Protein 6ZRK (pdb70)

Foldseek 3Di:
DDDDDDDDDDFDPDCDFADDPVDGGFAFDDWDWQADADFDLAAEAEPLGFEAEQQAEDPQCLQQAQQQVVVSLDKDFHQAYEYAPNRDDYALFAEDEPPVVVVLQVQRFFGIWDKDFQDDCVPWQFDKQDWDPSRAHNVGHTGHGPFFIATWHDPVLHQDWIKDKGWQQDPWKKKWKKKFKAAADCVVQCVTLVDSWKWKWKDKPPDTDIDIHDYHFQPQDSNGSMHMYMYIDIAGNGMMIMIIISDRMRGGTIIIGTHHGHQSYYQHDHPRYHDHDYAQKAASRHGDDDPRQEYCRHCGIDGDDRHHDVDPTRMGHPGDRRDDDDDD/DVLQQDCHLQNHDDPPADVFLAWDWDQAPVGIDTYHQCVLRVVLVVVVVVVVVVLCVVLPPDDDDDDDDDDPVCVVVNVVSVCVVVVVVVVVVCVNVVSCVVVVVVSVVVSSVSRSCLLVLLCVLLDPQWDDPSNSDTHGNDHQDPVNVVCSSVPVRHNVVD

Secondary structure (DSSP, 8-state):
---EEEEEEB------EEEETTEEEEEBSSEEE-EE---B-SEEEBTTB--EEESSB-HHHHHHT-TT-GGG-S-EE-SSEEE-TT--BS-SSS--BTTHHHHHHHHHHSSEEEEEE----SSSSSB-S--EEEEE-TTSSEE--SSEEE-B-BTTTB---EEEEEE--SSS-EEEEEEEEE-SSHHHHHHHHS-SS--EEEE-SS-EEEE----SPPPPBTTBS-EEEEEEEEE-TT-EEEEEESSSEEEE-EEEEEES-----EE--SSS-EEEEE-SEEETTEEE---SSEESS-S-EEES-PEE-S-S--EEE-S-B-------/-TTSTBTTTB-S-BTT--S-SEEEEEEETTEEEEEE-HHHHHHHHHHHHHHHHHHHHHH-S----------TT-HHHHHHHHHHHHHHHHHHHHHHHHHHHHHHHHHHHHHHHHHHHHHHHHHHHHGGGEEE-SSSEEEESS---HHHHHHHHHT---GGG-

Structure (mmCIF, N/CA/C/O backbone):
data_6ZRK
#
_entry.id   6ZRK
#
_cell.length_a   98.739
_cell.length_b   98.739
_cell.length_c   350.383
_cell.angle_alpha   90.000
_cell.angle_beta   90.000
_cell.angle_gamma   120.000
#
_symmetry.space_group_name_H-M   'H 3 2'
#
loop_
_entity.id
_entity.type
_entity.pdbx_description
1 polymer Hemagglutinin
2 polymer Hemagglutinin
3 branched alpha-D-mannopyranose-(1-3)-[alpha-D-mannopyranose-(1-6)]beta-D-mannopyranose-(1-4)-2-acetamido-2-deoxy-beta-D-glucopyranose-(1-4)-[alpha-L-fucopyranose-(1-6)]2-acetamido-2-deoxy-beta-D-glucopyranose
4 branched 2-acetamido-2-deoxy-beta-D-glucopyranose-(1-4)-2-acetamido-2-deoxy-beta-D-glucopyranose
5 non-polymer 2-acetamido-2-deoxy-beta-D-glucopyranose
6 water water
#
loop_
_atom_site.group_PDB
_atom_site.id
_atom_site.type_symbol
_atom_site.la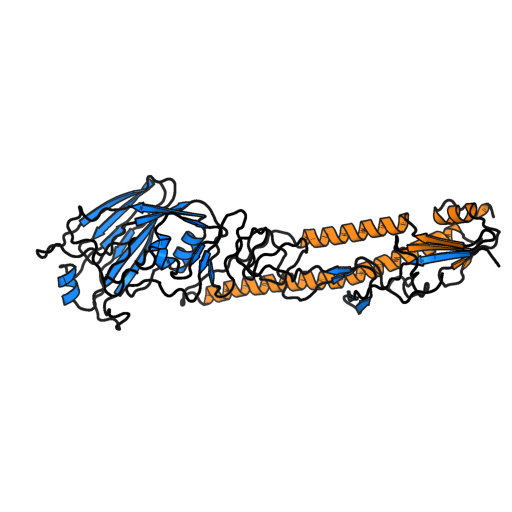bel_atom_id
_atom_site.label_alt_id
_atom_site.label_comp_id
_atom_site.label_asym_id
_atom_site.label_entity_id
_atom_site.label_seq_id
_atom_site.pdbx_PDB_ins_code
_atom_site.Cartn_x
_atom_site.Cartn_y
_atom_site.Cartn_z
_atom_site.occupancy
_atom_site.B_iso_or_equiv
_atom_site.auth_seq_id
_atom_site.auth_comp_id
_atom_site.auth_asym_id
_atom_site.auth_atom_id
_atom_site.pdbx_PDB_model_num
ATOM 1 N N . ASP A 1 1 ? -2.873 36.152 -71.126 1.00 60.66 -1 ASP C N 1
ATOM 2 C CA . ASP A 1 1 ? -1.804 35.969 -72.156 1.00 59.21 -1 ASP C CA 1
ATOM 3 C C . ASP A 1 1 ? -0.528 36.706 -71.742 1.00 55.70 -1 ASP C C 1
ATOM 4 O O . ASP A 1 1 ? 0.542 36.100 -71.740 1.00 55.56 -1 ASP C O 1
ATOM 9 N N . PRO A 1 2 ? -0.555 38.017 -71.399 1.00 51.70 0 PRO C N 1
ATOM 10 C CA . PRO A 1 2 ? 0.665 38.694 -70.960 1.00 48.71 0 PRO C CA 1
ATOM 11 C C . PRO A 1 2 ? 1.221 38.078 -69.666 1.00 45.66 0 PRO C C 1
ATOM 12 O O . PRO A 1 2 ? 0.443 37.600 -68.854 1.00 44.80 0 PRO C O 1
ATOM 16 N N . ASP A 1 3 ? 2.549 38.076 -69.521 1.00 43.06 1 ASP C N 1
ATOM 17 C CA . ASP A 1 3 ? 3.246 37.657 -68.277 1.00 42.84 1 ASP C CA 1
ATOM 18 C C . ASP A 1 3 ? 2.812 38.603 -67.152 1.00 42.36 1 ASP C C 1
ATOM 19 O O . ASP A 1 3 ? 2.644 39.812 -67.422 1.00 40.79 1 ASP C O 1
ATOM 24 N N . ARG A 1 4 ? 2.613 38.070 -65.946 1.00 40.86 2 ARG C N 1
ATOM 25 C CA . ARG A 1 4 ? 1.982 38.808 -64.822 1.00 40.51 2 ARG C CA 1
ATOM 26 C C . ARG A 1 4 ? 2.796 38.601 -63.540 1.00 39.11 2 ARG C C 1
ATOM 27 O O . ARG A 1 4 ? 3.303 37.484 -63.332 1.00 36.88 2 ARG C O 1
ATOM 35 N N . ILE A 1 5 ? 2.918 39.656 -62.729 1.00 36.50 3 ILE C N 1
ATOM 36 C CA . ILE A 1 5 ? 3.460 39.599 -61.341 1.00 36.76 3 ILE C CA 1
ATOM 37 C C . ILE A 1 5 ? 2.473 40.325 -60.416 1.00 36.01 3 ILE C C 1
ATOM 38 O O . ILE A 1 5 ? 1.960 41.396 -60.805 1.00 34.91 3 ILE C O 1
ATOM 43 N N . CYS A 1 6 ? 2.174 39.721 -59.263 1.00 35.57 4 CYS C N 1
ATOM 44 C CA . CYS A 1 6 ? 1.170 40.196 -58.277 1.00 36.03 4 CYS C CA 1
ATOM 45 C C . CYS A 1 6 ? 1.809 40.283 -56.891 1.00 34.89 4 CYS C C 1
ATOM 46 O O . CYS A 1 6 ? 2.599 39.383 -56.541 1.00 33.23 4 CYS C O 1
ATOM 49 N N . ILE A 1 7 ? 1.456 41.322 -56.133 1.00 34.19 5 ILE C N 1
ATOM 50 C CA . ILE A 1 7 ? 1.799 41.460 -54.689 1.00 33.24 5 ILE C CA 1
ATOM 51 C C . ILE A 1 7 ? 0.610 40.939 -53.877 1.00 32.51 5 ILE C C 1
ATOM 52 O O . ILE A 1 7 ? -0.538 41.294 -54.210 1.00 32.91 5 ILE C O 1
ATOM 57 N N . GLY A 1 8 ? 0.889 40.133 -52.855 1.00 30.80 6 GLY C N 1
ATOM 58 C CA . GLY A 1 8 ? -0.127 39.572 -51.948 1.00 31.10 6 GLY C CA 1
ATOM 59 C C . GLY A 1 8 ? 0.371 39.514 -50.520 1.00 30.01 6 GLY C C 1
ATOM 60 O O . GLY A 1 8 ? 1.551 39.832 -50.280 1.00 30.20 6 GLY C O 1
ATOM 61 N N . TYR A 1 9 ? -0.513 39.129 -49.602 1.00 29.54 7 TYR C N 1
ATOM 62 C CA . TYR A 1 9 ? -0.224 39.001 -48.153 1.00 29.24 7 TYR C CA 1
ATOM 63 C C . TYR A 1 9 ? -0.932 37.754 -47.625 1.00 29.10 7 TYR C C 1
ATOM 64 O O . TYR A 1 9 ? -1.801 37.202 -48.323 1.00 28.91 7 TYR C O 1
ATOM 73 N N . GLN A 1 10 ? -0.564 37.344 -46.415 1.00 29.97 8 GLN C N 1
ATOM 74 C CA . GLN A 1 10 ? -1.022 36.089 -45.768 1.00 29.88 8 GLN C CA 1
ATOM 75 C C . GLN A 1 10 ? -2.495 36.207 -45.358 1.00 29.57 8 GLN C C 1
ATOM 76 O O . GLN A 1 10 ? -2.878 37.243 -44.791 1.00 27.81 8 GLN C O 1
ATOM 82 N N . SER A 1 11 ? -3.285 35.178 -45.675 1.00 29.96 9 SER C N 1
ATOM 83 C CA . SER A 1 11 ? -4.557 34.814 -44.997 1.00 31.07 9 SER C CA 1
ATOM 84 C C . SER A 1 11 ? -4.368 33.432 -44.363 1.00 31.32 9 SER C C 1
ATOM 85 O O . SER A 1 11 ? -3.602 32.630 -44.936 1.00 31.50 9 SER C O 1
ATOM 88 N N . ASN A 1 12 ? -5.014 33.162 -43.228 1.00 31.32 10 ASN C N 1
ATOM 89 C CA . ASN A 1 12 ? -4.952 31.825 -42.575 1.00 32.73 10 ASN C CA 1
ATOM 90 C C . ASN A 1 12 ? -6.279 31.552 -41.861 1.00 34.37 10 ASN C C 1
ATOM 91 O O . ASN A 1 12 ? -7.190 32.398 -41.967 1.00 34.58 10 ASN C O 1
ATOM 96 N N . ASN A 1 13 ? -6.372 30.407 -41.178 1.00 37.71 11 ASN C N 1
ATOM 97 C CA . ASN A 1 13 ? -7.614 29.887 -40.546 1.00 41.71 11 ASN C CA 1
ATOM 98 C C . ASN A 1 13 ? -7.672 30.303 -39.071 1.00 41.01 11 ASN C C 1
ATOM 99 O O . ASN A 1 13 ? -8.580 29.822 -38.366 1.00 40.48 11 ASN C O 1
ATOM 104 N N . SER A 1 14 ? -6.766 31.181 -38.624 1.00 39.28 12 SER C N 1
ATOM 105 C CA . SER A 1 14 ? -6.768 31.740 -37.248 1.00 38.52 12 SER C CA 1
ATOM 106 C C . SER A 1 14 ? -8.159 32.296 -36.928 1.00 36.31 12 SER C C 1
ATOM 107 O O . SER A 1 14 ? -8.728 32.996 -37.787 1.00 35.06 12 SER C O 1
ATOM 110 N N . THR A 1 15 ? -8.675 31.984 -35.738 1.00 35.02 13 THR C N 1
ATOM 111 C CA . THR A 1 15 ? -9.942 32.527 -35.183 1.00 35.59 13 THR C CA 1
ATOM 1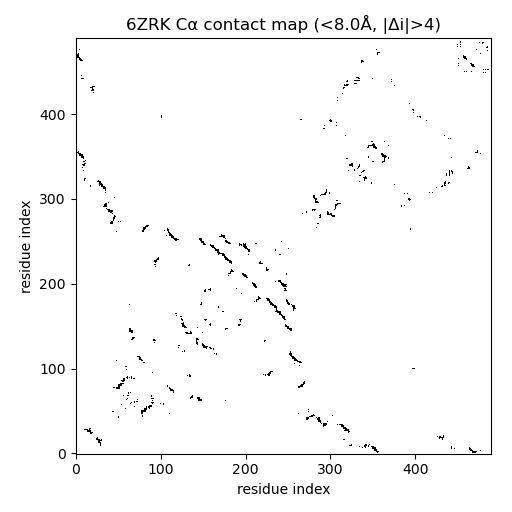12 C C . THR A 1 15 ? -9.624 33.651 -34.187 1.00 35.16 13 THR C C 1
ATOM 113 O O . THR A 1 15 ? -10.581 34.196 -33.602 1.00 35.13 13 THR C O 1
ATOM 117 N N . ASP A 1 16 ? -8.339 33.979 -33.997 1.00 34.33 14 ASP C N 1
ATOM 118 C CA . ASP A 1 16 ? -7.875 35.032 -33.051 1.00 35.71 14 ASP C CA 1
ATOM 119 C C . ASP A 1 16 ? -8.436 36.391 -33.480 1.00 33.84 14 ASP C C 1
ATOM 120 O O . ASP A 1 16 ? -8.372 36.695 -34.685 1.00 32.56 14 ASP C O 1
ATOM 125 N N . THR A 1 17 ? -8.942 37.180 -32.527 1.00 32.17 15 THR C N 1
ATOM 126 C CA . THR A 1 17 ? -9.384 38.580 -32.755 1.00 31.68 15 THR C CA 1
ATOM 127 C C . THR A 1 17 ? -8.749 39.491 -31.699 1.00 30.25 15 THR C C 1
ATOM 128 O O . THR A 1 17 ? -8.445 39.009 -30.598 1.00 29.51 15 THR C O 1
ATOM 132 N N . VAL A 1 18 ? -8.546 40.763 -32.044 1.00 28.68 16 VAL C N 1
ATOM 133 C CA . VAL A 1 18 ? -8.025 41.809 -31.120 1.00 28.50 16 VAL C CA 1
ATOM 134 C C . VAL A 1 18 ? -9.005 42.981 -31.125 1.00 28.14 16 VAL C C 1
ATOM 135 O O . VAL A 1 18 ? -9.818 43.090 -32.068 1.00 27.91 16 VAL C O 1
ATOM 139 N N . ASN A 1 19 ? -8.915 43.820 -30.098 1.00 28.98 17 ASN C N 1
ATOM 140 C CA . ASN A 1 19 ? -9.606 45.130 -30.030 1.00 29.27 17 ASN C CA 1
ATOM 141 C C . ASN A 1 19 ? -8.563 46.211 -30.314 1.00 29.38 17 ASN C C 1
ATOM 142 O O . ASN A 1 19 ? -7.429 46.086 -29.809 1.00 28.75 17 ASN C O 1
ATOM 147 N N . THR A 1 20 ? -8.919 47.185 -31.153 1.00 29.46 18 THR C N 1
ATOM 148 C CA . THR A 1 20 ? -8.144 48.431 -31.378 1.00 30.26 18 THR C CA 1
ATOM 149 C C . THR A 1 20 ? -8.970 49.590 -30.822 1.00 30.03 18 THR C C 1
ATOM 150 O O . THR A 1 20 ? -10.138 49.362 -30.453 1.00 29.24 18 THR C O 1
ATOM 154 N N . LEU A 1 21 ? -8.399 50.790 -30.778 1.00 29.83 19 LEU C N 1
ATOM 155 C CA . LEU A 1 21 ? -9.120 51.976 -30.261 1.00 30.66 19 LEU C CA 1
ATOM 156 C C . LEU A 1 21 ? -10.383 52.223 -31.100 1.00 29.08 19 LEU C C 1
ATOM 157 O O . LEU A 1 21 ? -11.363 52.714 -30.521 1.00 29.57 19 LEU C O 1
ATOM 162 N N . ILE A 1 22 ? -10.370 51.877 -32.394 1.00 29.57 20 ILE C N 1
ATOM 163 C CA . ILE A 1 22 ? -11.437 52.263 -33.372 1.00 30.30 20 ILE C CA 1
ATOM 164 C C . ILE A 1 22 ? -12.248 51.042 -33.833 1.00 30.75 20 ILE C C 1
ATOM 165 O O . ILE A 1 22 ? -13.174 51.237 -34.644 1.00 29.48 20 ILE C O 1
ATOM 170 N N . GLU A 1 23 ? -11.952 49.837 -33.336 1.00 32.22 21 GLU C N 1
ATOM 171 C CA . GLU A 1 23 ? -12.496 48.584 -33.925 1.00 35.33 21 GLU C CA 1
ATOM 172 C C . GLU A 1 23 ? -12.504 47.453 -32.889 1.00 34.40 21 GLU C C 1
ATOM 173 O O . GLU A 1 23 ? -11.455 47.224 -32.255 1.00 33.99 21 GLU C O 1
ATOM 179 N N . GLN A 1 24 ? -13.640 46.761 -32.746 1.00 34.26 22 GLN C N 1
ATOM 180 C CA . GLN A 1 24 ? -13.800 45.587 -31.846 1.00 34.50 22 GLN C CA 1
ATOM 181 C C . GLN A 1 24 ? -13.695 44.296 -32.668 1.00 32.74 22 GLN C C 1
ATOM 182 O O . GLN A 1 24 ? -14.228 44.268 -33.790 1.00 32.19 22 GLN C O 1
ATOM 188 N N . ASN A 1 25 ? -13.028 43.278 -32.115 1.00 33.17 23 ASN C N 1
ATOM 189 C CA . ASN A 1 25 ? -13.012 41.875 -32.614 1.00 33.67 23 ASN C CA 1
ATOM 190 C C . ASN A 1 25 ? -12.472 41.823 -34.047 1.00 32.84 23 ASN C C 1
ATOM 191 O O . ASN A 1 25 ? -13.097 41.161 -34.896 1.00 32.78 23 ASN C O 1
ATOM 196 N N . VAL A 1 26 ? -11.342 42.483 -34.303 1.00 32.03 24 VAL C N 1
ATOM 197 C CA . VAL A 1 26 ? -10.658 42.449 -35.627 1.00 31.47 24 VAL C CA 1
ATOM 198 C C . VAL A 1 26 ? -9.938 41.112 -35.738 1.00 30.85 24 VAL C C 1
ATOM 199 O O . VAL A 1 26 ? -9.087 40.803 -34.910 1.00 30.93 24 VAL C O 1
ATOM 203 N N . PRO A 1 27 ? -10.243 40.285 -36.760 1.00 31.18 25 PRO C N 1
ATOM 204 C CA . PRO A 1 27 ? -9.510 39.037 -36.970 1.00 31.00 25 PRO C CA 1
ATOM 205 C C . PRO A 1 27 ? -8.074 39.353 -37.414 1.00 29.64 25 PRO C C 1
ATOM 206 O O . PRO A 1 27 ? -7.908 40.195 -38.276 1.00 29.62 25 PRO C O 1
ATOM 210 N N . VAL A 1 28 ? -7.073 38.712 -36.806 1.00 29.62 26 VAL C N 1
ATOM 211 C CA . VAL A 1 28 ? -5.646 38.894 -37.211 1.00 29.80 26 VAL C CA 1
ATOM 212 C C . VAL A 1 28 ? -4.934 37.533 -37.220 1.00 29.68 26 VAL C C 1
ATOM 213 O O . VAL A 1 28 ? -5.342 36.622 -36.472 1.00 29.83 26 VAL C O 1
ATOM 217 N N . THR A 1 29 ? -3.926 37.408 -38.087 1.00 30.30 27 THR C N 1
ATOM 218 C CA . THR A 1 29 ? -3.290 36.132 -38.511 1.00 30.21 27 THR C CA 1
ATOM 219 C C . THR A 1 29 ? -2.490 35.515 -37.357 1.00 30.84 27 THR C C 1
ATOM 220 O O . THR A 1 29 ? -2.466 34.277 -37.267 1.00 31.33 27 THR C O 1
ATOM 224 N N . GLN A 1 30 ? -1.841 36.346 -36.534 1.00 30.23 28 GLN C N 1
ATOM 225 C CA . GLN A 1 30 ? -1.044 35.930 -35.347 1.00 30.28 28 GLN C CA 1
ATOM 226 C C . GLN A 1 30 ? -1.269 36.945 -34.222 1.00 29.93 28 GLN C C 1
ATOM 227 O O . GLN A 1 30 ? -1.196 38.156 -34.499 1.00 29.58 28 GLN C O 1
ATOM 233 N N . THR A 1 31 ? -1.526 36.468 -33.004 1.00 29.01 29 THR C N 1
ATOM 234 C CA . THR A 1 31 ? -1.682 37.307 -31.786 1.00 31.22 29 THR C CA 1
ATOM 235 C C . THR A 1 31 ? -0.873 36.696 -30.640 1.00 31.89 29 THR C C 1
ATOM 236 O O . THR A 1 31 ? -0.395 35.558 -30.795 1.00 32.06 29 THR C O 1
ATOM 240 N N . MET A 1 32 ? -0.722 37.429 -29.539 1.00 33.56 30 MET C N 1
ATOM 241 C CA . MET A 1 32 ? -0.241 36.861 -28.253 1.00 35.39 30 MET C CA 1
ATOM 242 C C . MET A 1 32 ? -1.096 37.401 -27.103 1.00 34.26 30 MET C C 1
ATOM 243 O O . MET A 1 32 ? -1.423 38.611 -27.098 1.00 32.44 30 MET C O 1
ATOM 248 N N . GLU A 1 33 ? -1.485 36.504 -26.195 1.00 33.24 31 GLU C N 1
ATOM 249 C CA . GLU A 1 33 ? -2.187 36.832 -24.931 1.00 32.29 31 GLU C CA 1
ATOM 250 C C . GLU A 1 33 ? -1.149 37.387 -23.955 1.00 32.45 31 GLU C C 1
ATOM 251 O O . GLU A 1 33 ? -0.088 36.746 -23.803 1.00 33.06 31 GLU C O 1
ATOM 257 N N . LEU A 1 34 ? -1.434 38.532 -23.331 1.00 30.66 32 LEU C N 1
ATOM 258 C CA . LEU A 1 34 ? -0.493 39.217 -22.404 1.00 30.23 32 LEU C CA 1
ATOM 259 C C . LEU A 1 34 ? -0.864 38.952 -20.939 1.00 30.11 32 LEU C C 1
ATOM 260 O O . LEU A 1 34 ? -0.014 39.248 -20.071 1.00 29.86 32 LEU C O 1
ATOM 265 N N . VAL A 1 35 ? -2.068 38.432 -20.663 1.00 29.67 33 VAL C N 1
ATOM 266 C CA . VAL A 1 35 ? -2.549 38.139 -19.278 1.00 30.36 33 VAL C CA 1
ATOM 267 C C . VAL A 1 35 ? -2.437 36.637 -19.008 1.00 30.95 33 VAL C C 1
ATOM 268 O O . VAL A 1 35 ? -3.102 35.858 -19.714 1.00 31.43 33 VAL C O 1
ATOM 272 N N . GLU A 1 36 ? -1.643 36.261 -18.003 1.00 31.29 34 GLU C N 1
ATOM 273 C CA . GLU A 1 36 ? -1.556 34.873 -17.481 1.00 33.11 34 GLU C CA 1
ATOM 274 C C . GLU A 1 36 ? -2.743 34.621 -16.544 1.00 32.55 34 GLU C C 1
ATOM 275 O O . GLU A 1 36 ? -2.861 35.343 -15.540 1.00 29.79 34 GLU C O 1
ATOM 281 N N . THR A 1 37 ? -3.582 33.635 -16.865 1.00 33.66 35 THR C N 1
ATOM 282 C CA . THR A 1 37 ? -4.788 33.260 -16.079 1.00 35.72 35 THR C CA 1
ATOM 283 C C . THR A 1 37 ? -4.593 31.892 -15.414 1.00 37.69 35 THR C C 1
ATOM 284 O O . THR A 1 37 ? -5.448 31.526 -14.591 1.00 37.07 35 THR C O 1
ATOM 288 N N . GLU A 1 38 ? -3.522 31.165 -15.755 1.00 39.72 36 GLU C N 1
ATOM 289 C CA . GLU A 1 38 ? -3.178 29.859 -15.133 1.00 42.14 36 GLU C CA 1
ATOM 290 C C . GLU A 1 38 ? -2.369 30.120 -13.861 1.00 41.31 36 GLU C C 1
ATOM 291 O O . GLU A 1 38 ? -1.454 30.965 -13.901 1.00 39.73 36 GLU C O 1
ATOM 297 N N . LYS A 1 39 ? -2.703 29.425 -12.772 1.00 41.21 37 LYS C N 1
ATOM 298 C CA . LYS A 1 39 ? -1.873 29.386 -11.540 1.00 42.43 37 LYS C CA 1
ATOM 299 C C . LYS A 1 39 ? -2.074 28.038 -10.845 1.00 41.00 37 LYS C C 1
ATOM 300 O O . LYS A 1 39 ? -3.057 27.340 -11.161 1.00 39.22 37 LYS C O 1
ATOM 306 N N . HIS A 1 40 ? -1.136 27.695 -9.965 1.00 40.36 38 HIS C N 1
ATOM 307 C CA . HIS A 1 40 ? -1.176 26.518 -9.061 1.00 41.80 38 HIS C CA 1
ATOM 308 C C . HIS A 1 40 ? -1.724 26.985 -7.715 1.00 40.80 38 HIS C C 1
ATOM 309 O O . HIS A 1 40 ? -1.031 27.693 -6.986 1.00 39.28 38 HIS C O 1
ATOM 316 N N . PRO A 1 41 ? -2.987 26.648 -7.363 1.00 41.93 39 PRO C N 1
ATOM 317 C CA . PRO A 1 41 ? -3.603 27.137 -6.127 1.00 41.66 39 PRO C CA 1
ATOM 318 C C . PRO A 1 41 ? -3.036 26.433 -4.883 1.00 41.68 39 PRO C C 1
ATOM 319 O O . PRO A 1 41 ? -3.715 25.609 -4.283 1.00 42.37 39 PRO C O 1
ATOM 323 N N . ALA A 1 42 ? -1.796 26.781 -4.538 1.00 39.27 40 ALA C N 1
ATOM 324 C CA . ALA A 1 42 ? -1.067 26.325 -3.334 1.00 39.45 40 ALA C CA 1
ATOM 325 C C . ALA A 1 42 ? -0.097 27.425 -2.899 1.00 38.55 40 ALA C C 1
ATOM 326 O O . ALA A 1 42 ? 0.236 28.287 -3.741 1.00 37.41 40 ALA C O 1
ATOM 328 N N . TYR A 1 43 ? 0.333 27.389 -1.635 1.00 38.61 41 TYR C N 1
ATOM 329 C CA . TYR A 1 43 ? 1.413 28.247 -1.083 1.00 39.13 41 TYR C CA 1
ATOM 330 C C . TYR A 1 43 ? 2.722 27.455 -1.128 1.00 40.57 41 TYR C C 1
ATOM 331 O O . TYR A 1 43 ? 2.909 26.537 -0.309 1.00 41.46 41 TYR C O 1
ATOM 340 N N . CYS A 1 44 ? 3.586 27.808 -2.083 1.00 40.98 42 CYS C N 1
ATOM 341 C CA . CYS A 1 44 ? 4.817 27.063 -2.452 1.00 41.77 42 CYS C CA 1
ATOM 342 C C . CYS A 1 44 ? 6.033 27.671 -1.755 1.00 40.60 42 CYS C C 1
ATOM 343 O O . CYS A 1 44 ? 5.906 28.767 -1.165 1.00 40.02 42 CYS C O 1
ATOM 346 N N . ASN A 1 45 ? 7.166 26.971 -1.832 1.00 40.08 43 ASN C N 1
ATOM 347 C CA . ASN A 1 45 ? 8.495 27.487 -1.419 1.00 40.02 43 ASN C CA 1
ATOM 348 C C . ASN A 1 45 ? 8.927 28.543 -2.437 1.00 39.46 43 ASN C C 1
ATOM 349 O O . ASN A 1 45 ? 8.544 28.415 -3.611 1.00 38.62 43 ASN C O 1
ATOM 354 N N . THR A 1 46 ? 9.670 29.555 -1.988 1.00 40.08 44 THR C N 1
ATOM 355 C CA . THR A 1 46 ? 10.377 30.539 -2.848 1.00 40.75 44 THR C CA 1
ATOM 356 C C . THR A 1 46 ? 11.881 30.363 -2.614 1.00 41.00 44 THR C C 1
ATOM 357 O O . THR A 1 46 ? 12.254 29.442 -1.861 1.00 39.80 44 THR C O 1
ATOM 361 N N . ASP A 1 47 ? 12.702 31.226 -3.216 1.00 42.03 45 ASP C N 1
ATOM 362 C CA . ASP A 1 47 ? 14.179 31.243 -3.031 1.00 44.20 45 ASP C CA 1
ATOM 363 C C . ASP A 1 47 ? 14.523 31.675 -1.598 1.00 43.61 45 ASP C C 1
ATOM 364 O O . ASP A 1 47 ? 15.676 31.442 -1.188 1.00 45.21 45 ASP C O 1
ATOM 369 N N . LEU A 1 48 ? 13.575 32.276 -0.866 1.00 41.53 46 LEU C N 1
ATOM 370 C CA . LEU A 1 48 ? 13.755 32.696 0.552 1.00 41.04 46 LEU C CA 1
ATOM 371 C C . LEU A 1 48 ? 13.339 31.567 1.507 1.00 40.28 46 LEU C C 1
ATOM 372 O O . LEU A 1 48 ? 13.496 31.754 2.725 1.00 39.08 46 LEU C O 1
ATOM 377 N N . GLY A 1 49 ? 12.808 30.458 0.982 1.00 40.17 47 GLY C N 1
ATOM 378 C CA . GLY A 1 49 ? 12.546 29.223 1.747 1.00 40.74 47 GLY C CA 1
ATOM 379 C C . GLY A 1 49 ? 11.069 28.872 1.819 1.00 41.03 47 GLY C C 1
ATOM 380 O O . GLY A 1 49 ? 10.315 29.243 0.892 1.00 40.96 47 GLY C O 1
ATOM 381 N N . THR A 1 50 ? 10.678 28.183 2.896 1.00 40.78 48 THR C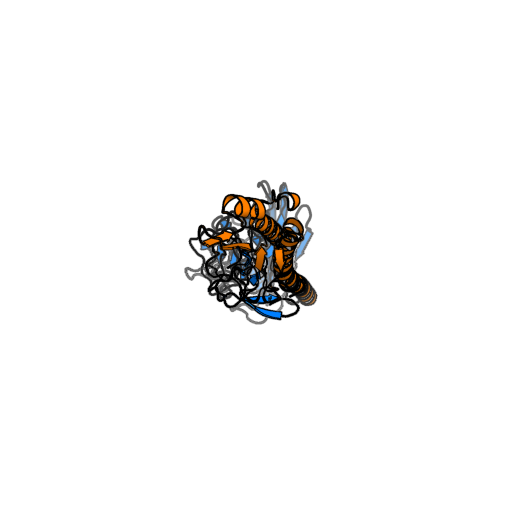 N 1
ATOM 382 C CA . THR A 1 50 ? 9.354 27.532 3.088 1.00 39.80 48 THR C CA 1
ATOM 383 C C . THR A 1 50 ? 8.434 28.459 3.877 1.00 37.92 48 THR C C 1
ATOM 384 O O . THR A 1 50 ? 8.867 29.087 4.839 1.00 38.37 48 THR C O 1
ATOM 388 N N . PRO A 1 51 ? 7.139 28.579 3.506 1.00 37.29 49 PRO C N 1
ATOM 389 C CA . PRO A 1 51 ? 6.183 29.329 4.319 1.00 38.56 49 PRO C CA 1
ATOM 390 C C . PRO A 1 51 ? 5.912 28.636 5.662 1.00 39.05 49 PRO C C 1
ATOM 391 O O . PRO A 1 51 ? 5.819 27.420 5.676 1.00 38.80 49 PRO C O 1
ATOM 395 N N . LEU A 1 52 ? 5.813 29.422 6.739 1.00 39.42 50 LEU C N 1
ATOM 396 C CA . LEU A 1 52 ? 5.374 28.967 8.084 1.00 39.78 50 LEU C CA 1
ATOM 397 C C . LEU A 1 52 ? 3.844 29.014 8.127 1.00 40.46 50 LEU C C 1
ATOM 398 O O . LEU A 1 52 ? 3.288 30.132 8.081 1.00 38.95 50 LEU C O 1
ATOM 403 N N . GLU A 1 53 ? 3.192 27.850 8.188 1.00 40.53 51 GLU C N 1
ATOM 404 C CA . GLU A 1 53 ? 1.713 27.745 8.292 1.00 41.74 51 GLU C CA 1
ATOM 405 C C . GLU A 1 53 ? 1.328 27.735 9.774 1.00 43.31 51 GLU C C 1
ATOM 406 O O . GLU A 1 53 ? 1.875 26.906 10.531 1.00 43.06 51 GLU C O 1
ATOM 412 N N . LEU A 1 54 ? 0.420 28.634 10.157 1.00 43.20 52 LEU C N 1
ATOM 413 C CA . LEU A 1 54 ? -0.129 28.747 11.530 1.00 43.94 52 LEU C CA 1
ATOM 414 C C . LEU A 1 54 ? -1.620 28.389 11.481 1.00 45.42 52 LEU C C 1
ATOM 415 O O . LEU A 1 54 ? -2.444 29.291 11.233 1.00 42.39 52 LEU C O 1
ATOM 420 N N . ARG A 1 55 ? -1.926 27.100 11.666 1.00 47.11 53 ARG C N 1
ATOM 421 C CA . ARG A 1 55 ? -3.297 26.521 11.607 1.00 50.75 53 ARG C CA 1
ATOM 422 C C . ARG A 1 55 ? -4.010 26.722 12.946 1.00 51.13 53 ARG C C 1
ATOM 423 O O . ARG A 1 55 ? -5.237 26.926 12.937 1.00 51.92 53 ARG C O 1
ATOM 431 N N . ASP A 1 56 ? -3.255 26.639 14.044 1.00 52.40 54 ASP C N 1
ATOM 432 C CA . ASP A 1 56 ? -3.771 26.510 15.434 1.00 54.32 54 ASP C CA 1
ATOM 433 C C . ASP A 1 56 ? -3.564 27.821 16.203 1.00 53.42 54 ASP C C 1
ATOM 434 O O . ASP A 1 56 ? -4.401 28.126 17.075 1.00 52.57 54 ASP C O 1
ATOM 439 N N . CYS A 1 57 ? -2.488 28.556 15.900 1.00 51.49 55 CYS C N 1
ATOM 440 C CA . CYS A 1 57 ? -1.972 29.686 16.715 1.00 51.35 55 CYS C CA 1
ATOM 441 C C . CYS A 1 57 ? -1.749 30.924 15.841 1.00 49.55 55 CYS C C 1
ATOM 442 O O . CYS A 1 57 ? -1.114 30.794 14.785 1.00 48.88 55 CYS C O 1
ATOM 445 N N . LYS A 1 58 ? -2.243 32.083 16.281 1.00 47.86 56 LYS C N 1
ATOM 446 C CA . LYS A 1 58 ? -1.879 33.405 15.705 1.00 48.15 56 LYS C CA 1
ATOM 447 C C . LYS A 1 58 ? -0.438 33.725 16.121 1.00 45.35 56 LYS C C 1
ATOM 448 O O . LYS A 1 58 ? 0.076 33.060 17.045 1.00 44.50 56 LYS C O 1
ATOM 454 N N . ILE A 1 59 ? 0.195 34.693 15.455 1.00 43.40 57 ILE C N 1
ATOM 455 C CA . ILE A 1 59 ? 1.646 35.007 15.622 1.00 41.88 57 ILE C CA 1
ATOM 456 C C . ILE A 1 59 ? 1.924 35.376 17.087 1.00 40.35 57 ILE C C 1
ATOM 457 O O . ILE A 1 59 ? 2.913 34.854 17.639 1.00 39.42 57 ILE C O 1
ATOM 462 N N . GLU A 1 60 ? 1.088 36.223 17.699 1.00 39.64 58 GLU C N 1
ATOM 463 C CA . GLU A 1 60 ? 1.279 36.695 19.101 1.00 39.80 58 GLU C CA 1
ATOM 464 C C . GLU A 1 60 ? 1.235 35.498 20.065 1.00 39.35 58 GLU C C 1
ATOM 465 O O . GLU A 1 60 ? 1.974 35.531 21.064 1.00 39.55 58 GLU C O 1
ATOM 471 N N . ALA A 1 61 ? 0.426 34.474 19.773 1.00 40.95 59 ALA C N 1
ATOM 472 C CA . ALA A 1 61 ? 0.309 33.238 20.586 1.00 42.56 59 ALA C CA 1
ATOM 473 C C . ALA A 1 61 ? 1.649 32.489 20.583 1.00 43.45 59 ALA C C 1
ATOM 474 O O . ALA A 1 61 ? 2.046 31.991 21.654 1.00 44.27 59 ALA C O 1
ATOM 476 N N . VAL A 1 62 ? 2.318 32.424 19.425 1.00 44.16 60 VAL C N 1
ATOM 477 C CA . VAL A 1 62 ? 3.651 31.769 19.250 1.00 44.15 60 VAL C CA 1
ATOM 478 C C . VAL A 1 62 ? 4.708 32.579 20.011 1.00 43.83 60 VAL C C 1
ATOM 479 O O . VAL A 1 62 ? 5.475 31.968 20.784 1.00 43.83 60 VAL C O 1
ATOM 483 N N . ILE A 1 63 ? 4.735 33.900 19.808 1.00 43.46 61 ILE C N 1
ATOM 484 C CA . ILE A 1 63 ? 5.760 34.819 20.391 1.00 43.01 61 ILE C CA 1
ATOM 485 C C . ILE A 1 63 ? 5.670 34.759 21.922 1.00 42.09 61 ILE C C 1
ATOM 486 O O . ILE A 1 63 ? 6.711 34.530 22.570 1.00 42.58 61 ILE C O 1
ATOM 491 N N . TYR A 1 64 ? 4.476 34.958 22.484 1.00 40.02 62 TYR C N 1
ATOM 492 C CA . TYR A 1 64 ? 4.242 34.970 23.951 1.00 39.38 62 TYR C CA 1
ATOM 493 C C . TYR A 1 64 ? 4.276 33.537 24.494 1.00 39.26 62 TYR C C 1
ATOM 494 O O . TYR A 1 64 ? 4.495 33.370 25.705 1.00 38.94 62 TYR C O 1
ATOM 503 N N . GLY A 1 65 ? 4.081 32.540 23.627 1.00 39.06 63 GLY C N 1
ATOM 504 C CA . GLY A 1 65 ? 4.215 31.113 23.979 1.00 39.44 63 GLY C CA 1
ATOM 505 C C . GLY A 1 65 ? 2.981 30.600 24.701 1.00 40.05 63 GLY C C 1
ATOM 506 O O . GLY A 1 65 ? 3.132 30.022 25.793 1.00 39.67 63 GLY C O 1
ATOM 507 N N . ASN A 1 66 ? 1.803 30.826 24.114 1.00 39.70 64 ASN C N 1
ATOM 508 C CA . ASN A 1 66 ? 0.518 30.196 24.513 1.00 40.27 64 ASN C CA 1
ATOM 509 C C . ASN A 1 66 ? 0.765 28.692 24.628 1.00 41.56 64 ASN C C 1
ATOM 510 O O . ASN A 1 66 ? 1.211 28.067 23.669 1.00 39.73 64 ASN C O 1
ATOM 515 N N . PRO A 1 67 ? 0.500 28.067 25.800 1.00 42.68 65 PRO C N 1
ATOM 516 C CA . PRO A 1 67 ? 0.914 26.682 26.046 1.00 43.44 65 PRO C CA 1
ATOM 517 C C . PRO A 1 67 ? 0.204 25.606 25.202 1.00 43.35 65 PRO C C 1
ATOM 518 O O . PRO A 1 67 ? 0.494 24.440 25.407 1.00 44.33 65 PRO C O 1
ATOM 522 N N . LYS A 1 68 ? -0.678 26.002 24.276 1.00 44.25 66 LYS C N 1
ATOM 523 C CA . LYS A 1 68 ? -1.287 25.099 23.261 1.00 45.98 66 LYS C CA 1
ATOM 524 C C . LYS A 1 68 ? -0.463 25.122 21.964 1.00 45.95 66 LYS C C 1
ATOM 525 O O . LYS A 1 68 ? -0.822 24.367 21.042 1.00 44.75 66 LYS C O 1
ATOM 531 N N . CYS A 1 69 ? 0.611 25.920 21.907 1.00 46.49 67 CYS C N 1
ATOM 532 C CA . CYS A 1 69 ? 1.411 26.198 20.681 1.00 47.91 67 CYS C CA 1
ATOM 533 C C . CYS A 1 69 ? 2.854 25.700 20.840 1.00 47.08 67 CYS C C 1
ATOM 534 O O . CYS A 1 69 ? 3.746 26.273 20.182 1.00 43.85 67 CYS C O 1
ATOM 537 N N . ASP A 1 70 ? 3.075 24.662 21.654 1.00 46.23 68 ASP C N 1
ATOM 538 C CA . ASP A 1 70 ? 4.431 24.174 22.030 1.00 47.36 68 ASP C CA 1
ATOM 539 C C . ASP A 1 70 ? 5.170 23.635 20.797 1.00 47.13 68 ASP C C 1
ATOM 540 O O . ASP A 1 70 ? 6.414 23.601 20.836 1.00 47.09 68 ASP C O 1
ATOM 545 N N . ILE A 1 71 ? 4.441 23.234 19.749 1.00 48.04 69 ILE C N 1
ATOM 546 C CA . ILE A 1 71 ? 5.013 22.764 18.449 1.00 50.76 69 ILE C CA 1
ATOM 547 C C . ILE A 1 71 ? 5.878 23.874 17.828 1.00 50.72 69 ILE C C 1
ATOM 548 O O . ILE A 1 71 ? 6.808 23.527 17.074 1.00 52.29 69 ILE C O 1
ATOM 553 N N . HIS A 1 72 ? 5.603 25.149 18.140 1.00 48.91 70 HIS C N 1
ATOM 554 C CA . HIS A 1 72 ? 6.286 26.335 17.552 1.00 48.10 70 HIS C CA 1
ATOM 555 C C . HIS A 1 72 ? 7.401 26.863 18.466 1.00 48.43 70 HIS C C 1
ATOM 556 O O . HIS A 1 72 ? 8.032 27.861 18.073 1.00 48.95 70 HIS C O 1
ATOM 563 N N . LEU A 1 73 ? 7.656 26.231 19.621 1.00 47.94 71 LEU C N 1
ATOM 564 C CA . LEU A 1 73 ? 8.730 26.653 20.568 1.00 46.95 71 LEU C CA 1
ATOM 565 C C . LEU A 1 73 ? 10.108 26.474 19.917 1.00 45.84 71 LEU C C 1
ATOM 566 O O . LEU A 1 73 ? 11.039 27.204 20.311 1.00 45.22 71 LEU C O 1
ATOM 571 N N . LYS A 1 74 ? 10.235 25.528 18.981 1.00 44.30 72 LYS C N 1
ATOM 572 C CA . LYS A 1 74 ? 11.508 25.210 18.280 1.00 45.91 72 LYS C CA 1
ATOM 573 C C . LYS A 1 74 ? 11.966 26.430 17.468 1.00 45.12 72 LYS C C 1
ATOM 574 O O . LYS A 1 74 ? 11.094 27.171 16.958 1.00 44.28 72 LYS C O 1
ATOM 580 N N . ASP A 1 75 ? 13.283 26.634 17.364 1.00 43.21 73 ASP C N 1
ATOM 581 C CA . ASP A 1 75 ? 13.898 27.658 16.476 1.00 42.07 73 ASP C CA 1
ATOM 582 C C . ASP A 1 75 ? 13.437 27.373 15.043 1.00 42.20 73 ASP C C 1
ATOM 583 O O . ASP A 1 75 ? 13.448 26.188 14.645 1.00 42.14 73 ASP C O 1
ATOM 588 N N . GLN A 1 76 ? 13.019 28.416 14.320 1.00 40.74 74 GLN C N 1
ATOM 589 C CA . GLN A 1 76 ? 12.294 28.308 13.027 1.00 40.65 74 GLN C CA 1
ATOM 590 C C . GLN A 1 76 ? 12.681 29.457 12.093 1.00 38.92 74 GLN C C 1
ATOM 591 O O . GLN A 1 76 ? 13.061 30.535 12.592 1.00 37.89 74 GLN C O 1
ATOM 597 N N . GLY A 1 77 ? 12.546 29.218 10.789 1.00 37.49 75 GLY C N 1
ATOM 598 C CA . GLY A 1 77 ? 12.677 30.225 9.720 1.00 37.42 75 GLY C CA 1
ATOM 599 C C . GLY A 1 77 ? 11.564 30.072 8.704 1.00 37.01 75 GLY C C 1
ATOM 600 O O . GLY A 1 77 ? 10.919 29.002 8.694 1.00 36.50 75 GLY C O 1
ATOM 601 N N . TRP A 1 78 ? 11.336 31.105 7.887 1.00 35.93 76 TRP C N 1
ATOM 602 C CA . TRP A 1 78 ? 10.233 31.152 6.892 1.00 35.90 76 TRP C CA 1
ATOM 603 C C . TRP A 1 78 ? 10.560 32.167 5.791 1.00 35.65 76 TRP C C 1
ATOM 604 O O . TRP A 1 78 ? 11.369 33.084 6.046 1.00 35.13 76 TRP C O 1
ATOM 615 N N . SER A 1 79 ? 9.920 32.005 4.632 1.00 36.06 77 SER C N 1
ATOM 616 C CA . SER A 1 79 ? 9.894 32.974 3.505 1.00 36.22 77 SER C CA 1
ATOM 617 C C . SER A 1 79 ? 8.694 33.916 3.670 1.00 35.23 77 SER C C 1
ATOM 618 O O . SER A 1 79 ? 8.810 35.100 3.316 1.00 35.04 77 SER C O 1
ATOM 621 N N . TYR A 1 80 ? 7.568 33.393 4.165 1.00 34.56 78 TYR C N 1
ATOM 622 C CA . TYR A 1 80 ? 6.356 34.174 4.523 1.00 34.12 78 TYR C CA 1
ATOM 623 C C . TYR A 1 80 ? 5.500 33.365 5.503 1.00 34.51 78 TYR C C 1
ATOM 624 O O . TYR A 1 80 ? 5.776 32.169 5.717 1.00 33.81 78 TYR C O 1
ATOM 633 N N . ILE A 1 81 ? 4.491 34.008 6.092 1.00 34.63 79 ILE C N 1
ATOM 634 C CA . ILE A 1 81 ? 3.594 33.376 7.103 1.00 35.01 79 ILE C CA 1
ATOM 635 C C . ILE A 1 81 ? 2.184 33.264 6.512 1.00 35.69 79 ILE C C 1
ATOM 636 O O . ILE A 1 81 ? 1.674 34.269 5.973 1.00 35.08 79 ILE C O 1
ATOM 641 N N . VAL A 1 82 ? 1.614 32.057 6.569 1.00 35.07 80 VAL C N 1
ATOM 642 C CA . VAL A 1 82 ? 0.182 31.773 6.262 1.00 36.56 80 VAL C CA 1
ATOM 643 C C . VAL A 1 82 ? -0.523 31.572 7.606 1.00 37.57 80 VAL C C 1
ATOM 644 O O . VAL A 1 82 ? -0.309 30.519 8.245 1.00 36.56 80 VAL C O 1
ATOM 648 N N . GLU A 1 83 ? -1.287 32.575 8.036 1.00 37.94 81 GLU C N 1
ATOM 649 C CA . GLU A 1 83 ? -2.057 32.557 9.305 1.00 38.60 81 GLU C CA 1
ATOM 650 C C . GLU A 1 83 ? -3.515 32.247 8.961 1.00 38.96 81 GLU C C 1
ATOM 651 O O . GLU A 1 83 ? -4.178 33.130 8.394 1.00 39.28 81 GLU C O 1
ATOM 657 N N . ARG A 1 84 ? -3.979 31.029 9.261 1.00 38.87 82 ARG C N 1
ATOM 658 C CA . ARG A 1 84 ? -5.385 30.606 9.024 1.00 39.91 82 ARG C CA 1
ATOM 659 C C . ARG A 1 84 ? -6.291 31.461 9.908 1.00 40.66 82 ARG C C 1
ATOM 660 O O . ARG A 1 84 ? -6.091 31.517 11.119 1.00 39.58 82 ARG C O 1
ATOM 668 N N . PRO A 1 85 ? -7.271 32.200 9.335 1.00 41.68 83 PRO C N 1
ATOM 669 C CA . PRO A 1 85 ? -8.230 32.967 10.134 1.00 43.68 83 PRO C CA 1
ATOM 670 C C . PRO A 1 85 ? -8.905 32.160 11.258 1.00 44.83 83 PRO C C 1
ATOM 671 O O . PRO A 1 85 ? -9.193 32.737 12.291 1.00 44.91 83 PRO C O 1
ATOM 675 N N . SER A 1 86 ? -9.127 30.859 11.036 1.00 46.72 84 SER C N 1
ATOM 676 C CA . SER A 1 86 ? -9.818 29.931 11.972 1.00 47.94 84 SER C CA 1
ATOM 677 C C . SER A 1 86 ? -8.931 29.589 13.177 1.00 49.93 84 SER C C 1
ATOM 678 O O . SER A 1 86 ? -9.487 29.084 14.169 1.00 51.51 84 SER C O 1
ATOM 681 N N . ALA A 1 87 ? -7.617 29.834 13.100 1.00 50.11 85 ALA C N 1
ATOM 682 C CA . ALA A 1 87 ? -6.648 29.587 14.198 1.00 51.92 85 ALA C CA 1
ATOM 683 C C . ALA A 1 87 ? -7.231 30.105 15.513 1.00 52.29 85 ALA C C 1
ATOM 684 O O . ALA A 1 87 ? -7.330 31.315 15.713 1.00 52.26 85 ALA C O 1
ATOM 686 N N . PRO A 1 88 ? -7.663 29.209 16.433 1.00 52.21 86 PRO C N 1
ATOM 687 C CA . PRO A 1 88 ? -8.362 29.634 17.648 1.00 52.31 86 PRO C CA 1
ATOM 688 C C . PRO A 1 88 ? -7.486 30.315 18.713 1.00 52.56 86 PRO C C 1
ATOM 689 O O . PRO A 1 88 ? -7.991 31.197 19.381 1.00 53.91 86 PRO C O 1
ATOM 693 N N . GLU A 1 89 ? -6.220 29.911 18.855 1.00 51.38 87 GLU C N 1
ATOM 694 C CA . GLU A 1 89 ? -5.359 30.324 19.998 1.00 51.09 87 GLU C CA 1
ATOM 695 C C . GLU A 1 89 ? -4.706 31.681 19.712 1.00 50.97 87 GLU C C 1
ATOM 696 O O . GLU A 1 89 ? -3.941 31.786 18.734 1.00 49.86 87 GLU C O 1
ATOM 702 N N . GLY A 1 90 ? -5.025 32.677 20.545 1.00 50.33 88 GLY C N 1
ATOM 703 C CA . GLY A 1 90 ? -4.343 33.983 20.623 1.00 49.19 88 GLY C CA 1
ATOM 704 C C . GLY A 1 90 ? -3.698 34.155 21.985 1.00 48.60 88 GLY C C 1
ATOM 705 O O . GLY A 1 90 ? -2.950 33.246 22.399 1.00 48.67 88 GLY C O 1
ATOM 706 N N . MET A 1 91 ? -3.979 35.270 22.666 1.00 46.95 89 MET C N 1
ATOM 707 C CA . MET A 1 91 ? -3.597 35.485 24.086 1.00 46.93 89 MET C CA 1
ATOM 708 C C . MET A 1 91 ? -4.615 34.740 24.957 1.00 48.34 89 MET C C 1
ATOM 709 O O . MET A 1 91 ? -5.812 35.081 24.885 1.00 48.54 89 MET C O 1
ATOM 714 N N . CYS A 1 92 ? -4.163 33.736 25.716 1.00 48.85 90 CYS C N 1
ATOM 715 C CA . CYS A 1 92 ? -5.038 32.816 26.494 1.00 49.74 90 CYS C CA 1
ATOM 716 C C . CYS A 1 92 ? -5.624 33.553 27.706 1.00 48.17 90 CYS C C 1
ATOM 717 O O . CYS A 1 92 ? -6.849 33.447 27.910 1.00 49.14 90 CYS C O 1
ATOM 720 N N . TYR A 1 93 ? -4.809 34.298 28.462 1.00 46.24 91 TYR C N 1
ATOM 721 C CA . TYR A 1 93 ? -5.288 35.129 29.600 1.00 46.42 91 TYR C CA 1
ATOM 722 C C . TYR A 1 93 ? -5.801 36.464 29.061 1.00 47.05 91 TYR C C 1
ATOM 723 O O . TYR A 1 93 ? -5.070 37.174 28.373 1.00 47.99 91 TYR C O 1
ATOM 732 N N . PRO A 1 94 ? -7.066 36.844 29.367 1.00 45.27 92 PRO C N 1
ATOM 733 C CA . PRO A 1 94 ? -7.688 38.036 28.788 1.00 44.73 92 PRO C CA 1
ATOM 734 C C . PRO A 1 94 ? -6.849 39.316 28.911 1.00 43.08 92 PRO C C 1
ATOM 735 O O . PRO A 1 94 ? -6.369 39.604 29.992 1.00 42.68 92 PRO C O 1
ATOM 739 N N . GLY A 1 95 ? -6.711 40.047 27.803 1.00 43.37 93 GLY C N 1
ATOM 740 C CA . GLY A 1 95 ? -5.940 41.302 27.729 1.00 44.22 93 GLY C CA 1
ATOM 741 C C . GLY A 1 95 ? -5.410 41.562 26.331 1.00 43.57 93 GLY C C 1
ATOM 742 O O . GLY A 1 95 ? -5.392 40.620 25.519 1.00 44.43 93 GLY C O 1
ATOM 743 N N . SER A 1 96 ? -4.974 42.797 26.074 1.00 43.27 94 SER C N 1
ATOM 744 C CA . SER A 1 96 ? -4.551 43.299 24.742 1.00 43.19 94 SER C CA 1
ATOM 745 C C . SER A 1 96 ? -3.030 43.468 24.696 1.00 40.73 94 SER C C 1
ATOM 746 O O . SER A 1 96 ? -2.435 43.817 25.739 1.00 39.48 94 SER C O 1
ATOM 749 N N . VAL A 1 97 ? -2.443 43.237 23.519 1.00 39.60 95 VAL C N 1
ATOM 750 C CA . VAL A 1 97 ? -1.011 43.515 23.206 1.00 39.50 95 VAL C CA 1
ATOM 751 C C . VAL A 1 97 ? -0.909 44.957 22.697 1.00 39.54 95 VAL C C 1
ATOM 752 O O . VAL A 1 97 ? -1.531 45.261 21.663 1.00 38.93 95 VAL C O 1
ATOM 756 N N . GLU A 1 98 ? -0.160 45.809 23.401 1.00 40.24 96 GLU C N 1
ATOM 757 C CA . GLU A 1 98 ? 0.150 47.194 22.957 1.00 41.62 96 GLU C CA 1
ATOM 758 C C . GLU A 1 98 ? 0.960 47.112 21.659 1.00 41.83 96 GLU C C 1
ATOM 759 O O . GLU A 1 98 ? 1.908 46.309 21.622 1.00 42.71 96 GLU C O 1
ATOM 765 N N . ASN A 1 99 ? 0.585 47.899 20.644 1.00 41.05 97 ASN C N 1
ATOM 766 C CA . ASN A 1 99 ? 1.274 47.987 19.326 1.00 41.34 97 ASN C CA 1
ATOM 767 C C . ASN A 1 99 ? 1.380 46.590 18.700 1.00 39.42 97 ASN C C 1
ATOM 768 O O . ASN A 1 99 ? 2.487 46.218 18.269 1.00 37.47 97 ASN C O 1
ATOM 773 N N . LEU A 1 100 ? 0.263 45.858 18.631 1.00 39.05 98 LEU C N 1
ATOM 774 C CA . LEU A 1 100 ? 0.215 44.446 18.154 1.00 38.65 98 LEU C CA 1
ATOM 775 C C . LEU A 1 100 ? 0.628 44.376 16.680 1.00 37.85 98 LEU C C 1
ATOM 776 O O . LEU A 1 100 ? 1.356 43.432 16.319 1.00 37.06 98 LEU C O 1
ATOM 781 N N . GLU A 1 101 ? 0.164 45.327 15.865 1.00 37.96 99 GLU C N 1
ATOM 782 C CA . GLU A 1 101 ? 0.429 45.370 14.401 1.00 38.56 99 GLU C CA 1
ATOM 783 C C . GLU A 1 101 ? 1.937 45.532 14.167 1.00 36.17 99 GLU C C 1
ATOM 784 O O . GLU A 1 101 ? 2.474 44.820 13.303 1.00 34.35 99 GLU C O 1
ATOM 790 N N . GLU A 1 102 ? 2.600 46.410 14.926 1.00 36.41 100 GLU C N 1
ATOM 791 C CA . GLU A 1 102 ? 4.060 46.672 14.792 1.00 37.16 100 GLU C CA 1
ATOM 792 C C . GLU A 1 102 ? 4.854 45.438 15.244 1.00 36.40 100 GLU C C 1
ATOM 793 O O . GLU A 1 102 ? 5.904 45.174 14.632 1.00 33.53 100 GLU C O 1
ATOM 799 N N . LEU A 1 103 ? 4.376 44.702 16.258 1.00 35.48 101 LEU C N 1
ATOM 800 C CA . LEU A 1 103 ? 5.031 43.454 16.744 1.00 35.63 101 LEU C CA 1
ATOM 801 C C . LEU A 1 103 ? 4.982 42.397 15.635 1.00 35.36 101 LEU C C 1
ATOM 802 O O . LEU A 1 103 ? 6.040 41.826 15.324 1.00 34.88 101 LEU C O 1
ATOM 807 N N . ARG A 1 104 ? 3.792 42.142 15.084 1.00 36.52 102 ARG C N 1
ATOM 808 C CA . ARG A 1 104 ? 3.561 41.157 13.992 1.00 36.89 102 ARG C CA 1
ATOM 809 C C . ARG A 1 104 ? 4.406 41.546 12.770 1.00 37.89 102 ARG C C 1
ATOM 810 O O . ARG A 1 104 ? 4.940 40.631 12.116 1.00 38.60 102 ARG C O 1
ATOM 818 N N . PHE A 1 105 ? 4.542 42.846 12.487 1.00 37.81 103 PHE C N 1
ATOM 819 C CA . PHE A 1 105 ? 5.350 43.371 11.354 1.00 37.91 103 PHE C CA 1
ATOM 820 C C . PHE A 1 105 ? 6.824 42.998 11.544 1.00 37.62 103 PHE C C 1
ATOM 821 O O . PHE A 1 105 ? 7.380 42.326 10.666 1.00 36.72 103 PHE C O 1
ATOM 829 N N . VAL A 1 106 ? 7.437 43.433 12.649 1.00 39.67 104 VAL C N 1
ATOM 830 C CA . VAL A 1 106 ? 8.899 43.256 12.903 1.00 41.11 104 VAL C CA 1
ATOM 831 C C . VAL A 1 106 ? 9.213 41.755 12.973 1.00 40.76 104 VAL C C 1
ATOM 832 O O . VAL A 1 106 ? 10.242 41.345 12.408 1.00 40.39 104 VAL C O 1
ATOM 836 N N . PHE A 1 107 ? 8.348 40.957 13.606 1.00 39.28 105 PHE C N 1
ATOM 837 C CA . PHE A 1 107 ? 8.519 39.485 13.713 1.00 38.51 105 PHE C CA 1
ATOM 838 C C . PHE A 1 107 ? 8.485 38.856 12.315 1.00 36.93 105 PHE C C 1
ATOM 839 O O . PHE A 1 107 ? 9.439 38.132 11.972 1.00 35.41 105 PHE C O 1
ATOM 847 N N . SER A 1 108 ? 7.432 39.134 11.537 1.00 35.39 106 SER C N 1
ATOM 848 C CA . SER A 1 108 ? 7.157 38.503 10.216 1.00 35.99 106 SER C CA 1
ATOM 849 C C . SER A 1 108 ? 8.184 38.949 9.163 1.00 35.69 106 SER C C 1
ATOM 850 O O . SER A 1 108 ? 8.413 38.179 8.213 1.00 33.82 106 SER C O 1
ATOM 853 N N . ASN A 1 109 ? 8.786 40.132 9.324 1.00 36.56 107 ASN C N 1
ATOM 854 C CA . ASN A 1 109 ? 9.764 40.705 8.357 1.00 37.08 107 ASN C CA 1
ATOM 855 C C . ASN A 1 109 ? 11.139 40.043 8.531 1.00 36.96 107 ASN C C 1
ATOM 856 O O . ASN A 1 109 ? 11.956 40.141 7.595 1.00 37.97 107 ASN C O 1
ATOM 861 N N . ALA A 1 110 ? 11.387 39.381 9.663 1.00 36.31 108 ALA C N 1
ATOM 862 C CA . ALA A 1 110 ? 12.601 38.565 9.900 1.00 35.79 108 ALA C CA 1
ATOM 863 C C . ALA A 1 110 ? 12.516 37.290 9.056 1.00 35.27 108 ALA C C 1
ATOM 864 O O . ALA A 1 110 ? 11.406 36.959 8.596 1.00 34.55 108 ALA C O 1
ATOM 866 N N . ALA A 1 111 ? 13.652 36.618 8.849 1.00 35.72 109 ALA C N 1
ATOM 867 C CA . ALA A 1 111 ? 13.768 35.345 8.100 1.00 35.94 109 ALA C CA 1
ATOM 868 C C . ALA A 1 111 ? 13.684 34.153 9.063 1.00 36.29 109 ALA C C 1
ATOM 869 O O . ALA A 1 111 ? 13.280 33.064 8.618 1.00 35.26 109 ALA C O 1
ATOM 871 N N . SER A 1 112 ? 14.078 34.342 10.325 1.00 37.08 110 SER C N 1
ATOM 872 C CA . SER A 1 112 ? 14.103 33.275 11.358 1.00 37.74 110 SER C CA 1
ATOM 873 C C . SER A 1 112 ? 14.260 33.883 12.753 1.00 37.89 110 SER C C 1
ATOM 874 O O . SER A 1 112 ? 14.575 35.089 12.847 1.00 35.46 110 SER C O 1
ATOM 877 N N . TYR A 1 113 ? 14.054 33.066 13.792 1.00 37.21 111 TYR C N 1
ATOM 878 C CA . TYR A 1 113 ? 14.280 33.439 15.212 1.00 38.66 111 TYR C CA 1
ATOM 879 C C . TYR A 1 113 ? 14.971 32.290 15.954 1.00 38.01 111 TYR C C 1
ATOM 880 O O . TYR A 1 113 ? 14.797 31.112 15.577 1.00 36.83 111 TYR C O 1
ATOM 889 N N . LYS A 1 114 ? 15.747 32.652 16.977 1.00 38.85 112 LYS C N 1
ATOM 890 C CA . LYS A 1 114 ? 16.218 31.743 18.053 1.00 41.00 112 LYS C CA 1
ATOM 891 C C . LYS A 1 114 ? 15.608 32.224 19.372 1.00 40.57 112 LYS C C 1
ATOM 892 O O . LYS A 1 114 ? 15.694 33.439 19.648 1.00 36.96 112 LYS C O 1
ATOM 898 N N . ARG A 1 115 ? 14.990 31.318 20.134 1.00 41.71 113 ARG C N 1
ATOM 899 C CA . ARG A 1 115 ? 14.487 31.613 21.499 1.00 43.23 113 ARG C CA 1
ATOM 900 C C . ARG A 1 115 ? 15.692 31.687 22.439 1.00 42.82 113 ARG C C 1
ATOM 901 O O . ARG A 1 115 ? 16.427 30.685 22.533 1.00 43.44 113 ARG C O 1
ATOM 909 N N . ILE A 1 116 ? 15.890 32.841 23.076 1.00 42.71 114 ILE C N 1
ATOM 910 C CA . ILE A 1 116 ? 17.009 33.118 24.024 1.00 44.32 114 ILE C CA 1
ATOM 911 C C . ILE A 1 116 ? 16.413 33.258 25.427 1.00 43.98 114 ILE C C 1
ATOM 912 O O . ILE A 1 116 ? 15.488 34.078 25.581 1.00 41.20 114 ILE C O 1
ATOM 917 N N . ARG A 1 117 ? 16.910 32.494 26.405 1.00 43.63 115 ARG C N 1
ATOM 918 C CA . ARG A 1 117 ? 16.543 32.684 27.833 1.00 43.62 115 ARG C CA 1
ATOM 919 C C . ARG A 1 117 ? 17.162 34.000 28.314 1.00 43.18 115 ARG C C 1
ATOM 920 O O . ARG A 1 117 ? 18.394 34.144 28.218 1.00 42.76 115 ARG C O 1
ATOM 928 N N . LEU A 1 118 ? 16.328 34.922 28.803 1.00 43.35 116 LEU C N 1
ATOM 929 C CA . LEU A 1 118 ? 16.754 36.247 29.325 1.00 43.83 116 LEU C CA 1
ATOM 930 C C . LEU A 1 118 ? 16.962 36.146 30.838 1.00 44.67 116 LEU C C 1
ATOM 931 O O . LEU A 1 118 ? 17.886 36.805 31.343 1.00 45.48 116 LEU C O 1
ATOM 936 N N . PHE A 1 119 ? 16.132 35.348 31.520 1.00 46.63 117 PHE C N 1
ATOM 937 C CA . PHE A 1 119 ? 16.076 35.248 33.001 1.00 46.98 117 PHE C CA 1
ATOM 938 C C . PHE A 1 119 ? 15.695 33.829 33.440 1.00 49.00 117 PHE C C 1
ATOM 939 O O . PHE A 1 119 ? 14.933 33.137 32.729 1.00 48.02 117 PHE C O 1
ATOM 947 N N . ASP A 1 120 ? 16.231 33.425 34.594 1.00 51.65 118 ASP C N 1
ATOM 948 C CA . ASP A 1 120 ? 15.839 32.212 35.359 1.00 54.29 118 ASP C CA 1
ATOM 949 C C . ASP A 1 120 ? 15.232 32.684 36.686 1.00 53.75 118 ASP C C 1
ATOM 950 O O . ASP A 1 120 ? 15.974 33.293 37.480 1.00 54.56 118 ASP C O 1
ATOM 955 N N . TYR A 1 121 ? 13.936 32.430 36.903 1.00 54.89 119 TYR C N 1
ATOM 956 C CA . TYR A 1 121 ? 13.140 32.966 38.043 1.00 55.23 119 TYR C CA 1
ATOM 957 C C . TYR A 1 121 ? 13.047 31.945 39.188 1.00 57.54 119 TYR C C 1
ATOM 958 O O . TYR A 1 121 ? 12.339 32.232 40.175 1.00 59.61 119 TYR C O 1
ATOM 967 N N . SER A 1 122 ? 13.740 30.806 39.079 1.00 59.56 120 SER C N 1
ATOM 968 C CA . SER A 1 122 ? 13.873 29.794 40.162 1.00 61.30 120 SER C CA 1
ATOM 969 C C . SER A 1 122 ? 14.748 30.358 41.289 1.00 63.91 120 SER C C 1
ATOM 970 O O . SER A 1 122 ? 14.485 30.029 42.460 1.00 67.44 120 SER C O 1
ATOM 973 N N . ARG A 1 123 ? 15.739 31.186 40.941 1.00 66.86 121 ARG C N 1
ATOM 974 C CA . ARG A 1 123 ? 16.727 31.778 41.884 1.00 69.54 121 ARG C CA 1
ATOM 975 C C . ARG A 1 123 ? 16.192 33.096 42.464 1.00 68.44 121 ARG C C 1
ATOM 976 O O . ARG A 1 123 ? 16.842 33.629 43.382 1.00 70.22 121 ARG C O 1
ATOM 984 N N . TRP A 1 124 ? 15.060 33.602 41.959 1.00 67.71 122 TRP C N 1
ATOM 985 C CA . TRP A 1 124 ? 14.432 34.879 42.402 1.00 66.74 122 TRP C CA 1
ATOM 986 C C . TRP A 1 124 ? 13.727 34.685 43.750 1.00 66.87 122 TRP C C 1
ATOM 987 O O . TRP A 1 124 ? 13.473 33.523 44.126 1.00 68.21 122 TRP C O 1
ATOM 998 N N . ASN A 1 125 ? 13.413 35.791 44.435 1.00 66.54 123 ASN C N 1
ATOM 999 C CA . ASN A 1 125 ? 12.783 35.815 45.785 1.00 65.78 123 ASN C CA 1
ATOM 1000 C C . ASN A 1 125 ? 11.262 35.930 45.630 1.00 64.82 123 ASN C C 1
ATOM 1001 O O . ASN A 1 125 ? 10.660 36.804 46.286 1.00 65.15 123 ASN C O 1
ATOM 1006 N N . VAL A 1 126 ? 10.673 35.066 44.798 1.00 62.56 124 VAL C N 1
ATOM 1007 C CA . VAL A 1 126 ? 9.217 35.043 44.469 1.00 62.12 124 VAL C CA 1
ATOM 1008 C C . VAL A 1 126 ? 8.806 33.594 44.190 1.00 60.65 124 VAL C C 1
ATOM 1009 O O . VAL A 1 126 ? 9.701 32.772 43.912 1.00 59.18 124 VAL C O 1
ATOM 1013 N N . THR A 1 127 ? 7.504 33.303 44.256 1.00 60.14 125 THR C N 1
ATOM 1014 C CA . THR A 1 127 ? 6.890 32.088 43.660 1.00 60.28 125 THR C CA 1
ATOM 1015 C C . THR A 1 127 ? 6.738 32.347 42.157 1.00 59.20 125 THR C C 1
ATOM 1016 O O . THR A 1 127 ? 5.930 33.224 41.789 1.00 59.20 125 THR C O 1
ATOM 1020 N N . SER A 1 128 ? 7.517 31.643 41.331 1.00 57.38 126 SER C N 1
ATOM 1021 C CA . SER A 1 128 ? 7.523 31.776 39.851 1.00 55.90 126 SER C CA 1
ATOM 1022 C C . SER A 1 128 ? 6.748 30.612 39.226 1.00 55.08 126 SER C C 1
ATOM 1023 O O . SER A 1 128 ? 6.461 29.634 39.945 1.00 53.35 126 SER C O 1
ATOM 1026 N N . SER A 1 129 ? 6.407 30.743 37.942 1.00 53.29 127 SER C N 1
ATOM 1027 C CA . SER A 1 129 ? 5.751 29.709 37.100 1.00 52.79 127 SER C CA 1
ATOM 1028 C C . SER A 1 129 ? 4.294 29.514 37.542 1.00 51.94 127 SER C C 1
ATOM 1029 O O . SER A 1 129 ? 3.827 28.356 37.558 1.00 52.90 127 SER C O 1
ATOM 1032 N N . GLY A 1 130 ? 3.601 30.610 37.868 1.00 50.12 128 GLY C N 1
ATOM 1033 C CA . GLY A 1 130 ? 2.155 30.612 38.163 1.00 48.79 128 GLY C CA 1
ATOM 1034 C C . GLY A 1 130 ? 1.361 30.136 36.961 1.00 47.55 128 GLY C C 1
ATOM 1035 O O . GLY A 1 130 ? 1.820 30.381 35.829 1.00 47.75 128 GLY C O 1
ATOM 1036 N N . THR A 1 131 ? 0.222 29.476 37.192 1.00 45.65 129 THR C N 1
ATOM 1037 C CA . THR A 1 131 ? -0.627 28.839 36.147 1.00 45.59 129 THR C CA 1
ATOM 1038 C C . THR A 1 131 ? -2.069 29.351 36.254 1.00 44.56 129 THR C C 1
ATOM 1039 O O . THR A 1 131 ? -2.399 29.996 37.264 1.00 44.66 129 THR C O 1
ATOM 1043 N N . SER A 1 132 ? -2.889 29.060 35.242 1.00 44.91 130 SER C N 1
ATOM 1044 C CA . SER A 1 132 ? -4.289 29.542 35.115 1.00 45.99 130 SER C CA 1
ATOM 1045 C C . SER A 1 132 ? -5.104 28.590 34.236 1.00 46.24 130 SER C C 1
ATOM 1046 O O . SER A 1 132 ? -4.543 28.062 33.254 1.00 45.92 130 SER C O 1
ATOM 1049 N N . LYS A 1 133 ? -6.383 28.410 34.581 1.00 46.50 131 LYS C N 1
ATOM 1050 C CA . LYS A 1 133 ? -7.400 27.658 33.795 1.00 47.74 131 LYS C CA 1
ATOM 1051 C C . LYS A 1 133 ? -7.591 28.325 32.427 1.00 45.08 131 LYS C C 1
ATOM 1052 O O . LYS A 1 133 ? -7.971 27.619 31.475 1.00 44.14 131 LYS C O 1
ATOM 1058 N N . ALA A 1 134 ? -7.362 29.639 32.346 1.00 44.32 132 ALA C N 1
ATOM 1059 C CA . ALA A 1 134 ? -7.439 30.437 31.100 1.00 44.44 132 ALA C CA 1
ATOM 1060 C C . ALA A 1 134 ? -6.389 29.943 30.095 1.00 44.42 132 ALA C C 1
ATOM 1061 O O . ALA A 1 134 ? -6.674 29.993 28.885 1.00 46.98 132 ALA C O 1
ATOM 1063 N N . CYS A 1 135 ? -5.232 29.476 30.580 1.00 45.08 133 CYS C N 1
ATOM 1064 C CA . CYS A 1 135 ? -4.058 29.065 29.759 1.00 45.18 133 CYS C CA 1
ATOM 1065 C C . CYS A 1 135 ? -3.739 27.579 29.967 1.00 42.60 133 CYS C C 1
ATOM 1066 O O . CYS A 1 135 ? -2.650 27.270 30.483 1.00 41.67 133 CYS C O 1
ATOM 1069 N N . ASN A 1 136 ? -4.651 26.697 29.555 1.00 42.00 134 ASN C N 1
ATOM 1070 C CA . ASN A 1 136 ? -4.466 25.222 29.594 1.00 41.57 134 ASN C CA 1
ATOM 1071 C C . ASN A 1 136 ? -3.450 24.793 28.529 1.00 41.46 134 ASN C C 1
ATOM 1072 O O . ASN A 1 136 ? -3.538 25.295 27.392 1.00 40.43 134 ASN C O 1
ATOM 1077 N N . ALA A 1 137 ? -2.548 23.873 28.883 1.00 41.80 135 ALA C N 1
ATOM 1078 C CA . ALA A 1 137 ? -1.655 23.160 27.940 1.00 43.86 135 ALA C CA 1
ATOM 1079 C C . ALA A 1 137 ? -2.501 22.231 27.063 1.00 45.92 135 ALA C C 1
ATOM 1080 O O . ALA A 1 137 ? -3.685 22.014 27.391 1.00 45.58 135 ALA C O 1
ATOM 1082 N N . SER A 1 138 ? -1.918 21.712 25.981 1.00 49.02 136 SER C N 1
ATOM 1083 C CA . SER A 1 138 ? -2.592 20.817 25.004 1.00 51.49 136 SER C CA 1
ATOM 1084 C C . SER A 1 138 ? -2.911 19.466 25.658 1.00 53.16 136 SER C C 1
ATOM 1085 O O . SER A 1 138 ? -3.896 18.831 25.233 1.00 53.38 136 SER C O 1
ATOM 1088 N N . THR A 1 139 ? -2.119 19.055 26.657 1.00 55.22 137 THR C N 1
ATOM 1089 C CA . THR A 1 139 ? -2.261 17.765 27.389 1.00 58.06 137 THR C CA 1
ATOM 1090 C C . THR A 1 139 ? -3.355 17.867 28.464 1.00 58.98 137 THR C C 1
ATOM 1091 O O . THR A 1 139 ? -3.719 16.807 29.015 1.00 59.99 137 THR C O 1
ATOM 1095 N N . GLY A 1 140 ? -3.850 19.076 28.761 1.00 58.41 138 GLY C N 1
ATOM 1096 C CA . GLY A 1 140 ? -5.104 19.289 29.516 1.00 56.86 138 GLY C CA 1
ATOM 1097 C C . GLY A 1 140 ? -4.922 20.114 30.780 1.00 55.43 138 GLY C C 1
ATOM 1098 O O . GLY A 1 140 ? -5.829 20.916 31.084 1.00 57.24 138 GLY C O 1
ATOM 1099 N N . GLY A 1 141 ? -3.820 19.915 31.511 1.00 52.73 139 GLY C N 1
ATOM 1100 C CA . GLY A 1 141 ? -3.548 20.601 32.790 1.00 52.03 139 GLY C CA 1
ATOM 1101 C C . GLY A 1 141 ? -3.481 22.110 32.622 1.00 52.37 139 GLY C C 1
ATOM 1102 O O . GLY A 1 141 ? -3.143 22.565 31.511 1.00 53.24 139 GLY C O 1
ATOM 1103 N N . GLN A 1 142 ? -3.796 22.869 33.677 1.00 50.92 140 GLN C N 1
ATOM 1104 C CA . GLN A 1 142 ? -3.670 24.351 33.680 1.00 50.57 140 GLN C CA 1
ATOM 1105 C C . GLN A 1 142 ? -2.176 24.695 33.604 1.00 49.38 140 GLN C C 1
ATOM 1106 O O . GLN A 1 142 ? -1.374 24.021 34.279 1.00 49.62 140 GLN C O 1
ATOM 1112 N N . ALA A 1 143 ? -1.822 25.679 32.775 1.00 47.40 141 ALA C N 1
ATOM 1113 C CA . ALA A 1 143 ? -0.428 26.090 32.493 1.00 44.79 141 ALA C CA 1
ATOM 1114 C C . ALA A 1 143 ? -0.371 27.615 32.354 1.00 43.92 141 ALA C C 1
ATOM 1115 O O . ALA A 1 143 ? -1.248 28.294 32.928 1.00 42.40 141 ALA C O 1
ATOM 1117 N N . PHE A 1 144 ? 0.626 28.130 31.631 1.00 41.96 142 PHE C N 1
ATOM 1118 C CA . PHE A 1 144 ? 0.819 29.580 31.373 1.00 41.68 142 PHE C CA 1
ATOM 1119 C C . PHE A 1 144 ? 1.737 29.759 30.159 1.00 41.66 142 PHE C C 1
ATOM 1120 O O . PHE A 1 144 ? 2.322 28.761 29.691 1.00 40.65 142 PHE C O 1
ATOM 1128 N N . TYR A 1 145 ? 1.847 30.996 29.667 1.00 41.24 143 TYR C N 1
ATOM 1129 C CA . TYR A 1 145 ? 2.793 31.413 28.598 1.00 40.81 143 TYR C CA 1
ATOM 1130 C C . TYR A 1 145 ? 4.190 30.863 28.912 1.00 41.24 143 TYR C C 1
ATOM 1131 O O . TYR A 1 145 ? 4.567 30.844 30.097 1.00 42.10 143 TYR C O 1
ATOM 1140 N N . ARG A 1 146 ? 4.932 30.441 27.883 1.00 42.46 144 ARG C N 1
ATOM 1141 C CA . ARG A 1 146 ? 6.317 29.910 28.015 1.00 42.78 144 ARG C CA 1
ATOM 1142 C C . ARG A 1 146 ? 7.329 31.063 27.981 1.00 41.22 144 ARG C C 1
ATOM 1143 O O . ARG A 1 146 ? 8.433 30.878 28.525 1.00 39.52 144 ARG C O 1
ATOM 1151 N N . SER A 1 147 ? 6.979 32.198 27.360 1.00 40.01 145 SER C N 1
ATOM 1152 C CA . SER A 1 147 ? 7.904 33.335 27.096 1.00 39.80 145 SER C CA 1
ATOM 1153 C C . SER A 1 147 ? 7.881 34.349 28.245 1.00 39.02 145 SER C C 1
ATOM 1154 O O . SER A 1 147 ? 8.894 35.058 28.413 1.00 39.23 145 SER C O 1
ATOM 1157 N N . ILE A 1 148 ? 6.769 34.444 28.982 1.00 39.77 146 ILE C N 1
ATOM 1158 C CA . ILE A 1 148 ? 6.618 35.349 30.162 1.00 39.86 146 ILE C CA 1
ATOM 1159 C C . ILE A 1 148 ? 6.186 34.511 31.372 1.00 40.43 146 ILE C C 1
ATOM 1160 O O . ILE A 1 148 ? 5.467 33.516 31.175 1.00 42.33 146 ILE C O 1
ATOM 1165 N N . ASN A 1 149 ? 6.613 34.914 32.571 1.00 41.45 147 ASN C N 1
ATOM 1166 C CA . ASN A 1 149 ? 6.512 34.106 33.815 1.00 42.51 147 ASN C CA 1
ATOM 1167 C C . ASN A 1 149 ? 5.674 34.862 34.852 1.00 42.69 147 ASN C C 1
ATOM 1168 O O . ASN A 1 149 ? 6.072 35.981 35.237 1.00 42.28 147 ASN C O 1
ATOM 1173 N N . TRP A 1 150 ? 4.569 34.258 35.300 1.00 43.68 148 TRP C N 1
ATOM 1174 C CA . TRP A 1 150 ? 3.687 34.823 36.356 1.00 44.62 148 TRP C CA 1
ATOM 1175 C C . TRP A 1 150 ? 4.391 34.711 37.713 1.00 46.53 148 TRP C C 1
ATOM 1176 O O . TRP A 1 150 ? 4.414 33.598 38.280 1.00 47.38 148 TRP C O 1
ATOM 1187 N N . LEU A 1 151 ? 4.942 35.828 38.199 1.00 47.18 149 LEU C N 1
ATOM 1188 C CA . LEU A 1 151 ? 5.578 35.949 39.537 1.00 48.29 149 LEU C CA 1
ATOM 1189 C C . LEU A 1 151 ? 4.514 36.396 40.546 1.00 50.31 149 LEU C C 1
ATOM 1190 O O . LEU A 1 151 ? 3.876 37.438 40.306 1.00 51.49 149 LEU C O 1
ATOM 1195 N N . THR A 1 152 ? 4.325 35.622 41.617 1.00 51.87 150 THR C N 1
ATOM 1196 C CA . THR A 1 152 ? 3.484 35.978 42.791 1.00 53.29 150 THR C CA 1
ATOM 1197 C C . THR A 1 152 ? 4.394 36.067 44.020 1.00 56.17 150 THR C C 1
ATOM 1198 O O . THR A 1 152 ? 5.589 35.734 43.894 1.00 54.78 150 THR C O 1
ATOM 1202 N N . LYS A 1 153 ? 3.850 36.504 4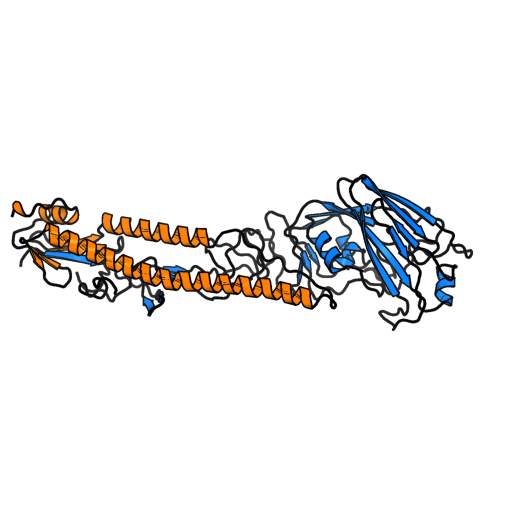5.159 1.00 60.61 151 LYS C N 1
ATOM 1203 C CA . LYS A 1 153 ? 4.610 36.688 46.425 1.00 64.08 151 LYS C CA 1
ATOM 1204 C C . LYS A 1 153 ? 5.159 35.334 46.891 1.00 63.94 151 LYS C C 1
ATOM 1205 O O . LYS A 1 153 ? 4.546 34.297 46.563 1.00 61.96 151 LYS C O 1
ATOM 1211 N N . LYS A 1 154 ? 6.275 35.350 47.625 1.00 67.58 152 LYS C N 1
ATOM 1212 C CA . LYS A 1 154 ? 6.819 34.158 48.330 1.00 72.48 152 LYS C CA 1
ATOM 1213 C C . LYS A 1 154 ? 5.868 33.833 49.491 1.00 75.03 152 LYS C C 1
ATOM 1214 O O . LYS A 1 154 ? 5.368 34.786 50.126 1.00 73.22 152 LYS C O 1
ATOM 1220 N N . LYS A 1 155 ? 5.639 32.538 49.745 1.00 77.94 153 LYS C N 1
ATOM 1221 C CA . LYS A 1 155 ? 4.488 31.996 50.526 1.00 80.55 153 LYS C CA 1
ATOM 1222 C C . LYS A 1 155 ? 4.316 32.719 51.863 1.00 82.21 153 LYS C C 1
ATOM 1223 O O . LYS A 1 155 ? 3.202 33.127 52.186 1.00 79.89 153 LYS C O 1
ATOM 1229 N N . PRO A 1 156 ? 5.369 32.903 52.696 1.00 84.50 154 PRO C N 1
ATOM 1230 C CA . PRO A 1 156 ? 5.224 33.671 53.935 1.00 84.61 154 PRO C CA 1
ATOM 1231 C C . PRO A 1 156 ? 5.105 35.179 53.651 1.00 84.64 154 PRO C C 1
ATOM 1232 O O . PRO A 1 156 ? 6.036 35.911 53.942 1.00 85.12 154 PRO C O 1
ATOM 1236 N N . ASP A 1 157 ? 3.962 35.584 53.078 1.00 82.26 155 ASP C N 1
ATOM 1237 C CA . ASP A 1 157 ? 3.548 36.983 52.770 1.00 81.26 155 ASP C CA 1
ATOM 1238 C C . ASP A 1 157 ? 4.769 37.889 52.546 1.00 77.74 155 ASP C C 1
ATOM 1239 O O . ASP A 1 157 ? 4.983 38.805 53.369 1.00 77.25 155 ASP C O 1
ATOM 1244 N N . THR A 1 158 ? 5.523 37.663 51.463 1.00 74.01 156 THR C N 1
ATOM 1245 C CA . THR A 1 158 ? 6.733 38.453 51.099 1.00 71.81 156 THR C CA 1
ATOM 1246 C C . THR A 1 158 ? 6.801 38.678 49.582 1.00 68.91 156 THR C C 1
ATOM 1247 O O . THR A 1 158 ? 6.769 37.685 48.829 1.00 67.76 156 THR C O 1
ATOM 1251 N N . TYR A 1 159 ? 6.903 39.944 49.169 1.00 66.04 157 TYR C N 1
ATOM 1252 C CA . TYR A 1 159 ? 7.263 40.379 47.794 1.00 64.97 157 TYR C CA 1
ATOM 1253 C C . TYR A 1 159 ? 8.003 41.720 47.893 1.00 65.62 157 TYR C C 1
ATOM 1254 O O . TYR A 1 159 ? 7.354 42.786 47.836 1.00 64.52 157 TYR C O 1
ATOM 1263 N N . ASP A 1 160 ? 9.329 41.655 48.060 1.00 67.00 158 ASP C N 1
ATOM 1264 C CA . ASP A 1 160 ? 10.244 42.828 48.066 1.00 66.09 158 ASP C CA 1
ATOM 1265 C C . ASP A 1 160 ? 10.498 43.269 46.621 1.00 65.54 158 ASP C C 1
ATOM 1266 O O . ASP A 1 160 ? 10.084 42.542 45.695 1.00 63.54 158 ASP C O 1
ATOM 1271 N N . PHE A 1 161 ? 11.161 44.414 46.443 1.00 65.21 159 PHE C N 1
ATOM 1272 C CA . PHE A 1 161 ? 11.655 44.896 45.127 1.00 64.95 159 PHE C CA 1
ATOM 1273 C C . PHE A 1 161 ? 12.740 43.932 44.631 1.00 64.69 159 PHE C C 1
ATOM 1274 O O . PHE A 1 161 ? 13.903 44.062 45.061 1.00 65.56 159 PHE C O 1
ATOM 1282 N N . ASN A 1 162 ? 12.351 42.978 43.778 1.00 62.83 160 ASN C N 1
ATOM 1283 C CA . ASN A 1 162 ? 13.272 42.058 43.059 1.00 62.17 160 ASN C CA 1
ATOM 1284 C C . ASN A 1 162 ? 13.683 42.719 41.740 1.00 61.38 160 ASN C C 1
ATOM 1285 O O . ASN A 1 162 ? 12.797 43.280 41.068 1.00 61.01 160 ASN C O 1
ATOM 1290 N N . GLU A 1 163 ? 14.971 42.654 41.388 1.00 60.11 161 GLU C N 1
ATOM 1291 C CA . GLU A 1 163 ? 15.496 43.191 40.105 1.00 59.89 161 GLU C CA 1
ATOM 1292 C C . GLU A 1 163 ? 16.510 42.212 39.506 1.00 57.46 161 GLU C C 1
ATOM 1293 O O . GLU A 1 163 ? 17.149 41.469 40.273 1.00 57.73 161 GLU C O 1
ATOM 1299 N N . GLY A 1 164 ? 16.630 42.223 38.176 1.00 54.79 162 GLY C N 1
ATOM 1300 C CA . GLY A 1 164 ? 17.611 41.429 37.413 1.00 53.43 162 GLY C CA 1
ATOM 1301 C C . GLY A 1 164 ? 18.088 42.174 36.180 1.00 52.36 162 GLY C C 1
ATOM 1302 O O . GLY A 1 164 ? 17.382 43.107 35.738 1.00 50.66 162 GLY C O 1
ATOM 1303 N N . SER A 1 165 ? 19.248 41.779 35.650 1.00 51.48 163 SER C N 1
ATOM 1304 C CA . SER A 1 165 ? 19.835 42.294 34.387 1.00 51.33 163 SER C CA 1
ATOM 1305 C C . SER A 1 165 ? 19.969 41.145 33.385 1.00 49.29 163 SER C C 1
ATOM 1306 O O . SER A 1 165 ? 20.273 40.017 33.814 1.00 47.77 163 SER C O 1
ATOM 1309 N N . TYR A 1 166 ? 19.719 41.430 32.105 1.00 47.16 164 TYR C N 1
ATOM 1310 C CA . TYR A 1 166 ? 20.168 40.610 30.951 1.00 45.91 164 TYR C CA 1
ATOM 1311 C C . TYR A 1 166 ? 20.951 41.513 29.994 1.00 46.07 164 TYR C C 1
ATOM 1312 O O . TYR A 1 166 ? 20.474 42.624 29.697 1.00 47.00 164 TYR C O 1
ATOM 1321 N N . VAL A 1 167 ? 22.117 41.046 29.543 1.00 46.25 165 VAL C N 1
ATOM 1322 C CA . VAL A 1 167 ? 22.961 41.720 28.513 1.00 46.88 165 VAL C CA 1
ATOM 1323 C C . VAL A 1 167 ? 22.828 40.927 27.209 1.00 46.90 165 VAL C C 1
ATOM 1324 O O . VAL A 1 167 ? 23.127 39.715 27.219 1.00 46.77 165 VAL C O 1
ATOM 1328 N N . ASN A 1 168 ? 22.365 41.582 26.143 1.00 45.88 166 ASN C N 1
ATOM 1329 C CA . ASN A 1 168 ? 22.298 41.005 24.776 1.00 46.43 166 ASN C CA 1
ATOM 1330 C C . ASN A 1 168 ? 23.726 40.899 24.230 1.00 48.88 166 ASN C C 1
ATOM 1331 O O . ASN A 1 168 ? 24.251 41.923 23.753 1.00 49.48 166 ASN C O 1
ATOM 1336 N N . ASN A 1 169 ? 24.327 39.708 24.322 1.00 51.24 167 ASN C N 1
ATOM 1337 C CA . ASN A 1 169 ? 25.654 39.381 23.732 1.00 53.43 167 ASN C CA 1
ATOM 1338 C C . ASN A 1 169 ? 25.449 38.469 22.516 1.00 53.25 167 ASN C C 1
ATOM 1339 O O . ASN A 1 169 ? 26.441 37.873 22.055 1.00 54.70 167 ASN C O 1
ATOM 1344 N N . GLU A 1 170 ? 24.211 38.376 22.020 1.00 52.79 168 GLU C N 1
ATOM 1345 C CA . GLU A 1 170 ? 23.835 37.576 20.824 1.00 53.65 168 GLU C CA 1
ATOM 1346 C C . GLU A 1 170 ? 24.168 38.380 19.560 1.00 54.27 168 GLU C C 1
ATOM 1347 O O . GLU A 1 170 ? 24.442 39.594 19.678 1.00 52.70 168 GLU C O 1
ATOM 1353 N N . ASP A 1 171 ? 24.130 37.721 18.399 1.00 54.53 169 ASP C N 1
ATOM 1354 C CA . ASP A 1 171 ? 24.470 38.310 17.077 1.00 56.70 169 ASP C CA 1
ATOM 1355 C C . ASP A 1 171 ? 23.182 38.827 16.425 1.00 55.00 169 ASP C C 1
ATOM 1356 O O . ASP A 1 171 ? 22.795 38.288 15.369 1.00 55.87 169 ASP C O 1
ATOM 1361 N N . GLY A 1 172 ? 22.548 39.835 17.034 1.00 52.57 170 GLY C N 1
ATOM 1362 C CA . GLY A 1 172 ? 21.323 40.470 16.508 1.00 51.25 170 GLY C CA 1
ATOM 1363 C C . GLY A 1 172 ? 20.488 41.128 17.593 1.00 48.43 170 GLY C C 1
ATOM 1364 O O . GLY A 1 172 ? 20.909 41.112 18.766 1.00 47.83 170 GLY C O 1
ATOM 1365 N N . ASP A 1 173 ? 19.343 41.695 17.203 1.00 47.25 171 ASP C N 1
ATOM 1366 C CA . ASP A 1 173 ? 18.363 42.350 18.110 1.00 45.76 171 ASP C CA 1
ATOM 1367 C C . ASP A 1 173 ? 17.413 41.279 18.655 1.00 42.70 171 ASP C C 1
ATOM 1368 O O . ASP A 1 173 ? 17.150 40.304 17.932 1.00 41.07 171 ASP C O 1
ATOM 1373 N N . ILE A 1 174 ? 16.913 41.470 19.878 1.00 41.71 172 ILE C N 1
ATOM 1374 C CA . ILE A 1 174 ? 16.001 40.516 20.576 1.00 40.81 172 ILE C CA 1
ATOM 1375 C C . ILE A 1 174 ? 14.666 41.220 20.838 1.00 39.44 172 ILE C C 1
ATOM 1376 O O . ILE A 1 174 ? 14.688 42.328 21.402 1.00 38.78 172 ILE C O 1
ATOM 1381 N N . ILE A 1 175 ? 13.554 40.599 20.436 1.00 40.49 173 ILE C N 1
ATOM 1382 C CA . ILE A 1 175 ? 12.195 40.953 20.941 1.00 40.55 173 ILE C CA 1
ATOM 1383 C C . ILE A 1 175 ? 12.087 40.383 22.358 1.00 40.28 173 ILE C C 1
ATOM 1384 O O . ILE A 1 175 ? 12.217 39.156 22.496 1.00 40.84 173 ILE C O 1
ATOM 1389 N N . PHE A 1 176 ? 11.853 41.230 23.363 1.00 39.59 174 PHE C N 1
ATOM 1390 C CA . PHE A 1 176 ? 11.501 40.796 24.740 1.00 39.67 174 PHE C CA 1
ATOM 1391 C C . PHE A 1 176 ? 10.057 41.216 25.027 1.00 39.45 174 PHE C C 1
ATOM 1392 O O . PHE A 1 176 ? 9.578 42.221 24.463 1.00 38.75 174 PHE C O 1
ATOM 1400 N N . LEU A 1 177 ? 9.388 40.430 25.869 1.00 38.44 175 LEU C N 1
ATOM 1401 C CA . LEU A 1 177 ? 7.924 40.481 26.109 1.00 38.55 175 LEU C CA 1
ATOM 1402 C C . LEU A 1 177 ? 7.668 40.510 27.616 1.00 39.13 175 LEU C C 1
ATOM 1403 O O . LEU A 1 177 ? 8.434 39.872 28.361 1.00 39.07 175 LEU C O 1
ATOM 1408 N N . TRP A 1 178 ? 6.615 41.202 28.046 1.00 39.03 176 TRP C N 1
ATOM 1409 C CA . TRP A 1 178 ? 6.161 41.168 29.457 1.00 38.66 176 TRP C CA 1
ATOM 1410 C C . TRP A 1 178 ? 4.678 41.531 29.539 1.00 39.14 176 TRP C C 1
ATOM 1411 O O . TRP A 1 178 ? 4.090 41.913 28.504 1.00 39.41 176 TRP C O 1
ATOM 1422 N N . GLY A 1 179 ? 4.102 41.353 30.725 1.00 39.35 177 GLY C N 1
ATOM 1423 C CA . GLY A 1 179 ? 2.703 41.689 31.029 1.00 40.22 177 GLY C CA 1
ATOM 1424 C C . GLY A 1 179 ? 2.599 42.408 32.358 1.00 40.24 177 GLY C C 1
ATOM 1425 O O . GLY A 1 179 ? 3.539 42.299 33.170 1.00 40.36 177 GLY C O 1
ATOM 1426 N N . ILE A 1 180 ? 1.507 43.141 32.554 1.00 41.07 178 ILE C N 1
ATOM 1427 C CA . ILE A 1 180 ? 1.110 43.733 33.863 1.00 42.49 178 ILE C CA 1
ATOM 1428 C C . ILE A 1 180 ? -0.279 43.185 34.193 1.00 42.98 178 ILE C C 1
ATOM 1429 O O . ILE A 1 180 ? -1.216 43.462 33.420 1.00 42.20 178 ILE C O 1
ATOM 1434 N N . HIS A 1 181 ? -0.388 42.401 35.268 1.00 43.80 179 HIS C N 1
ATOM 1435 C CA . HIS A 1 181 ? -1.662 41.783 35.717 1.00 44.88 179 HIS C CA 1
ATOM 1436 C C . HIS A 1 181 ? -2.446 42.807 36.540 1.00 44.73 179 HIS C C 1
ATOM 1437 O O . HIS A 1 181 ? -1.845 43.433 37.431 1.00 45.46 179 HIS C O 1
ATOM 1444 N N . HIS A 1 182 ? -3.733 42.972 36.224 1.00 46.68 180 HIS C N 1
ATOM 1445 C CA . HIS A 1 182 ? -4.686 43.871 36.924 1.00 47.97 180 HIS C CA 1
ATOM 1446 C C . HIS A 1 182 ? -5.765 43.016 37.581 1.00 48.31 180 HIS C C 1
ATOM 1447 O O . HIS A 1 182 ? -6.706 42.588 36.913 1.00 46.63 180 HIS C O 1
ATOM 1454 N N . PRO A 1 183 ? -5.643 42.705 38.894 1.00 49.73 181 PRO C N 1
ATOM 1455 C CA . PRO A 1 183 ? -6.658 41.925 39.603 1.00 51.63 181 PRO C CA 1
ATOM 1456 C C . PRO A 1 183 ? -8.017 42.620 39.656 1.00 54.08 181 PRO C C 1
ATOM 1457 O O . PRO A 1 183 ? -8.091 43.845 39.589 1.00 55.25 181 PRO C O 1
ATOM 1461 N N . PRO A 1 184 ? -9.128 41.858 39.788 1.00 57.10 182 PRO C N 1
ATOM 1462 C CA . PRO A 1 184 ? -10.468 42.444 39.843 1.00 58.34 182 PRO C CA 1
ATOM 1463 C C . PRO A 1 184 ? -10.777 43.115 41.192 1.00 60.44 182 PRO C C 1
ATOM 1464 O O . PRO A 1 184 ? -11.488 44.101 41.193 1.00 60.79 182 PRO C O 1
ATOM 1468 N N . ASN A 1 185 ? -10.247 42.560 42.290 1.00 63.05 183 ASN C N 1
ATOM 1469 C CA . ASN A 1 185 ? -10.452 43.049 43.681 1.00 64.50 183 ASN C CA 1
ATOM 1470 C C . ASN A 1 185 ? -9.116 43.526 44.259 1.00 64.45 183 ASN C C 1
ATOM 1471 O O . ASN A 1 185 ? -8.059 43.124 43.732 1.00 63.45 183 ASN C O 1
ATOM 1476 N N . THR A 1 186 ? -9.182 44.343 45.314 1.00 64.69 184 THR C N 1
ATOM 1477 C CA . THR A 1 186 ? -8.032 44.752 46.163 1.00 64.02 184 THR C CA 1
ATOM 1478 C C . THR A 1 186 ? -7.621 43.574 47.060 1.00 64.51 184 THR C C 1
ATOM 1479 O O . THR A 1 186 ? -6.470 43.573 47.541 1.00 63.95 184 THR C O 1
ATOM 1483 N N . LYS A 1 187 ? -8.534 42.621 47.281 1.00 65.12 185 LYS C N 1
ATOM 1484 C CA . LYS A 1 187 ? -8.293 41.371 48.053 1.00 66.16 185 LYS C CA 1
ATOM 1485 C C . LYS A 1 187 ? -7.322 40.474 47.277 1.00 65.25 185 LYS C C 1
ATOM 1486 O O . LYS A 1 187 ? -6.350 39.991 47.889 1.00 64.20 185 LYS C O 1
ATOM 1492 N N . GLU A 1 188 ? -7.579 40.262 45.981 1.00 64.96 186 GLU C N 1
ATOM 1493 C CA . GLU A 1 188 ? -6.763 39.382 45.100 1.00 65.66 186 GLU C CA 1
ATOM 1494 C C . GLU A 1 188 ? -5.362 39.986 44.924 1.00 62.69 186 GLU C C 1
ATOM 1495 O O . GLU A 1 188 ? -4.386 39.210 44.926 1.00 61.95 186 GLU C O 1
ATOM 1501 N N . GLN A 1 189 ? -5.274 41.314 44.784 1.00 61.63 187 GLN C N 1
ATOM 1502 C CA . GLN A 1 189 ? -4.001 42.078 44.665 1.00 62.08 187 GLN C CA 1
ATOM 1503 C C . GLN A 1 189 ? -3.067 41.713 45.826 1.00 61.96 187 GLN C C 1
ATOM 1504 O O . GLN A 1 189 ? -1.870 41.492 45.563 1.00 60.83 187 GLN C O 1
ATOM 1510 N N . THR A 1 190 ? -3.601 41.650 47.052 1.00 65.02 188 THR C N 1
ATOM 1511 C CA . THR A 1 190 ? -2.838 41.411 48.310 1.00 66.14 188 THR C CA 1
ATOM 1512 C C . THR A 1 190 ? -2.600 39.909 48.525 1.00 65.53 188 THR C C 1
ATOM 1513 O O . THR A 1 190 ? -1.588 39.574 49.171 1.00 66.86 188 THR C O 1
ATOM 1517 N N . THR A 1 191 ? -3.487 39.041 48.023 1.00 65.58 189 THR C N 1
ATOM 1518 C CA . THR A 1 191 ? -3.362 37.561 48.145 1.00 65.01 189 THR C CA 1
ATOM 1519 C C . THR A 1 191 ? -2.377 37.025 47.095 1.00 64.12 189 THR C C 1
ATOM 1520 O O . THR A 1 191 ? -1.874 35.901 47.296 1.00 64.32 189 THR C O 1
ATOM 1524 N N . LEU A 1 192 ? -2.103 37.792 46.030 1.00 61.64 190 LEU C N 1
ATOM 1525 C CA . LEU A 1 192 ? -1.134 37.421 44.959 1.00 59.30 190 LEU C CA 1
ATOM 1526 C C . LEU A 1 192 ? 0.208 38.131 45.188 1.00 57.90 190 LEU C C 1
ATOM 1527 O O . LEU A 1 192 ? 1.242 37.434 45.208 1.00 57.57 190 LEU C O 1
ATOM 1532 N N . TYR A 1 193 ? 0.191 39.459 45.344 1.00 57.53 191 TYR C N 1
ATOM 1533 C CA . TYR A 1 193 ? 1.387 40.338 45.232 1.00 58.39 191 TYR C CA 1
ATOM 1534 C C . TYR A 1 193 ? 1.723 41.045 46.552 1.00 61.76 191 TYR C C 1
ATOM 1535 O O . TYR A 1 193 ? 2.767 41.730 46.576 1.00 60.42 191 TYR C O 1
ATOM 1544 N N . LYS A 1 194 ? 0.877 40.927 47.585 1.00 65.26 192 LYS C N 1
ATOM 1545 C CA . LYS A 1 194 ? 1.137 41.427 48.966 1.00 66.49 192 LYS C CA 1
ATOM 1546 C C . LYS A 1 194 ? 0.926 42.949 49.029 1.00 66.60 192 LYS C C 1
ATOM 1547 O O . LYS A 1 194 ? 0.172 43.394 49.915 1.00 67.68 192 LYS C O 1
ATOM 1553 N N . ASN A 1 195 ? 1.543 43.716 48.123 1.00 65.80 193 ASN C N 1
ATOM 1554 C CA . ASN A 1 195 ? 1.484 45.205 48.094 1.00 65.04 193 ASN C CA 1
ATOM 1555 C C . ASN A 1 195 ? 0.203 45.660 47.383 1.00 64.34 193 ASN C C 1
ATOM 1556 O O . ASN A 1 195 ? -0.108 45.099 46.314 1.00 63.70 193 ASN C O 1
ATOM 1561 N N . ALA A 1 196 ? -0.493 46.653 47.950 1.00 62.92 194 ALA C N 1
ATOM 1562 C CA . ALA A 1 196 ? -1.790 47.185 47.462 1.00 62.74 194 ALA C CA 1
ATOM 1563 C C . ALA A 1 196 ? -1.571 48.035 46.203 1.00 63.06 194 ALA C C 1
ATOM 1564 O O . ALA A 1 196 ? -2.481 48.065 45.349 1.00 61.59 194 ALA C O 1
ATOM 1566 N N . ASN A 1 197 ? -0.422 48.716 46.111 1.00 62.24 195 ASN C N 1
ATOM 1567 C CA . ASN A 1 197 ? 0.063 49.391 44.877 1.00 62.12 195 ASN C CA 1
ATOM 1568 C C . ASN A 1 197 ? 1.541 49.033 44.673 1.00 60.59 195 ASN C C 1
ATOM 1569 O O . ASN A 1 197 ? 2.325 49.181 45.631 1.00 58.92 195 ASN C O 1
ATOM 1574 N N . THR A 1 198 ? 1.894 48.577 43.469 1.00 58.73 196 THR C N 1
ATOM 1575 C CA . THR A 1 198 ? 3.250 48.092 43.100 1.00 56.96 196 THR C CA 1
ATOM 1576 C C . THR A 1 198 ? 3.861 49.026 42.052 1.00 55.95 196 THR C C 1
ATOM 1577 O O . THR A 1 198 ? 3.093 49.719 41.351 1.00 53.76 196 THR C O 1
ATOM 1581 N N . LEU A 1 199 ? 5.194 49.044 41.972 1.00 55.33 197 LEU C N 1
ATOM 1582 C CA . LEU A 1 199 ? 5.963 49.680 40.872 1.00 55.72 197 LEU C CA 1
ATOM 1583 C C . LEU A 1 199 ? 6.740 48.585 40.136 1.00 53.75 197 LEU C C 1
ATOM 1584 O O . LEU A 1 199 ? 7.624 47.968 40.758 1.00 55.34 197 LEU C O 1
ATOM 1589 N N . SER A 1 200 ? 6.388 48.338 38.872 1.00 52.19 198 SER C N 1
ATOM 1590 C CA . SER A 1 200 ? 7.121 47.445 37.939 1.00 51.33 198 SER C CA 1
ATOM 1591 C C . SER A 1 200 ? 7.767 48.301 36.846 1.00 51.16 198 SER C C 1
ATOM 1592 O O . SER A 1 200 ? 7.017 48.945 36.089 1.00 51.62 198 SER C O 1
ATOM 1595 N N . SER A 1 201 ? 9.102 48.325 36.788 1.00 50.27 199 SER C N 1
ATOM 1596 C CA . SER A 1 201 ? 9.886 49.077 35.774 1.00 50.17 199 SER C CA 1
ATOM 1597 C C . SER A 1 201 ? 10.575 48.098 34.817 1.00 48.20 199 SER C C 1
ATOM 1598 O O . SER A 1 201 ? 11.186 47.120 35.293 1.00 47.09 199 SER C O 1
ATOM 1601 N N . VAL A 1 202 ? 10.441 48.352 33.514 1.00 46.07 200 VAL C N 1
ATOM 1602 C CA . VAL A 1 202 ? 11.179 47.659 32.419 1.00 44.90 200 VAL C CA 1
ATOM 1603 C C . VAL A 1 202 ? 12.003 48.725 31.691 1.00 44.94 200 VAL C C 1
ATOM 1604 O O . VAL A 1 202 ? 11.392 49.626 31.078 1.00 44.27 200 VAL C O 1
ATOM 1608 N N . THR A 1 203 ? 13.333 48.643 31.782 1.00 43.79 201 THR C N 1
ATOM 1609 C CA . THR A 1 203 ? 14.270 49.676 31.266 1.00 44.64 201 THR C CA 1
ATOM 1610 C C . THR A 1 203 ? 15.392 49.018 30.459 1.00 44.04 201 THR C C 1
ATOM 1611 O O . THR A 1 203 ? 15.766 47.868 30.770 1.00 45.05 201 THR C O 1
ATOM 1615 N N . THR A 1 204 ? 15.896 49.735 29.454 1.00 43.07 202 THR C N 1
ATOM 1616 C CA . THR A 1 204 ? 17.104 49.381 28.665 1.00 43.15 202 THR C CA 1
ATOM 1617 C C . THR A 1 204 ? 17.966 50.639 28.520 1.00 43.96 202 THR C C 1
ATOM 1618 O O . THR A 1 204 ? 17.704 51.620 29.248 1.00 44.74 202 THR C O 1
ATOM 1622 N N . ASN A 1 205 ? 18.945 50.605 27.615 1.00 44.27 203 ASN C N 1
ATOM 1623 C CA . ASN A 1 205 ? 19.818 51.760 27.279 1.00 45.69 203 ASN C CA 1
ATOM 1624 C C . ASN A 1 205 ? 18.951 52.912 26.751 1.00 47.37 203 ASN C C 1
ATOM 1625 O O . ASN A 1 205 ? 19.278 54.067 27.077 1.00 47.26 203 ASN C O 1
ATOM 1630 N N . THR A 1 206 ? 17.878 52.609 26.003 1.00 47.84 204 THR C N 1
ATOM 1631 C CA . THR A 1 206 ? 17.038 53.604 25.275 1.00 49.50 204 THR C CA 1
ATOM 1632 C C . THR A 1 206 ? 15.612 53.707 25.842 1.00 51.09 204 THR C C 1
ATOM 1633 O O . THR A 1 206 ? 15.060 54.822 25.768 1.00 53.04 204 THR C O 1
ATOM 1637 N N . ILE A 1 207 ? 15.016 52.617 26.348 1.00 50.63 205 ILE C N 1
ATOM 1638 C CA . ILE A 1 207 ? 13.581 52.600 26.778 1.00 51.68 205 ILE C CA 1
ATOM 1639 C C . ILE A 1 207 ? 13.497 52.715 28.309 1.00 50.76 205 ILE C C 1
ATOM 1640 O O . ILE A 1 207 ? 14.360 52.139 29.006 1.00 49.51 205 ILE C O 1
ATOM 1645 N N . ASN A 1 208 ? 12.485 53.444 28.795 1.00 50.14 206 ASN C N 1
ATOM 1646 C CA . ASN A 1 208 ? 12.263 53.782 30.227 1.00 50.78 206 ASN C CA 1
ATOM 1647 C C . ASN A 1 208 ? 10.757 53.738 30.516 1.00 50.81 206 ASN C C 1
ATOM 1648 O O . ASN A 1 208 ? 10.074 54.756 30.286 1.00 48.44 206 ASN C O 1
ATOM 1653 N N . ARG A 1 209 ? 10.261 52.595 30.997 1.00 51.45 207 ARG C N 1
ATOM 1654 C CA . ARG A 1 209 ? 8.810 52.333 31.190 1.00 51.92 207 ARG C CA 1
ATOM 1655 C C . ARG A 1 209 ? 8.575 51.790 32.602 1.00 53.16 207 ARG C C 1
ATOM 1656 O O . ARG A 1 209 ? 9.391 50.969 33.066 1.00 53.53 207 ARG C O 1
ATOM 1664 N N . SER A 1 210 ? 7.504 52.255 33.252 1.00 53.37 208 SER C N 1
ATOM 1665 C CA . SER A 1 210 ? 7.052 51.807 34.594 1.00 53.54 208 SER C CA 1
ATOM 1666 C C . SER A 1 210 ? 5.530 51.641 34.592 1.00 53.90 208 SER C C 1
ATOM 1667 O O . SER A 1 210 ? 4.854 52.315 33.786 1.00 52.84 208 SER C O 1
ATOM 1670 N N . PHE A 1 211 ? 5.026 50.763 35.460 1.00 53.83 209 PHE C N 1
ATOM 1671 C CA . PHE A 1 211 ? 3.627 50.263 35.443 1.00 56.00 209 PHE C CA 1
ATOM 1672 C C . PHE A 1 211 ? 3.129 50.062 36.876 1.00 57.56 209 PHE C C 1
ATOM 1673 O O . PHE A 1 211 ? 3.845 49.443 37.686 1.00 56.44 209 PHE C O 1
ATOM 1681 N N . GLN A 1 212 ? 1.939 50.594 37.166 1.00 60.64 210 GLN C N 1
ATOM 1682 C CA . GLN A 1 212 ? 1.185 50.357 38.423 1.00 62.42 210 GLN C CA 1
ATOM 1683 C C . GLN A 1 212 ? -0.106 49.626 38.069 1.00 62.61 210 GLN C C 1
ATOM 1684 O O . GLN A 1 212 ? -0.661 49.830 36.990 1.00 61.07 210 GLN C O 1
ATOM 1690 N N . PRO A 1 213 ? -0.611 48.736 38.951 1.00 62.20 211 PRO C N 1
ATOM 1691 C CA . PRO A 1 213 ? -1.843 48.002 38.678 1.00 63.86 211 PRO C CA 1
ATOM 1692 C C . PRO A 1 213 ? -3.073 48.902 38.856 1.00 64.57 211 PRO C C 1
ATOM 1693 O O . PRO A 1 213 ? -3.004 49.856 39.610 1.00 65.15 211 PRO C O 1
ATOM 1697 N N . ASN A 1 214 ? -4.156 48.559 38.159 1.00 65.34 212 ASN C N 1
ATOM 1698 C CA . ASN A 1 214 ? -5.409 49.351 38.065 1.00 65.96 212 ASN C CA 1
ATOM 1699 C C . ASN A 1 214 ? -6.569 48.452 38.496 1.00 66.11 212 ASN C C 1
ATOM 1700 O O . ASN A 1 214 ? -7.270 47.928 37.617 1.00 65.16 212 ASN C O 1
ATOM 1705 N N . ILE A 1 215 ? -6.744 48.286 39.809 1.00 67.78 213 ILE C N 1
ATOM 1706 C CA . ILE A 1 215 ? -7.668 47.287 40.423 1.00 69.44 213 ILE C CA 1
ATOM 1707 C C . ILE A 1 215 ? -9.115 47.735 40.177 1.00 70.17 213 ILE C C 1
ATOM 1708 O O . ILE A 1 215 ? -9.384 48.950 40.247 1.00 71.15 213 ILE C O 1
ATOM 1713 N N . GLY A 1 216 ? -10.001 46.778 39.888 1.00 71.38 214 GLY C N 1
ATOM 1714 C CA . GLY A 1 216 ? -11.415 47.015 39.536 1.00 71.39 214 GLY C CA 1
ATOM 1715 C C . GLY A 1 216 ? -11.975 45.851 38.722 1.00 70.88 214 GLY C C 1
ATOM 1716 O O . GLY A 1 216 ? -11.255 45.257 37.925 1.00 68.60 214 GLY C O 1
ATOM 1717 N N . PRO A 1 217 ? -13.268 45.489 38.890 1.00 70.60 215 PRO C N 1
ATOM 1718 C CA . PRO A 1 217 ? -13.809 44.281 38.267 1.00 68.80 215 PRO C CA 1
ATOM 1719 C C . PRO A 1 217 ? -14.092 44.485 36.772 1.00 66.27 215 PRO C C 1
ATOM 1720 O O . PRO A 1 217 ? -14.887 45.349 36.438 1.00 64.15 215 PRO C O 1
ATOM 1724 N N . ARG A 1 218 ? -13.419 43.706 35.918 1.00 62.53 216 ARG C N 1
ATOM 1725 C CA . ARG A 1 218 ? -13.657 43.669 34.451 1.00 59.57 216 ARG C CA 1
ATOM 1726 C C . ARG A 1 218 ? -14.722 42.616 34.162 1.00 58.02 216 ARG C C 1
ATOM 1727 O O . ARG A 1 218 ? -14.878 41.670 34.932 1.00 60.42 216 ARG C O 1
ATOM 1735 N N . PRO A 1 219 ? -15.483 42.738 33.050 1.00 55.77 217 PRO C N 1
ATOM 1736 C CA . PRO A 1 219 ? -16.398 41.678 32.628 1.00 54.40 217 PRO C CA 1
ATOM 1737 C C . PRO A 1 219 ? -15.683 40.324 32.509 1.00 53.45 217 PRO C C 1
ATOM 1738 O O . PRO A 1 219 ? -14.530 40.303 32.117 1.00 51.37 217 PRO C O 1
ATOM 1742 N N . LEU A 1 220 ? -16.385 39.240 32.846 1.00 51.58 218 LEU C N 1
ATOM 1743 C CA . LEU A 1 220 ? -15.848 37.854 32.831 1.00 51.54 218 LEU C CA 1
ATOM 1744 C C . LEU A 1 220 ? -15.510 37.464 31.387 1.00 49.26 218 LEU C C 1
ATOM 1745 O O . LEU A 1 220 ? -16.418 37.496 30.537 1.00 49.97 218 LEU C O 1
ATOM 1750 N N . VAL A 1 221 ? -14.241 37.143 31.123 1.00 47.22 219 VAL C N 1
ATOM 1751 C CA . VAL A 1 221 ? -13.745 36.623 29.814 1.00 46.28 219 VAL C CA 1
ATOM 1752 C C . VAL A 1 221 ? -12.920 35.366 30.104 1.00 45.66 219 VAL C C 1
ATOM 1753 O O . VAL A 1 221 ? -11.973 35.458 30.909 1.00 45.27 219 VAL C O 1
ATOM 1757 N N . ARG A 1 222 ? -13.295 34.231 29.508 1.00 47.15 220 ARG C N 1
ATOM 1758 C CA . ARG A 1 222 ? -12.624 32.917 29.710 1.00 49.05 220 ARG C CA 1
ATOM 1759 C C . ARG A 1 222 ? -12.429 32.671 31.215 1.00 49.16 220 ARG C C 1
ATOM 1760 O O . ARG A 1 222 ? -11.332 32.228 31.611 1.00 48.56 220 ARG C O 1
ATOM 1768 N N . GLY A 1 223 ? -13.452 32.976 32.021 1.00 49.99 221 GLY C N 1
ATOM 1769 C CA . GLY A 1 223 ? -13.510 32.659 33.462 1.00 49.55 221 GLY C CA 1
ATOM 1770 C C . GLY A 1 223 ? -12.679 33.594 34.328 1.00 48.91 221 GLY C C 1
ATOM 1771 O O . GLY A 1 223 ? -12.485 33.256 35.511 1.00 50.09 221 GLY C O 1
ATOM 1772 N N . GLN A 1 224 ? -12.215 34.729 33.793 1.00 48.47 222 GLN C N 1
ATOM 1773 C CA . GLN A 1 224 ? -11.359 35.698 34.533 1.00 48.77 222 GLN C CA 1
ATOM 1774 C C . GLN A 1 224 ? -12.016 37.081 34.525 1.00 48.70 222 GLN C C 1
ATOM 1775 O O . GLN A 1 224 ? -12.398 37.547 33.434 1.00 49.12 222 GLN C O 1
ATOM 1781 N N . GLN A 1 225 ? -12.139 37.696 35.707 1.00 49.12 223 GLN C N 1
ATOM 1782 C CA . GLN A 1 225 ? -12.498 39.127 35.903 1.00 50.88 223 GLN C CA 1
ATOM 1783 C C . GLN A 1 225 ? -11.214 39.962 35.981 1.00 50.13 223 GLN C C 1
ATOM 1784 O O . GLN A 1 225 ? -11.302 41.194 35.826 1.00 50.05 223 GLN C O 1
ATOM 1790 N N . GLY A 1 226 ? -10.074 39.316 36.253 1.00 49.80 224 GLY C N 1
ATOM 1791 C CA . GLY A 1 226 ? -8.735 39.923 36.147 1.00 49.49 224 GLY C CA 1
ATOM 1792 C C . GLY A 1 226 ? -8.369 40.174 34.694 1.00 48.98 224 GLY C C 1
ATOM 1793 O O . GLY A 1 226 ? -9.041 39.604 33.808 1.00 49.24 224 GLY C O 1
ATOM 1794 N N . ARG A 1 227 ? -7.346 40.996 34.454 1.00 48.54 225 ARG C N 1
ATOM 1795 C CA . ARG A 1 227 ? -6.886 41.370 33.089 1.00 47.86 225 ARG C CA 1
ATOM 1796 C C . ARG A 1 227 ? -5.370 41.595 33.107 1.00 47.63 225 ARG C C 1
ATOM 1797 O O . ARG A 1 227 ? -4.850 42.066 34.137 1.00 48.61 225 ARG C O 1
ATOM 1805 N N . MET A 1 228 ? -4.696 41.247 32.007 1.00 47.68 226 MET C N 1
ATOM 1806 C CA . MET A 1 228 ? -3.258 41.541 31.767 1.00 47.78 226 MET C CA 1
ATOM 1807 C C . MET A 1 228 ? -3.142 42.514 30.590 1.00 46.80 226 MET C C 1
ATOM 1808 O O . MET A 1 228 ? -3.851 42.312 29.594 1.00 47.35 226 MET C O 1
ATOM 1813 N N . ASP A 1 229 ? -2.306 43.546 30.724 1.00 46.30 227 ASP C N 1
ATOM 1814 C CA . ASP A 1 229 ? -1.813 44.367 29.587 1.00 45.67 227 ASP C CA 1
ATOM 1815 C C . ASP A 1 229 ? -0.485 43.757 29.133 1.00 43.88 227 ASP C C 1
ATOM 1816 O O . ASP A 1 229 ? 0.407 43.593 29.982 1.00 43.53 227 ASP C O 1
ATOM 1821 N N . TYR A 1 230 ? -0.376 43.402 27.854 1.00 42.72 228 TYR C N 1
ATOM 1822 C CA . TYR A 1 230 ? 0.836 42.781 27.264 1.00 41.88 228 TYR C CA 1
ATOM 1823 C C . TYR A 1 230 ? 1.658 43.872 26.572 1.00 41.42 228 TYR C C 1
ATOM 1824 O O . TYR A 1 230 ? 1.077 44.742 25.890 1.00 38.78 228 TYR C O 1
ATOM 1833 N N . TYR A 1 231 ? 2.977 43.827 26.767 1.00 41.01 229 TYR C N 1
ATOM 1834 C CA . TYR A 1 231 ? 3.948 44.809 26.224 1.00 40.44 229 TYR C CA 1
ATOM 1835 C C . TYR A 1 231 ? 5.104 44.057 25.565 1.00 39.23 229 TYR C C 1
ATOM 1836 O O . TYR A 1 231 ? 5.289 42.851 25.835 1.00 37.90 229 TYR C O 1
ATOM 1845 N N . TRP A 1 232 ? 5.842 44.756 24.703 1.00 38.11 230 TRP C N 1
ATOM 1846 C CA . TRP A 1 232 ? 7.042 44.225 24.009 1.00 37.90 230 TRP C CA 1
ATOM 1847 C C . TRP A 1 232 ? 8.038 45.364 23.787 1.00 38.01 230 TRP C C 1
ATOM 1848 O O . TRP A 1 232 ? 7.627 46.541 23.835 1.00 36.38 230 TRP C O 1
ATOM 1859 N N . GLY A 1 233 ? 9.310 45.011 23.610 1.00 37.75 231 GLY C N 1
ATOM 1860 C CA . GLY A 1 233 ? 10.394 45.943 23.257 1.00 38.23 231 GLY C CA 1
ATOM 1861 C C . GLY A 1 233 ? 11.449 45.234 22.432 1.00 38.39 231 GLY C C 1
ATOM 1862 O O . GLY A 1 233 ? 11.384 43.986 22.337 1.00 37.51 231 GLY C O 1
ATOM 1863 N N . ILE A 1 234 ? 12.371 45.994 21.840 1.00 38.13 232 ILE C N 1
ATOM 1864 C CA . ILE A 1 234 ? 13.536 45.454 21.081 1.00 39.66 232 ILE C CA 1
ATOM 1865 C C . ILE A 1 234 ? 14.808 45.814 21.855 1.00 40.49 232 ILE C C 1
ATOM 1866 O O . ILE A 1 234 ? 15.048 47.017 22.084 1.00 40.47 232 ILE C O 1
ATOM 1871 N N . LEU A 1 235 ? 15.559 44.793 22.274 1.00 40.75 233 LEU C N 1
ATOM 1872 C CA . LEU A 1 235 ? 16.892 44.929 22.915 1.00 41.30 233 LEU C CA 1
ATOM 1873 C C . LEU A 1 235 ? 17.962 44.754 21.831 1.00 41.36 233 LEU C C 1
ATOM 1874 O O . LEU A 1 235 ? 18.132 43.624 21.337 1.00 39.69 233 LEU C O 1
ATOM 1879 N N . LYS A 1 236 ? 18.635 45.842 21.455 1.00 43.10 234 LYS C N 1
ATOM 1880 C CA . LYS A 1 236 ? 19.618 45.853 20.342 1.00 45.71 234 LYS C CA 1
ATOM 1881 C C . LYS A 1 236 ? 20.906 45.162 20.805 1.00 46.45 234 LYS C C 1
ATOM 1882 O O . LYS A 1 236 ? 21.082 44.980 22.024 1.00 46.24 234 LYS C O 1
ATOM 1888 N N . ARG A 1 237 ? 21.745 44.767 19.846 1.00 48.77 235 ARG C N 1
ATOM 1889 C CA . ARG A 1 237 ? 23.078 44.143 20.065 1.00 51.20 235 ARG C CA 1
ATOM 1890 C C . ARG A 1 237 ? 23.847 44.953 21.118 1.00 49.82 235 ARG C C 1
ATOM 1891 O O . ARG A 1 237 ? 24.049 46.162 20.896 1.00 48.84 235 ARG C O 1
ATOM 1899 N N . GLY A 1 238 ? 24.214 44.322 22.238 1.00 48.49 236 GLY C N 1
ATOM 1900 C CA . GLY A 1 238 ? 25.074 44.914 23.283 1.00 48.13 236 GLY C CA 1
ATOM 1901 C C . GLY A 1 238 ? 24.293 45.652 24.361 1.00 47.19 236 GLY C C 1
ATOM 1902 O O . GLY A 1 238 ? 24.919 46.033 25.364 1.00 46.54 236 GLY C O 1
ATOM 1903 N N . GLU A 1 239 ? 22.981 45.852 24.183 1.00 47.54 237 GLU C N 1
ATOM 1904 C CA . GLU A 1 239 ? 22.126 46.586 25.157 1.00 48.01 237 GLU C CA 1
ATOM 1905 C C . GLU A 1 239 ? 21.825 45.686 26.360 1.00 47.25 237 GLU C C 1
ATOM 1906 O O . GLU A 1 239 ? 21.799 44.446 26.187 1.00 45.54 237 GLU C O 1
ATOM 1912 N N . THR A 1 240 ? 21.603 46.308 27.524 1.00 46.35 238 THR C N 1
ATOM 1913 C CA . THR A 1 240 ? 21.242 45.652 28.808 1.00 47.25 238 THR C CA 1
ATOM 1914 C C . THR A 1 240 ? 19.757 45.901 29.100 1.00 47.38 238 THR C C 1
ATOM 1915 O O . THR A 1 240 ? 19.348 47.076 29.086 1.00 47.70 238 THR C O 1
ATOM 1919 N N . LEU A 1 241 ? 18.993 44.832 29.340 1.00 47.27 239 LEU C N 1
ATOM 1920 C CA . LEU A 1 241 ? 17.578 44.879 29.801 1.00 47.35 239 LEU C CA 1
ATOM 1921 C C . LEU A 1 241 ? 17.556 44.724 31.325 1.00 48.49 239 LEU C C 1
ATOM 1922 O O . LEU A 1 241 ? 18.066 43.696 31.817 1.00 47.87 239 LEU C O 1
ATOM 1927 N N . LYS A 1 242 ? 16.998 45.709 32.037 1.00 48.73 240 LYS C N 1
ATOM 1928 C CA . LYS A 1 242 ? 16.847 45.693 33.516 1.00 50.24 240 LYS C CA 1
ATOM 1929 C C . LYS A 1 242 ? 15.358 45.701 33.870 1.00 49.82 240 LYS C C 1
ATOM 1930 O O . LYS A 1 242 ? 14.629 46.575 33.360 1.00 48.35 240 LYS C O 1
ATOM 1936 N N . ILE A 1 243 ? 14.935 44.751 34.708 1.00 49.58 241 ILE C N 1
ATOM 1937 C CA . ILE A 1 243 ? 13.538 44.620 35.215 1.00 51.45 241 ILE C CA 1
ATOM 1938 C C . ILE A 1 243 ? 13.570 44.763 36.740 1.00 53.55 241 ILE C C 1
ATOM 1939 O O . ILE A 1 243 ? 14.542 44.294 37.360 1.00 53.15 241 ILE C O 1
ATOM 1944 N N . ARG A 1 244 ? 12.552 45.413 37.304 1.00 54.67 242 ARG C N 1
ATOM 1945 C CA . ARG A 1 244 ? 12.429 45.703 38.756 1.00 55.94 242 ARG C CA 1
ATOM 1946 C C . ARG A 1 244 ? 10.939 45.721 39.113 1.00 55.41 242 ARG C C 1
ATOM 1947 O O . ARG A 1 244 ? 10.213 46.535 38.516 1.00 57.61 242 ARG C O 1
ATOM 1955 N N . THR A 1 245 ? 10.501 44.853 40.029 1.00 53.94 243 THR C N 1
ATOM 1956 C CA . THR A 1 245 ? 9.071 44.689 40.406 1.00 54.33 243 THR C CA 1
ATOM 1957 C C . THR A 1 245 ? 8.945 44.291 41.882 1.00 53.73 243 THR C C 1
ATOM 1958 O O . THR A 1 245 ? 9.832 43.569 42.380 1.00 51.76 243 THR C O 1
ATOM 1962 N N . ASN A 1 246 ? 7.873 44.754 42.534 1.00 54.01 244 ASN C N 1
ATOM 1963 C CA . ASN A 1 246 ? 7.398 44.264 43.855 1.00 54.18 244 ASN C CA 1
ATOM 1964 C C . ASN A 1 246 ? 5.975 43.710 43.691 1.00 54.08 244 ASN C C 1
ATOM 1965 O O . ASN A 1 246 ? 5.257 43.616 44.709 1.00 55.79 244 ASN C O 1
ATOM 1970 N N . GLY A 1 247 ? 5.592 43.345 42.460 1.00 51.01 245 GLY C N 1
ATOM 1971 C CA . GLY A 1 247 ? 4.321 42.657 42.162 1.00 50.60 245 GLY C CA 1
ATOM 1972 C C . GLY A 1 247 ? 3.678 43.122 40.868 1.00 48.96 245 GLY C C 1
ATOM 1973 O O . GLY A 1 247 ? 3.994 44.238 40.408 1.00 48.77 245 GLY C O 1
ATOM 1974 N N . ASN A 1 248 ? 2.819 42.266 40.300 1.00 48.48 246 ASN C N 1
ATOM 1975 C CA . ASN A 1 248 ? 1.922 42.532 39.140 1.00 48.65 246 ASN C CA 1
ATOM 1976 C C . ASN A 1 248 ? 2.679 42.354 37.815 1.00 47.56 246 ASN C C 1
ATOM 1977 O O . ASN A 1 248 ? 2.000 42.280 36.776 1.00 45.02 246 ASN C O 1
ATOM 1982 N N . LEU A 1 249 ? 4.015 42.272 37.837 1.00 46.45 247 LEU C N 1
ATOM 1983 C CA . LEU A 1 249 ? 4.832 42.020 36.620 1.00 45.85 247 LEU C CA 1
ATOM 1984 C C . LEU A 1 249 ? 4.712 40.545 36.226 1.00 44.93 247 LEU C C 1
ATOM 1985 O O . LEU A 1 249 ? 4.992 39.677 37.076 1.00 44.36 247 LEU C O 1
ATOM 1990 N N . ILE A 1 250 ? 4.294 40.293 34.984 1.00 43.11 248 ILE C N 1
ATOM 1991 C CA . ILE A 1 250 ? 4.443 38.986 34.280 1.00 42.92 248 ILE C CA 1
ATOM 1992 C C . ILE A 1 250 ? 5.755 39.086 33.493 1.00 42.11 248 ILE C C 1
ATOM 1993 O O . ILE A 1 250 ? 5.736 39.599 32.358 1.00 42.18 248 ILE C O 1
ATOM 1998 N N . ALA A 1 251 ? 6.857 38.666 34.118 1.00 41.12 249 ALA C N 1
ATOM 1999 C CA . ALA A 1 251 ? 8.238 39.086 33.786 1.00 41.48 249 ALA C CA 1
ATOM 2000 C C . ALA A 1 251 ? 8.733 38.369 32.533 1.00 40.85 249 ALA C C 1
ATOM 2001 O O . ALA A 1 251 ? 8.327 37.242 32.256 1.00 41.74 249 ALA C O 1
ATOM 2003 N N . PRO A 1 252 ? 9.630 39.007 31.743 1.00 40.98 250 PRO C N 1
ATOM 2004 C CA . PRO A 1 252 ? 10.199 38.384 30.547 1.00 40.57 250 PRO C CA 1
ATOM 2005 C C . PRO A 1 252 ? 11.073 37.170 30.892 1.00 40.82 250 PRO C C 1
ATOM 2006 O O . PRO A 1 252 ? 11.946 37.303 31.724 1.00 41.38 250 PRO C O 1
ATOM 2010 N N . GLU A 1 253 ? 10.821 36.028 30.248 1.00 42.13 251 GLU C N 1
ATOM 2011 C CA . GLU A 1 253 ? 11.588 34.774 30.470 1.00 43.43 251 GLU C CA 1
ATOM 2012 C C . GLU A 1 253 ? 12.396 34.450 29.211 1.00 41.74 251 GLU C C 1
ATOM 2013 O O . GLU A 1 253 ? 13.626 34.297 29.337 1.00 39.86 251 GLU C O 1
ATOM 2019 N N . PHE A 1 254 ? 11.732 34.357 28.053 1.00 41.72 252 PHE C N 1
ATOM 2020 C CA . PHE A 1 254 ? 12.360 34.054 26.739 1.00 42.99 252 PHE C CA 1
ATOM 2021 C C . PHE A 1 254 ? 12.122 35.203 25.753 1.00 43.08 252 PHE C C 1
ATOM 2022 O O . PHE A 1 254 ? 10.961 35.633 25.569 1.00 42.52 252 PHE C O 1
ATOM 2030 N N . GLY A 1 255 ? 13.209 35.681 25.141 1.00 43.66 253 GLY C N 1
ATOM 2031 C CA . GLY A 1 255 ? 13.197 36.641 24.021 1.00 44.18 253 GLY C CA 1
ATOM 2032 C C . GLY A 1 255 ? 13.449 35.939 22.699 1.00 43.59 253 GLY C C 1
ATOM 2033 O O . GLY A 1 255 ? 13.789 34.740 22.722 1.00 44.45 253 GLY C O 1
ATOM 2034 N N . TYR A 1 256 ? 13.295 36.658 21.584 1.00 42.76 254 TYR C N 1
ATOM 2035 C CA . TYR A 1 256 ? 13.400 36.118 20.204 1.00 42.24 254 TYR C CA 1
ATOM 2036 C C . TYR A 1 256 ? 14.488 36.876 19.441 1.00 41.90 254 TYR C C 1
ATOM 2037 O O . TYR A 1 256 ? 14.269 38.049 19.084 1.00 41.79 254 TYR C O 1
ATOM 2046 N N . LEU A 1 257 ? 15.628 36.215 19.218 1.00 41.37 255 LEU C N 1
ATOM 2047 C CA . LEU A 1 257 ? 16.756 36.740 18.404 1.00 41.27 255 LEU C CA 1
ATOM 2048 C C . LEU A 1 257 ? 16.369 36.645 16.925 1.00 41.10 255 LEU C C 1
ATOM 2049 O O . LEU A 1 257 ? 16.377 35.524 16.386 1.00 40.71 255 LEU C O 1
ATOM 2054 N N . LEU A 1 258 ? 16.014 37.778 16.317 1.00 41.50 256 LEU C N 1
ATOM 2055 C CA . LEU A 1 258 ? 15.601 37.874 14.892 1.00 41.64 256 LEU C CA 1
ATOM 2056 C C . LEU A 1 258 ? 16.855 37.875 14.011 1.00 42.24 256 LEU C C 1
ATOM 2057 O O . LEU A 1 258 ? 17.852 38.521 14.396 1.00 42.34 256 LEU C O 1
ATOM 2062 N N . LYS A 1 259 ? 16.803 37.162 12.886 1.00 42.76 257 LYS C N 1
ATOM 2063 C CA . LYS A 1 259 ? 17.886 37.118 11.867 1.00 43.27 257 LYS C CA 1
ATOM 2064 C C . LYS A 1 259 ? 17.257 37.302 10.483 1.00 42.45 257 LYS C C 1
ATOM 2065 O O . LYS A 1 259 ? 16.169 36.740 10.246 1.00 40.55 257 LYS C O 1
ATOM 2071 N N . GLY A 1 260 ? 17.919 38.085 9.625 1.00 41.34 258 GLY C N 1
ATOM 2072 C CA . GLY A 1 260 ? 17.667 38.128 8.174 1.00 41.04 258 GLY C CA 1
ATOM 2073 C C . GLY A 1 260 ? 16.376 38.843 7.822 1.00 39.73 258 GLY C C 1
ATOM 2074 O O . GLY A 1 260 ? 15.795 39.513 8.697 1.00 38.45 258 GLY C O 1
ATOM 2075 N N . GLU A 1 261 ? 15.959 38.712 6.563 1.00 39.94 259 GLU C N 1
ATOM 2076 C CA . GLU A 1 261 ? 14.740 39.343 6.003 1.00 40.25 259 GLU C CA 1
ATOM 2077 C C . GLU A 1 261 ? 14.029 38.314 5.122 1.00 38.09 259 GLU C C 1
ATOM 2078 O O . GLU A 1 261 ? 14.681 37.758 4.220 1.00 37.64 259 GLU C O 1
ATOM 2084 N N . SER A 1 262 ? 12.758 38.043 5.422 1.00 35.74 260 SER C N 1
ATOM 2085 C CA . SER A 1 262 ? 11.836 37.221 4.598 1.00 34.29 260 SER C CA 1
ATOM 2086 C C . SER A 1 262 ? 11.143 38.138 3.587 1.00 33.63 260 SER C C 1
ATOM 2087 O O . SER A 1 262 ? 11.551 39.308 3.478 1.00 32.52 260 SER C O 1
ATOM 2090 N N . HIS A 1 263 ? 10.116 37.636 2.899 1.00 33.50 261 HIS C N 1
ATOM 2091 C CA . HIS A 1 263 ? 9.202 38.455 2.062 1.00 34.05 261 HIS C CA 1
ATOM 2092 C C . HIS A 1 263 ? 8.403 39.410 2.958 1.00 35.28 261 HIS C C 1
ATOM 2093 O O . HIS A 1 263 ? 7.830 40.372 2.413 1.00 35.82 261 HIS C O 1
ATOM 2100 N N . GLY A 1 264 ? 8.364 39.150 4.271 1.00 34.23 262 GLY C N 1
ATOM 2101 C CA . GLY A 1 264 ? 7.725 40.024 5.273 1.00 35.16 262 GLY C CA 1
ATOM 2102 C C . GLY A 1 264 ? 6.231 40.123 5.039 1.00 36.12 262 GLY C C 1
ATOM 2103 O O . GLY A 1 264 ? 5.691 41.248 5.118 1.00 36.08 262 GLY C O 1
ATOM 2104 N N . ARG A 1 265 ? 5.594 38.986 4.742 1.00 37.00 263 ARG C N 1
ATOM 2105 C CA . ARG A 1 265 ? 4.135 38.873 4.481 1.00 38.07 263 ARG C CA 1
ATOM 2106 C C . ARG A 1 265 ? 3.478 38.013 5.562 1.00 38.35 263 ARG C C 1
ATOM 2107 O O . ARG A 1 265 ? 4.082 37.000 5.969 1.00 37.20 263 ARG C O 1
ATOM 2115 N N . ILE A 1 266 ? 2.282 38.416 5.995 1.00 38.73 264 ILE C N 1
ATOM 2116 C CA . ILE A 1 266 ? 1.330 37.572 6.773 1.00 38.52 264 ILE C CA 1
ATOM 2117 C C . ILE A 1 266 ? 0.062 37.440 5.928 1.00 37.86 264 ILE C C 1
ATOM 2118 O O . ILE A 1 266 ? -0.698 38.425 5.853 1.00 36.45 264 ILE C O 1
ATOM 2123 N N . ILE A 1 267 ? -0.125 36.280 5.295 1.00 37.66 265 ILE C N 1
ATOM 2124 C CA . ILE A 1 267 ? -1.308 35.957 4.445 1.00 38.33 265 ILE C CA 1
ATOM 2125 C C . ILE A 1 267 ? -2.403 35.377 5.347 1.00 40.15 265 ILE C C 1
ATOM 2126 O O . ILE A 1 267 ? -2.157 34.337 5.996 1.00 38.45 265 ILE C O 1
ATOM 2131 N N . GLN A 1 268 ? -3.563 36.037 5.384 1.00 41.77 266 GLN C N 1
ATOM 2132 C CA . GLN A 1 268 ? -4.763 35.586 6.133 1.00 44.17 266 GLN C CA 1
ATOM 2133 C C . GLN A 1 268 ? -5.692 34.884 5.136 1.00 44.06 266 GLN C C 1
ATOM 2134 O O . GLN A 1 268 ? -6.555 35.560 4.546 1.00 45.62 266 GLN C O 1
ATOM 2140 N N . ASN A 1 269 ? -5.468 33.582 4.937 1.00 42.81 267 ASN C N 1
ATOM 2141 C CA . ASN A 1 269 ? -6.177 32.722 3.954 1.00 43.26 267 ASN C CA 1
ATOM 2142 C C . ASN A 1 269 ? -6.554 31.400 4.633 1.00 43.09 267 ASN C C 1
ATOM 2143 O O . ASN A 1 269 ? -5.730 30.892 5.417 1.00 42.23 267 ASN C O 1
ATOM 2148 N N . GLU A 1 270 ? -7.737 30.861 4.318 1.00 45.03 268 GLU C N 1
ATOM 2149 C CA . GLU A 1 270 ? -8.287 29.620 4.928 1.00 46.76 268 GLU C CA 1
ATOM 2150 C C . GLU A 1 270 ? -7.992 28.407 4.040 1.00 46.85 268 GLU C C 1
ATOM 2151 O O . GLU A 1 270 ? -7.417 27.435 4.560 1.00 48.91 268 GLU C O 1
ATOM 2157 N N . ASP A 1 271 ? -8.369 28.466 2.758 1.00 47.66 269 ASP C N 1
ATOM 2158 C CA . ASP A 1 271 ? -8.662 27.267 1.922 1.00 49.49 269 ASP C CA 1
ATOM 2159 C C . ASP A 1 271 ? -7.553 26.964 0.899 1.00 46.93 269 ASP C C 1
ATOM 2160 O O . ASP A 1 271 ? -7.658 25.909 0.247 1.00 46.30 269 ASP C O 1
ATOM 2165 N N . ILE A 1 272 ? -6.534 27.817 0.740 1.00 43.43 270 ILE C N 1
ATOM 2166 C CA . ILE A 1 272 ? -5.374 27.502 -0.150 1.00 41.58 270 ILE C CA 1
ATOM 2167 C C . ILE A 1 272 ? -4.337 26.726 0.660 1.00 40.20 270 ILE C C 1
ATOM 2168 O O . ILE A 1 272 ? -3.766 27.254 1.612 1.00 38.83 270 ILE C O 1
ATOM 2173 N N . PRO A 1 273 ? -4.057 25.451 0.300 1.00 40.51 271 PRO C N 1
ATOM 2174 C CA . PRO A 1 273 ? -3.115 24.624 1.057 1.00 41.52 271 PRO C CA 1
ATOM 2175 C C . PRO A 1 273 ? -1.647 25.019 0.839 1.00 42.52 271 PRO C C 1
ATOM 2176 O O . PRO A 1 273 ? -1.337 25.587 -0.194 1.00 42.99 271 PRO C O 1
ATOM 2180 N N . ILE A 1 274 ? -0.783 24.713 1.810 1.00 42.65 272 ILE C N 1
ATOM 2181 C CA . ILE A 1 274 ? 0.696 24.749 1.616 1.00 44.27 272 ILE C CA 1
ATOM 2182 C C . ILE A 1 274 ? 1.030 23.610 0.650 1.00 43.48 272 ILE C C 1
ATOM 2183 O O . ILE A 1 274 ? 0.486 22.506 0.836 1.00 42.22 272 ILE C O 1
ATOM 2188 N N . GLY A 1 275 ? 1.847 23.891 -0.368 1.00 43.48 273 GLY C N 1
ATOM 2189 C CA . GLY A 1 275 ? 2.214 22.926 -1.421 1.00 44.71 273 GLY C CA 1
ATOM 2190 C C . GLY A 1 275 ? 3.666 22.502 -1.309 1.00 45.40 273 GLY C C 1
ATOM 2191 O O . GLY A 1 275 ? 4.474 23.300 -0.798 1.00 46.11 273 GLY C O 1
ATOM 2192 N N . ASN A 1 276 ? 3.977 21.285 -1.764 1.00 47.77 274 ASN C N 1
ATOM 2193 C CA . ASN A 1 276 ? 5.362 20.776 -1.946 1.00 49.86 274 ASN C CA 1
ATOM 2194 C C . ASN A 1 276 ? 5.802 21.142 -3.368 1.00 50.38 274 ASN C C 1
ATOM 2195 O O . ASN A 1 276 ? 5.933 20.235 -4.216 1.00 50.70 274 ASN C O 1
ATOM 2200 N N . CYS A 1 277 ? 5.983 22.441 -3.609 1.00 50.19 275 CYS C N 1
ATOM 2201 C CA . CYS A 1 277 ? 6.307 23.053 -4.926 1.00 49.63 275 CYS C CA 1
ATOM 2202 C C . CYS A 1 277 ? 7.344 24.161 -4.724 1.00 47.75 275 CYS C C 1
ATOM 2203 O O . CYS A 1 277 ? 7.475 24.653 -3.584 1.00 46.05 275 CYS C O 1
ATOM 2206 N N . HIS A 1 278 ? 8.056 24.522 -5.792 1.00 47.36 276 HIS C N 1
ATOM 2207 C CA . HIS A 1 278 ? 8.962 25.697 -5.853 1.00 46.34 276 HIS C CA 1
ATOM 2208 C C . HIS A 1 278 ? 8.491 26.622 -6.979 1.00 44.19 276 HIS C C 1
ATOM 2209 O O . HIS A 1 278 ? 8.159 26.106 -8.063 1.00 43.36 276 HIS C O 1
ATOM 2216 N N . THR A 1 279 ? 8.462 27.933 -6.725 1.00 42.18 277 THR C N 1
ATOM 2217 C CA . THR A 1 279 ? 7.953 28.958 -7.673 1.00 41.36 277 THR C CA 1
ATOM 2218 C C . THR A 1 279 ? 8.883 30.175 -7.670 1.00 41.83 277 THR C C 1
ATOM 2219 O O . THR A 1 279 ? 9.521 30.438 -6.627 1.00 41.32 277 THR C O 1
ATOM 2223 N N . LYS A 1 280 ? 8.953 30.875 -8.805 1.00 42.29 278 LYS C N 1
ATOM 2224 C CA . LYS A 1 280 ? 9.627 32.195 -8.938 1.00 43.61 278 LYS C CA 1
ATOM 2225 C C . LYS A 1 280 ? 8.640 33.299 -8.542 1.00 40.28 278 LYS C C 1
ATOM 2226 O O . LYS A 1 280 ? 9.097 34.349 -8.052 1.00 37.91 278 LYS C O 1
ATOM 2232 N N . CYS A 1 281 ? 7.341 33.061 -8.746 1.00 38.82 279 CYS C N 1
ATOM 2233 C CA . CYS A 1 281 ? 6.240 34.008 -8.438 1.00 38.40 279 CYS C CA 1
ATOM 2234 C C . CYS A 1 281 ? 5.187 33.325 -7.557 1.00 35.91 279 CYS C C 1
ATOM 2235 O O . CYS A 1 281 ? 4.491 32.426 -8.057 1.00 34.80 279 CYS C O 1
ATOM 2238 N N . GLN A 1 282 ? 5.080 33.747 -6.294 1.00 34.49 280 GLN C N 1
ATOM 2239 C CA . GLN A 1 282 ? 4.004 33.321 -5.361 1.00 34.10 280 GLN C CA 1
ATOM 2240 C C . GLN A 1 282 ? 3.049 34.498 -5.144 1.00 33.65 280 GLN C C 1
ATOM 2241 O O . GLN A 1 282 ? 3.465 35.486 -4.496 1.00 33.13 280 GLN C O 1
ATOM 2247 N N . THR A 1 283 ? 1.823 34.389 -5.663 1.00 32.67 281 THR C N 1
ATOM 2248 C CA . THR A 1 283 ? 0.705 35.329 -5.376 1.00 33.15 281 THR C CA 1
ATOM 2249 C C . THR A 1 283 ? -0.115 34.764 -4.211 1.00 34.73 281 THR C C 1
ATOM 2250 O O . THR A 1 283 ? 0.085 33.579 -3.859 1.00 35.77 281 THR C O 1
ATOM 2254 N N . TYR A 1 284 ? -1.006 35.578 -3.642 1.00 34.22 282 TYR C N 1
ATOM 2255 C CA . TYR A 1 284 ? -1.861 35.208 -2.485 1.00 35.49 282 TYR C CA 1
ATOM 2256 C C . TYR A 1 284 ? -2.973 34.252 -2.940 1.00 35.46 282 TYR C C 1
ATOM 2257 O O . TYR A 1 284 ? -3.601 33.646 -2.056 1.00 37.17 282 TYR C O 1
ATOM 2266 N N . ALA A 1 285 ? -3.195 34.113 -4.255 1.00 36.42 283 ALA C N 1
ATOM 2267 C CA . ALA A 1 285 ? -4.174 33.182 -4.870 1.00 36.42 283 ALA C CA 1
ATOM 2268 C C . ALA A 1 285 ? -3.473 31.968 -5.502 1.00 36.78 283 ALA C C 1
ATOM 2269 O O . ALA A 1 285 ? -4.175 31.163 -6.147 1.00 36.88 283 ALA C O 1
ATOM 2271 N N . GLY A 1 286 ? -2.151 31.837 -5.344 1.00 36.54 284 GLY C N 1
ATOM 2272 C CA . GLY A 1 286 ? -1.383 30.673 -5.830 1.00 36.43 284 GLY C CA 1
ATOM 2273 C C . GLY A 1 286 ? -0.148 31.061 -6.629 1.00 36.32 284 GLY C C 1
ATOM 2274 O O . GLY A 1 286 ? 0.044 32.267 -6.904 1.00 34.26 284 GLY C O 1
ATOM 2275 N N . ALA A 1 287 ? 0.649 30.056 -7.008 1.00 36.00 285 ALA C N 1
ATOM 2276 C CA . ALA A 1 287 ? 1.970 30.201 -7.664 1.00 36.11 285 ALA C CA 1
ATOM 2277 C C . ALA A 1 287 ? 1.789 30.354 -9.178 1.00 36.44 285 ALA C C 1
ATOM 2278 O O . ALA A 1 287 ? 0.921 29.668 -9.744 1.00 36.45 285 ALA C O 1
ATOM 2280 N N . ILE A 1 288 ? 2.594 31.218 -9.804 1.00 36.45 286 ILE C N 1
ATOM 2281 C CA . ILE A 1 288 ? 2.532 31.523 -11.265 1.00 36.38 286 ILE C CA 1
ATOM 2282 C C . ILE A 1 288 ? 3.864 31.125 -11.906 1.00 35.05 286 ILE C C 1
ATOM 2283 O O . ILE A 1 288 ? 4.920 31.414 -11.317 1.00 34.33 286 ILE C O 1
ATOM 2288 N N . ASN A 1 289 ? 3.796 30.494 -13.079 1.00 36.20 287 ASN C N 1
ATOM 2289 C CA . ASN A 1 289 ? 4.971 30.134 -13.915 1.00 37.59 287 ASN C CA 1
ATOM 2290 C C . ASN A 1 289 ? 4.747 30.660 -15.338 1.00 36.54 287 ASN C C 1
ATOM 2291 O O . ASN A 1 289 ? 4.202 29.911 -16.170 1.00 35.86 287 ASN C O 1
ATOM 2296 N N . SER A 1 290 ? 5.160 31.900 -15.608 1.00 36.67 288 SER C N 1
ATOM 2297 C CA . SER A 1 290 ? 4.789 32.644 -16.840 1.00 36.80 288 SER C CA 1
ATOM 2298 C C . SER A 1 290 ? 5.840 33.698 -17.201 1.00 36.27 288 SER C C 1
ATOM 2299 O O . SER A 1 290 ? 6.448 34.275 -16.283 1.00 36.07 288 SER C O 1
ATOM 2302 N N . SER A 1 291 ? 6.003 33.946 -18.503 1.00 36.86 289 SER C N 1
ATOM 2303 C CA . SER A 1 291 ? 6.811 35.051 -19.083 1.00 37.22 289 SER C CA 1
ATOM 2304 C C . SER A 1 291 ? 5.891 36.186 -19.554 1.00 35.76 289 SER C C 1
ATOM 2305 O O . SER A 1 291 ? 6.421 37.228 -19.965 1.00 36.14 289 SER C O 1
ATOM 2308 N N . LYS A 1 292 ? 4.568 35.991 -19.499 1.00 34.53 290 LYS C N 1
ATOM 2309 C CA . LYS A 1 292 ? 3.558 37.015 -19.877 1.00 33.60 290 LYS C CA 1
ATOM 2310 C C . LYS A 1 292 ? 3.718 38.228 -18.968 1.00 31.79 290 LYS C C 1
ATOM 2311 O O . LYS A 1 292 ? 4.031 38.078 -17.790 1.00 31.64 290 LYS C O 1
ATOM 2317 N N . PRO A 1 293 ? 3.524 39.463 -19.486 1.00 30.49 291 PRO C N 1
ATOM 2318 C CA . PRO A 1 293 ? 3.720 40.671 -18.683 1.00 30.43 291 PRO C CA 1
ATOM 2319 C C . PRO A 1 293 ? 2.683 40.892 -17.569 1.00 28.68 291 PRO C C 1
ATOM 2320 O O . PRO A 1 293 ? 2.997 41.599 -16.633 1.00 29.31 291 PRO C O 1
ATOM 2324 N N . PHE A 1 294 ? 1.493 40.297 -17.681 1.00 29.13 292 PHE C N 1
ATOM 2325 C CA . PHE A 1 294 ? 0.360 40.522 -16.743 1.00 29.57 292 PHE C CA 1
ATOM 2326 C C . PHE A 1 294 ? -0.181 39.194 -16.206 1.00 29.92 292 PHE C C 1
ATOM 2327 O O . PHE A 1 294 ? 0.054 38.132 -16.813 1.00 29.98 292 PHE C O 1
ATOM 2335 N N . GLN A 1 295 ? -0.909 39.275 -15.090 1.00 30.23 293 GLN C N 1
ATOM 2336 C CA . GLN A 1 295 ? -1.648 38.147 -14.466 1.00 29.73 293 GLN C CA 1
ATOM 2337 C C . GLN A 1 295 ? -2.876 38.722 -13.759 1.00 30.71 293 GLN C C 1
ATOM 2338 O O . GLN A 1 295 ? -2.826 39.905 -13.367 1.00 30.33 293 GLN C O 1
ATOM 2344 N N . ASN A 1 296 ? -3.928 37.918 -13.613 1.00 31.22 294 ASN C N 1
ATOM 2345 C CA . ASN A 1 296 ? -5.208 38.333 -12.981 1.00 33.84 294 ASN C CA 1
ATOM 2346 C C . ASN A 1 296 ? -5.445 37.497 -11.716 1.00 33.76 294 ASN C C 1
ATOM 2347 O O . ASN A 1 296 ? -6.605 37.438 -11.264 1.00 33.73 294 ASN C O 1
ATOM 2352 N N . ALA A 1 297 ? -4.383 36.906 -11.156 1.00 33.60 295 ALA C N 1
ATOM 2353 C CA . ALA A 1 297 ? -4.422 36.036 -9.957 1.00 33.85 295 ALA C CA 1
ATOM 2354 C C . ALA A 1 297 ? -4.653 36.881 -8.698 1.00 34.83 295 ALA C C 1
ATOM 2355 O O . ALA A 1 297 ? -5.636 36.621 -7.983 1.00 35.88 295 ALA C O 1
ATOM 2357 N N . SER A 1 298 ? -3.773 37.846 -8.425 1.00 34.23 296 SER C N 1
ATOM 2358 C CA . SER A 1 298 ? -3.792 38.659 -7.181 1.00 34.19 296 SER C CA 1
ATOM 2359 C C . SER A 1 298 ? -2.899 39.892 -7.334 1.00 34.22 296 SER C C 1
ATOM 2360 O O . SER A 1 298 ? -1.880 39.804 -8.039 1.00 34.10 296 SER C O 1
ATOM 2363 N N . ARG A 1 299 ? -3.269 40.997 -6.683 1.00 34.47 297 ARG C N 1
ATOM 2364 C CA . ARG A 1 299 ? -2.425 42.218 -6.609 1.00 35.72 297 ARG C CA 1
ATOM 2365 C C . ARG A 1 299 ? -1.328 42.010 -5.563 1.00 33.84 297 ARG C C 1
ATOM 2366 O O . ARG A 1 299 ? -0.336 42.760 -5.593 1.00 32.08 297 ARG C O 1
ATOM 2374 N N . HIS A 1 300 ? -1.500 41.020 -4.682 1.00 32.80 298 HIS C N 1
ATOM 2375 C CA . HIS A 1 300 ? -0.529 40.662 -3.617 1.00 32.92 298 HIS C CA 1
ATOM 2376 C C . HIS A 1 300 ? 0.329 39.485 -4.087 1.00 32.54 298 HIS C C 1
ATOM 2377 O O . HIS A 1 300 ? -0.226 38.388 -4.308 1.00 31.83 298 HIS C O 1
ATOM 2384 N N . TYR A 1 301 ? 1.636 39.701 -4.232 1.00 33.07 299 TYR C N 1
ATOM 2385 C CA . TYR A 1 301 ? 2.589 38.654 -4.678 1.00 32.82 299 TYR C CA 1
ATOM 2386 C C . TYR A 1 301 ? 3.987 38.940 -4.127 1.00 33.99 299 TYR C C 1
ATOM 2387 O O . TYR A 1 301 ? 4.231 40.021 -3.556 1.00 33.27 299 TYR C O 1
ATOM 2396 N N . MET A 1 302 ? 4.874 37.954 -4.272 1.00 35.33 300 MET C N 1
ATOM 2397 C CA . MET A 1 302 ? 6.298 38.044 -3.869 1.00 36.79 300 MET C CA 1
ATOM 2398 C C . MET A 1 302 ? 7.126 37.242 -4.874 1.00 36.38 300 MET C C 1
ATOM 2399 O O . MET A 1 302 ? 6.553 36.355 -5.540 1.00 36.29 300 MET C O 1
ATOM 2404 N N . GLY A 1 303 ? 8.410 37.581 -5.003 1.00 38.73 301 GLY C N 1
ATOM 2405 C CA . GLY A 1 303 ? 9.315 37.041 -6.036 1.00 38.89 301 GLY C CA 1
ATOM 2406 C C . GLY A 1 303 ? 9.333 37.930 -7.266 1.00 40.54 301 GLY C C 1
ATOM 2407 O O . GLY A 1 303 ? 9.232 39.160 -7.102 1.00 40.43 301 GLY C O 1
ATOM 2408 N N . GLU A 1 304 ? 9.470 37.333 -8.453 1.00 41.71 302 GLU C N 1
ATOM 2409 C CA . GLU A 1 304 ? 9.500 38.035 -9.763 1.00 43.67 302 GLU C CA 1
ATOM 2410 C C . GLU A 1 304 ? 8.218 37.685 -10.522 1.00 41.31 302 GLU C C 1
ATOM 2411 O O . GLU A 1 304 ? 8.163 36.586 -11.102 1.00 42.07 302 GLU C O 1
ATOM 2417 N N . CYS A 1 305 ? 7.241 38.595 -10.519 1.00 38.79 303 CYS C N 1
ATOM 2418 C CA . CYS A 1 305 ? 5.831 38.327 -10.901 1.00 38.00 303 CYS C CA 1
ATOM 2419 C C . CYS A 1 305 ? 5.381 39.240 -12.036 1.00 35.25 303 CYS C C 1
ATOM 2420 O O . CYS A 1 305 ? 5.801 40.391 -12.109 1.00 33.24 303 CYS C O 1
ATOM 2423 N N . PRO A 1 306 ? 4.484 38.759 -12.929 1.00 33.58 304 PRO C N 1
ATOM 2424 C CA . PRO A 1 306 ? 3.803 39.631 -13.879 1.00 33.60 304 PRO C CA 1
ATOM 2425 C C . PRO A 1 306 ? 2.952 40.649 -13.108 1.00 32.47 304 PRO C C 1
ATOM 2426 O O . PRO A 1 306 ? 2.533 40.351 -12.002 1.00 32.35 304 PRO C O 1
ATOM 2430 N N . LYS A 1 307 ? 2.734 41.819 -13.706 1.00 31.69 305 LYS C N 1
ATOM 2431 C CA . LYS A 1 307 ? 1.951 42.937 -13.119 1.00 30.11 305 LYS C CA 1
ATOM 2432 C C . LYS A 1 307 ? 0.487 42.508 -13.003 1.00 29.38 305 LYS C C 1
ATOM 2433 O O . LYS A 1 307 ? -0.006 41.829 -13.912 1.00 27.59 305 LYS C O 1
ATOM 2439 N N . TYR A 1 308 ? -0.191 42.891 -11.922 1.00 30.10 306 TYR C N 1
ATOM 2440 C CA . TYR A 1 308 ? -1.616 42.540 -11.707 1.00 30.37 306 TYR C CA 1
ATOM 2441 C C . TYR A 1 308 ? -2.515 43.453 -12.550 1.00 30.33 306 TYR C C 1
ATOM 2442 O O . TYR A 1 308 ? -2.369 44.690 -12.474 1.00 29.37 306 TYR C O 1
ATOM 2451 N N . VAL A 1 309 ? -3.432 42.845 -13.307 1.00 31.27 307 VAL C N 1
ATOM 2452 C CA . VAL A 1 309 ? -4.570 43.523 -13.996 1.00 33.56 307 VAL C CA 1
ATOM 2453 C C . VAL A 1 309 ? -5.838 42.698 -13.741 1.00 36.64 307 VAL C C 1
ATOM 2454 O O . VAL A 1 309 ? -5.766 41.454 -13.856 1.00 34.44 307 VAL C O 1
ATOM 2458 N N . LYS A 1 310 ? -6.937 43.367 -13.373 1.00 39.65 308 LYS C N 1
ATOM 2459 C CA . LYS A 1 310 ? -8.299 42.777 -13.260 1.00 44.70 308 LYS C CA 1
ATOM 2460 C C . LYS A 1 310 ? -8.920 42.704 -14.657 1.00 46.34 308 LYS C C 1
ATOM 2461 O O . LYS A 1 310 ? -9.875 43.463 -14.927 1.00 50.15 308 LYS C O 1
ATOM 2467 N N . LYS A 1 311 ? -8.383 41.839 -15.515 1.00 46.47 309 LYS C N 1
ATOM 2468 C CA . LYS A 1 311 ? -8.879 41.634 -16.899 1.00 47.03 309 LYS C CA 1
ATOM 2469 C C . LYS A 1 311 ? -8.667 40.172 -17.293 1.00 44.92 309 LYS C C 1
ATOM 2470 O O . LYS A 1 311 ? -7.599 39.622 -16.970 1.00 45.00 309 LYS C O 1
ATOM 2476 N N . ALA A 1 312 ? -9.668 39.584 -17.950 1.00 41.99 310 ALA C N 1
ATOM 2477 C CA . ALA A 1 312 ? -9.663 38.190 -18.450 1.00 41.44 310 ALA C CA 1
ATOM 2478 C C . ALA A 1 312 ? -8.566 38.028 -19.509 1.00 39.28 310 ALA C C 1
ATOM 2479 O O . ALA A 1 312 ? -7.883 36.988 -19.500 1.00 39.16 310 ALA C O 1
ATOM 2481 N N . SER A 1 313 ? -8.400 39.035 -20.371 1.00 37.39 311 SER C N 1
ATOM 2482 C CA . SER A 1 313 ? -7.632 38.934 -21.637 1.00 36.59 311 SER C CA 1
ATOM 2483 C C . SER A 1 313 ? -7.162 40.318 -22.105 1.00 34.92 311 SER C C 1
ATOM 2484 O O . SER A 1 313 ? -7.956 41.276 -22.040 1.00 34.05 311 SER C O 1
ATOM 2487 N N . LEU A 1 314 ? -5.903 40.404 -22.539 1.00 33.49 312 LEU C N 1
ATOM 2488 C CA . LEU A 1 314 ? -5.350 41.523 -23.348 1.00 32.38 312 LEU C CA 1
ATOM 2489 C C . LEU A 1 314 ? -4.557 40.907 -24.502 1.00 31.67 312 LEU C C 1
ATOM 2490 O O . LEU A 1 314 ? -3.367 40.594 -24.303 1.00 31.29 312 LEU C O 1
ATOM 2495 N N . ARG A 1 315 ? -5.217 40.690 -25.642 1.00 30.77 313 ARG C N 1
ATOM 2496 C CA . ARG A 1 315 ? -4.615 40.040 -26.834 1.00 31.21 313 ARG C CA 1
ATOM 2497 C C . ARG A 1 315 ? -3.963 41.115 -27.713 1.00 29.29 313 ARG C C 1
ATOM 2498 O O . ARG A 1 315 ? -4.664 42.062 -28.112 1.00 28.31 313 ARG C O 1
ATOM 2506 N N . LEU A 1 316 ? -2.668 40.953 -27.991 1.00 27.78 314 LEU C N 1
ATOM 2507 C CA . LEU A 1 316 ? -1.834 41.874 -28.806 1.00 28.05 314 LEU C CA 1
ATOM 2508 C C . LEU A 1 316 ? -1.725 41.314 -30.227 1.00 27.82 314 LEU C C 1
ATOM 2509 O O . LEU A 1 316 ? -1.377 40.121 -30.363 1.00 27.18 314 LEU C O 1
ATOM 2514 N N . ALA A 1 317 ? -2.042 42.133 -31.235 1.00 27.92 315 ALA C N 1
ATOM 2515 C CA . ALA A 1 317 ? -1.825 41.827 -32.666 1.00 28.44 315 ALA C CA 1
ATOM 2516 C C . ALA A 1 317 ? -0.317 41.701 -32.905 1.00 27.79 315 ALA C C 1
ATOM 2517 O O . ALA A 1 317 ? 0.437 42.570 -32.426 1.00 28.14 315 ALA C O 1
ATOM 2519 N N . VAL A 1 318 ? 0.099 40.623 -33.568 1.00 27.09 316 VAL C N 1
ATOM 2520 C CA . VAL A 1 318 ? 1.492 40.414 -34.056 1.00 28.01 316 VAL C CA 1
ATOM 2521 C C . VAL A 1 318 ? 1.444 40.429 -35.582 1.00 27.90 316 VAL C C 1
ATOM 2522 O O . VAL A 1 318 ? 2.222 41.183 -36.199 1.00 28.67 316 VAL C O 1
ATOM 2526 N N . GLY A 1 319 ? 0.547 39.627 -36.156 1.00 28.05 317 GLY C N 1
ATOM 2527 C CA . GLY A 1 319 ? 0.320 39.564 -37.607 1.00 27.89 317 GLY C CA 1
ATOM 2528 C C . GLY A 1 319 ? -0.627 40.654 -38.065 1.00 28.07 317 GLY C C 1
ATOM 2529 O O . GLY A 1 319 ? -0.840 41.629 -37.311 1.00 27.73 317 GLY C O 1
ATOM 2530 N N . LEU A 1 320 ? -1.204 40.467 -39.248 1.00 29.08 318 LEU C N 1
ATOM 2531 C CA . LEU A 1 320 ? -1.987 41.493 -39.981 1.00 30.96 318 LEU C CA 1
ATOM 2532 C C . LEU A 1 320 ? -3.465 41.099 -39.958 1.00 31.09 318 LEU C C 1
ATOM 2533 O O . LEU A 1 320 ? -3.779 39.980 -39.485 1.00 30.12 318 LEU C O 1
ATOM 2538 N N . ARG A 1 321 ? -4.336 41.999 -40.415 1.00 31.24 319 ARG C N 1
ATOM 2539 C CA . ARG A 1 321 ? -5.798 41.751 -40.500 1.00 32.56 319 ARG C CA 1
ATOM 2540 C C . ARG A 1 321 ? -6.022 40.467 -41.303 1.00 31.66 319 ARG C C 1
ATOM 2541 O O . ARG A 1 321 ? -5.554 40.407 -42.452 1.00 31.05 319 ARG C O 1
ATOM 2549 N N . ASN A 1 322 ? -6.708 39.485 -40.711 1.00 31.96 320 ASN C N 1
ATOM 2550 C CA . ASN A 1 322 ? -7.027 38.192 -41.368 1.00 33.26 320 ASN C CA 1
ATOM 2551 C C . ASN A 1 322 ? -8.269 38.393 -42.243 1.00 34.44 320 ASN C C 1
ATOM 2552 O O . ASN A 1 322 ? -9.333 38.731 -41.693 1.00 34.47 320 ASN C O 1
ATOM 2557 N N . THR A 1 323 ? -8.118 38.214 -43.556 1.00 35.87 321 THR C N 1
ATOM 2558 C CA . THR A 1 323 ? -9.176 38.422 -44.578 1.00 37.20 321 THR C CA 1
ATOM 2559 C C . THR A 1 323 ? -9.565 37.076 -45.177 1.00 38.85 321 THR C C 1
ATOM 2560 O O . THR A 1 323 ? -8.758 36.149 -45.193 1.00 37.98 321 THR C O 1
ATOM 2564 N N . PRO A 1 324 ? -10.804 36.922 -45.702 1.00 41.59 322 PRO C N 1
ATOM 2565 C CA . PRO A 1 324 ? -11.147 35.741 -46.488 1.00 42.73 322 PRO C CA 1
ATOM 2566 C C . PRO A 1 324 ? -10.181 35.655 -47.680 1.00 44.10 322 PRO C C 1
ATOM 2567 O O . PRO A 1 324 ? -9.947 36.667 -48.318 1.00 45.28 322 PRO C O 1
ATOM 2571 N N . SER A 1 325 ? -9.609 34.472 -47.918 1.00 44.30 323 SER C N 1
ATOM 2572 C CA . SER A 1 325 ? -8.544 34.246 -48.929 1.00 45.97 323 SER C CA 1
ATOM 2573 C C . SER A 1 325 ? -9.118 34.412 -50.340 1.00 47.11 323 SER C C 1
ATOM 2574 O O . SER A 1 325 ? -10.320 34.137 -50.537 1.00 45.17 323 SER C O 1
ATOM 2577 N N . ILE A 1 326 ? -8.279 34.879 -51.268 1.00 47.72 324 ILE C N 1
ATOM 2578 C CA . ILE A 1 326 ? -8.560 34.938 -52.733 1.00 49.24 324 ILE C CA 1
ATOM 2579 C C . ILE A 1 326 ? -7.506 34.075 -53.435 1.00 50.34 324 ILE C C 1
ATOM 2580 O O . ILE A 1 326 ? -6.404 33.922 -52.871 1.00 47.77 324 ILE C O 1
ATOM 2585 N N . GLU A 1 327 ? -7.846 33.515 -54.599 1.00 52.32 325 GLU C N 1
ATOM 2586 C CA . GLU A 1 327 ? -6.939 32.673 -55.425 1.00 55.59 325 GLU C CA 1
ATOM 2587 C C . GLU A 1 327 ? -5.888 33.575 -56.073 1.00 54.62 325 GLU C C 1
ATOM 2588 O O . GLU A 1 327 ? -6.241 34.568 -56.702 1.00 53.06 325 GLU C O 1
ATOM 2594 N N . PRO A 1 328 ? -4.575 33.275 -55.931 1.00 56.73 326 PRO C N 1
ATOM 2595 C CA . PRO A 1 328 ? -3.524 34.068 -56.577 1.00 58.09 326 PRO C CA 1
ATOM 2596 C C . PRO A 1 328 ? -3.758 34.334 -58.074 1.00 58.35 326 PRO C C 1
ATOM 2597 O O . PRO A 1 328 ? -4.224 33.470 -58.817 1.00 59.60 326 PRO C O 1
ATOM 2601 N N . GLY B 2 1 ? -8.358 50.004 -44.461 1.00 34.00 328 GLY D N 1
ATOM 2602 C CA . GLY B 2 1 ? -7.343 50.445 -43.460 1.00 33.31 328 GLY D CA 1
ATOM 2603 C C . GLY B 2 1 ? -6.672 51.741 -43.879 1.00 32.38 328 GLY D C 1
ATOM 2604 O O . GLY B 2 1 ? -7.011 52.263 -44.958 1.00 33.33 328 GLY D O 1
ATOM 2605 N N . LEU B 2 2 ? -5.731 52.226 -43.069 1.00 31.70 329 LEU D N 1
ATOM 2606 C CA . LEU B 2 2 ? -5.139 53.586 -43.189 1.00 32.21 329 LEU D CA 1
ATOM 2607 C C . LEU B 2 2 ? -4.455 53.748 -44.556 1.00 31.37 329 LEU D C 1
ATOM 2608 O O . LEU B 2 2 ? -4.600 54.832 -45.156 1.00 30.97 329 LEU D O 1
ATOM 2613 N N . PHE B 2 3 ? -3.774 52.710 -45.057 1.00 30.48 330 PHE D N 1
ATOM 2614 C CA . PHE B 2 3 ? -2.929 52.785 -46.282 1.00 30.45 330 PHE D CA 1
ATOM 2615 C C . PHE B 2 3 ? -3.635 52.159 -47.496 1.00 30.89 330 PHE D C 1
ATOM 2616 O O . PHE B 2 3 ? -3.094 52.295 -48.610 1.00 31.84 330 PHE D O 1
ATOM 2624 N N . GLY B 2 4 ? -4.790 51.512 -47.298 1.00 30.37 331 GLY D N 1
ATOM 2625 C CA . GLY B 2 4 ? -5.736 51.146 -48.374 1.00 30.15 331 GLY D CA 1
ATOM 2626 C C . GLY B 2 4 ? -5.346 49.894 -49.151 1.00 30.61 331 GLY D C 1
ATOM 2627 O O . GLY B 2 4 ? -6.002 49.626 -50.174 1.00 28.87 331 GLY D O 1
ATOM 2628 N N . ALA B 2 5 ? -4.340 49.135 -48.699 1.00 30.27 332 ALA D N 1
ATOM 2629 C CA . ALA B 2 5 ? -3.833 47.929 -49.399 1.00 31.32 332 ALA D CA 1
ATOM 2630 C C . ALA B 2 5 ? -4.545 46.677 -48.873 1.00 31.45 332 ALA D C 1
ATOM 2631 O O . ALA B 2 5 ? -5.265 46.033 -49.661 1.00 31.32 332 ALA D O 1
ATOM 2633 N N . ILE B 2 6 ? -4.356 46.342 -47.594 1.00 31.90 333 ILE D N 1
ATOM 2634 C CA . ILE B 2 6 ? -4.939 45.115 -46.967 1.00 32.42 333 ILE D CA 1
ATOM 2635 C C . ILE B 2 6 ? -6.453 45.305 -46.823 1.00 33.85 333 ILE D C 1
ATOM 2636 O O . ILE B 2 6 ? -6.871 46.343 -46.273 1.00 34.52 333 ILE D O 1
ATOM 2641 N N . ALA B 2 7 ? -7.235 44.330 -47.304 1.00 34.78 334 ALA D N 1
ATOM 2642 C CA . ALA B 2 7 ? -8.712 44.390 -47.414 1.00 35.08 334 ALA D CA 1
ATOM 2643 C C . ALA B 2 7 ? -9.096 45.665 -48.172 1.00 34.84 334 ALA D C 1
ATOM 2644 O O . ALA B 2 7 ? -10.128 46.268 -47.836 1.00 36.01 334 ALA D O 1
ATOM 2646 N N . GLY B 2 8 ? -8.273 46.046 -49.153 1.00 35.01 335 GLY D N 1
ATOM 2647 C CA . GLY B 2 8 ? -8.388 47.297 -49.926 1.00 34.44 335 GLY D CA 1
ATOM 2648 C C . GLY B 2 8 ? -8.226 47.030 -51.409 1.00 35.00 335 GLY D C 1
ATOM 2649 O O . GLY B 2 8 ? -9.022 46.235 -51.948 1.00 35.07 335 GLY D O 1
ATOM 2650 N N . PHE B 2 9 ? -7.227 47.639 -52.055 1.00 34.49 336 PHE D N 1
ATOM 2651 C CA . PHE B 2 9 ? -6.999 47.471 -53.515 1.00 36.07 336 PHE D CA 1
ATOM 2652 C C . PHE B 2 9 ? -6.508 46.038 -53.778 1.00 35.77 336 PHE D C 1
ATOM 2653 O O . PHE B 2 9 ? -6.735 45.545 -54.892 1.00 36.29 336 PHE D O 1
ATOM 2661 N N . ILE B 2 10 ? -5.893 45.387 -52.784 1.00 34.14 337 ILE D N 1
ATOM 2662 C CA . ILE B 2 10 ? -5.686 43.906 -52.763 1.00 34.75 337 ILE D CA 1
ATOM 2663 C C . ILE B 2 10 ? -6.742 43.311 -51.824 1.00 35.11 337 ILE D C 1
ATOM 2664 O O . ILE B 2 10 ? -6.584 43.443 -50.606 1.00 35.61 337 ILE D O 1
ATOM 2669 N N . GLU B 2 11 ? -7.788 42.694 -52.385 1.00 36.29 338 GLU D N 1
ATOM 2670 C CA . GLU B 2 11 ? -9.090 42.465 -51.699 1.00 38.47 338 GLU D CA 1
ATOM 2671 C C . GLU B 2 11 ? -8.959 41.394 -50.611 1.00 36.45 338 GLU D C 1
ATOM 2672 O O . GLU B 2 11 ? -9.720 41.465 -49.631 1.00 37.63 338 GLU D O 1
ATOM 2678 N N . GLY B 2 12 ? -8.039 40.443 -50.768 1.00 34.29 339 GLY D N 1
ATOM 2679 C CA . GLY B 2 12 ? -7.884 39.328 -49.818 1.00 33.13 339 GLY D CA 1
ATOM 2680 C C . GLY B 2 12 ? -6.464 38.809 -49.772 1.00 31.68 339 GLY D C 1
ATOM 2681 O O . GLY B 2 12 ? -5.661 39.173 -50.657 1.00 30.01 339 GLY D O 1
ATOM 2682 N N . GLY B 2 13 ? -6.166 37.994 -48.760 1.00 30.80 340 GLY D N 1
ATOM 2683 C CA . GLY B 2 13 ? -4.853 37.350 -48.592 1.00 30.70 340 GLY D CA 1
ATOM 2684 C C . GLY B 2 13 ? -4.768 36.061 -49.384 1.00 31.22 340 GLY D C 1
ATOM 2685 O O . GLY B 2 13 ? -5.772 35.683 -50.033 1.00 31.01 340 GLY D O 1
ATOM 2686 N N . TRP B 2 14 ? -3.597 35.425 -49.348 1.00 31.45 341 TRP D N 1
ATOM 2687 C CA . TRP B 2 14 ? -3.312 34.108 -49.972 1.00 32.00 341 TRP D CA 1
ATOM 2688 C C . TRP B 2 14 ? -3.114 33.075 -48.861 1.00 32.52 341 TRP D C 1
ATOM 2689 O O . TRP B 2 14 ? -2.200 33.266 -48.031 1.00 32.08 341 TRP D O 1
ATOM 2700 N N . SER B 2 15 ? -3.941 32.028 -48.854 1.00 34.67 342 SER D N 1
ATOM 2701 C CA . SER B 2 15 ? -3.906 30.920 -47.865 1.00 37.45 342 SER D CA 1
ATOM 2702 C C . SER B 2 15 ? -2.613 30.109 -48.024 1.00 37.35 342 SER D C 1
ATOM 2703 O O . SER B 2 15 ? -2.204 29.468 -47.041 1.00 40.27 342 SER D O 1
ATOM 2706 N N . GLY B 2 16 ? -1.996 30.140 -49.209 1.00 38.37 343 GLY D N 1
ATOM 2707 C CA . GLY B 2 16 ? -0.765 29.388 -49.523 1.00 40.08 343 GLY D CA 1
ATOM 2708 C C . GLY B 2 16 ? 0.476 30.001 -48.889 1.00 41.89 343 GLY D C 1
ATOM 2709 O O . GLY B 2 16 ? 1.461 29.263 -48.695 1.00 42.51 343 GLY D O 1
ATOM 2710 N N . MET B 2 17 ? 0.452 31.300 -48.579 1.00 42.43 344 MET D N 1
ATOM 2711 C CA . MET B 2 17 ? 1.643 32.029 -48.071 1.00 43.88 344 MET D CA 1
ATOM 2712 C C . MET B 2 17 ? 1.755 31.837 -46.555 1.00 43.66 344 MET D C 1
ATOM 2713 O O . MET B 2 17 ? 1.142 32.621 -45.802 1.00 45.75 344 MET D O 1
ATOM 2718 N N . ILE B 2 18 ? 2.527 30.829 -46.137 1.00 43.78 345 ILE D N 1
ATOM 2719 C CA . ILE B 2 18 ? 2.590 30.326 -44.734 1.00 44.54 345 ILE D CA 1
ATOM 2720 C C . ILE B 2 18 ? 3.854 30.862 -44.046 1.00 42.58 345 ILE D C 1
ATOM 2721 O O . ILE B 2 18 ? 3.754 31.220 -42.864 1.00 43.37 345 ILE D O 1
ATOM 2726 N N . ASP B 2 19 ? 4.984 30.927 -44.759 1.00 42.02 346 ASP D N 1
ATOM 2727 C CA . ASP B 2 19 ? 6.323 31.260 -44.198 1.00 43.01 346 ASP D CA 1
ATOM 2728 C C . ASP B 2 19 ? 6.607 32.766 -44.300 1.00 42.41 346 ASP D C 1
ATOM 2729 O O . ASP B 2 19 ? 7.770 33.154 -44.075 1.00 43.50 346 ASP D O 1
ATOM 2734 N N . GLY B 2 20 ? 5.604 33.591 -44.612 1.00 40.42 347 GLY D N 1
ATOM 2735 C CA . GLY B 2 20 ? 5.791 35.048 -44.747 1.00 38.67 347 GLY D CA 1
ATOM 2736 C C . GLY B 2 20 ? 4.476 35.800 -44.799 1.00 35.65 347 GLY D C 1
ATOM 2737 O O . GLY B 2 20 ? 3.451 35.190 -45.153 1.00 35.44 347 GLY D O 1
ATOM 2738 N N . TRP B 2 21 ? 4.509 37.087 -44.449 1.00 33.79 348 TRP D N 1
ATOM 2739 C CA . TRP B 2 21 ? 3.312 37.964 -44.388 1.00 32.15 348 TRP D CA 1
ATOM 2740 C C . TRP B 2 21 ? 3.024 38.578 -45.759 1.00 30.39 348 TRP D C 1
ATOM 2741 O O . TRP B 2 21 ? 1.844 38.803 -46.054 1.00 30.36 348 TRP D O 1
ATOM 2752 N N . TYR B 2 22 ? 4.068 38.887 -46.531 1.00 30.03 349 TYR D N 1
ATOM 2753 C CA . TYR B 2 22 ? 3.977 39.587 -47.838 1.00 29.54 349 TYR D CA 1
ATOM 2754 C C . TYR B 2 22 ? 4.818 38.818 -48.858 1.00 30.69 349 TYR D C 1
ATOM 2755 O O . TYR B 2 22 ? 5.874 38.264 -48.478 1.00 30.23 349 TYR D O 1
ATOM 2764 N N . GLY B 2 23 ? 4.373 38.788 -50.114 1.00 31.85 350 GLY D N 1
ATOM 2765 C CA . GLY B 2 23 ? 5.093 38.064 -51.175 1.00 32.43 350 GLY D CA 1
ATOM 2766 C C . GLY B 2 23 ? 4.495 38.266 -52.549 1.00 32.13 350 GLY D C 1
ATOM 2767 O O . GLY B 2 23 ? 3.658 39.174 -52.716 1.00 31.67 350 GLY D O 1
ATOM 2768 N N . PHE B 2 24 ? 4.928 37.426 -53.490 1.00 32.59 351 PHE D N 1
ATOM 2769 C CA . PHE B 2 24 ? 4.704 37.561 -54.949 1.00 33.81 351 PHE D CA 1
ATOM 2770 C C . PHE B 2 24 ? 4.011 36.312 -55.493 1.00 33.49 351 PHE D C 1
ATOM 2771 O O . PHE B 2 24 ? 4.282 35.200 -55.006 1.00 33.14 351 PHE D O 1
ATOM 2779 N N . HIS B 2 25 ? 3.131 36.525 -56.469 1.00 34.14 352 HIS D N 1
ATOM 2780 C CA . HIS B 2 25 ? 2.653 35.513 -57.444 1.00 34.17 352 HIS D CA 1
ATOM 2781 C C . HIS B 2 25 ? 3.069 35.976 -58.840 1.00 34.31 352 HIS D C 1
ATOM 2782 O O . HIS B 2 25 ? 2.923 37.178 -59.123 1.00 34.35 352 HIS D O 1
ATOM 2789 N N . HIS B 2 26 ? 3.572 35.064 -59.671 1.00 33.49 353 HIS D N 1
ATOM 2790 C CA . HIS B 2 26 ? 3.928 35.340 -61.086 1.00 34.86 353 HIS D CA 1
ATOM 2791 C C . HIS B 2 26 ? 3.353 34.240 -61.982 1.00 35.86 353 HIS D C 1
ATOM 2792 O O . HIS B 2 26 ? 3.234 33.091 -61.510 1.00 33.30 353 HIS D O 1
ATOM 2799 N N . SER B 2 27 ? 3.007 34.604 -63.219 1.00 36.54 354 SER D N 1
ATOM 2800 C CA . SER B 2 27 ? 2.672 33.678 -64.331 1.00 38.27 354 SER D CA 1
ATOM 2801 C C . SER B 2 27 ? 3.371 34.156 -65.608 1.00 39.24 354 SER D C 1
ATOM 2802 O O . SER B 2 27 ? 3.250 35.356 -65.943 1.00 39.41 354 SER D O 1
ATOM 2805 N N . ASN B 2 28 ? 4.099 33.254 -66.268 1.00 38.27 355 ASN D N 1
ATOM 2806 C CA . ASN B 2 28 ? 4.757 33.491 -67.581 1.00 39.12 355 ASN D CA 1
ATOM 2807 C C . ASN B 2 28 ? 4.620 32.212 -68.417 1.00 39.69 355 ASN D C 1
ATOM 2808 O O . ASN B 2 28 ? 3.836 31.323 -68.015 1.00 39.55 355 ASN D O 1
ATOM 2813 N N . SER B 2 29 ? 5.339 32.125 -69.537 1.00 40.69 356 SER D N 1
ATOM 2814 C CA . SER B 2 29 ? 5.336 30.955 -70.454 1.00 43.50 356 SER D CA 1
ATOM 2815 C C . SER B 2 29 ? 5.830 29.700 -69.724 1.00 43.20 356 SER D C 1
ATOM 2816 O O . SER B 2 29 ? 5.328 28.604 -70.044 1.00 44.79 356 SER D O 1
ATOM 2819 N N . GLU B 2 30 ? 6.757 29.860 -68.772 1.00 43.24 357 GLU D N 1
ATOM 2820 C CA . GLU B 2 30 ? 7.436 28.748 -68.048 1.00 43.96 357 GLU D CA 1
ATOM 2821 C C . GLU B 2 30 ? 6.583 28.247 -66.874 1.00 43.83 357 GLU D C 1
ATOM 2822 O O . GLU B 2 30 ? 6.967 27.224 -66.273 1.00 43.13 357 GLU D O 1
ATOM 2828 N N . GLY B 2 31 ? 5.490 28.944 -66.543 1.00 41.86 358 GLY D N 1
ATOM 2829 C CA . GLY B 2 31 ? 4.486 28.479 -65.569 1.00 41.03 358 GLY D CA 1
ATOM 2830 C C . GLY B 2 31 ? 4.226 29.492 -64.466 1.00 40.09 358 GLY D C 1
ATOM 2831 O O . GLY B 2 31 ? 4.170 30.700 -64.757 1.00 38.17 358 GLY D O 1
ATOM 2832 N N . THR B 2 32 ? 4.094 29.006 -63.233 1.00 40.01 359 THR D N 1
ATOM 2833 C CA . THR B 2 32 ? 3.437 29.719 -62.109 1.00 41.54 359 THR D CA 1
ATOM 2834 C C . THR B 2 32 ? 4.280 29.566 -60.839 1.00 41.79 359 THR D C 1
ATOM 2835 O O . THR B 2 32 ? 4.898 28.500 -60.657 1.00 41.55 359 THR D O 1
ATOM 2839 N N . GLY B 2 33 ? 4.282 30.599 -59.995 1.00 40.73 360 GLY D N 1
ATOM 2840 C CA . GLY B 2 33 ? 4.992 30.610 -58.704 1.00 39.61 360 GLY D CA 1
ATOM 2841 C C . GLY B 2 33 ? 4.324 31.544 -57.713 1.00 38.89 360 GLY D C 1
ATOM 2842 O O . GLY B 2 33 ? 3.764 32.571 -58.146 1.00 36.38 360 GLY D O 1
ATOM 2843 N N . MET B 2 34 ? 4.367 31.181 -56.431 1.00 39.05 361 MET D N 1
ATOM 2844 C CA . MET B 2 34 ? 3.946 32.037 -55.293 1.00 39.89 361 MET D CA 1
ATOM 2845 C C . MET B 2 34 ? 4.893 31.776 -54.119 1.00 39.17 361 MET D C 1
ATOM 2846 O O . MET B 2 34 ? 5.063 30.602 -53.743 1.00 38.26 361 MET D O 1
ATOM 2851 N N . ALA B 2 35 ? 5.505 32.832 -53.584 1.00 37.49 362 ALA D N 1
ATOM 2852 C CA . ALA B 2 35 ? 6.485 32.758 -52.478 1.00 37.84 362 ALA D CA 1
ATOM 2853 C C . ALA B 2 35 ? 6.440 34.055 -51.664 1.00 37.77 362 ALA D C 1
ATOM 2854 O O . ALA B 2 35 ? 6.148 35.121 -52.250 1.00 36.41 362 ALA D O 1
ATOM 2856 N N . ALA B 2 36 ? 6.711 33.954 -50.362 1.00 38.09 363 ALA D N 1
ATOM 2857 C CA . ALA B 2 36 ? 6.918 35.103 -49.454 1.00 39.11 363 ALA D CA 1
ATOM 2858 C C . ALA B 2 36 ? 8.130 35.907 -49.934 1.00 40.51 363 ALA D C 1
ATOM 2859 O O . ALA B 2 36 ? 9.060 35.296 -50.501 1.00 41.50 363 ALA D O 1
ATOM 2861 N N . ASP B 2 37 ? 8.098 37.228 -49.734 1.00 40.18 364 ASP D N 1
ATOM 2862 C CA . ASP B 2 37 ? 9.257 38.140 -49.915 1.00 40.49 364 ASP D CA 1
ATOM 2863 C C . ASP B 2 37 ? 9.969 38.248 -48.565 1.00 40.16 364 ASP D C 1
ATOM 2864 O O . ASP B 2 37 ? 9.407 38.888 -47.655 1.00 37.52 364 ASP D O 1
ATOM 2869 N N . GLN B 2 38 ? 11.148 37.634 -48.434 1.00 40.82 365 GLN D N 1
ATOM 2870 C CA . GLN B 2 38 ? 11.813 37.447 -47.117 1.00 41.82 365 GLN D CA 1
ATOM 2871 C C . GLN B 2 38 ? 12.305 38.799 -46.583 1.00 39.10 365 GLN D C 1
ATOM 2872 O O . GLN B 2 38 ? 12.264 38.969 -45.357 1.00 37.28 365 GLN D O 1
ATOM 2878 N N . LYS B 2 39 ? 12.718 39.726 -47.454 1.00 38.21 366 LYS D N 1
ATOM 2879 C CA . LYS B 2 39 ? 13.261 41.049 -47.039 1.00 38.79 366 LYS D CA 1
ATOM 2880 C C . LYS B 2 39 ? 12.164 41.867 -46.343 1.00 36.13 366 LYS D C 1
ATOM 2881 O O . LYS B 2 39 ? 12.380 42.249 -45.184 1.00 34.53 366 LYS D O 1
ATOM 2887 N N . SER B 2 40 ? 11.042 42.134 -47.021 1.00 34.49 367 SER D N 1
ATOM 2888 C CA . SER B 2 40 ? 9.892 42.904 -46.469 1.00 33.45 367 SER D CA 1
ATOM 2889 C C . SER B 2 40 ? 9.307 42.170 -45.253 1.00 32.27 367 SER D C 1
ATOM 2890 O O . SER B 2 40 ? 8.978 42.844 -44.260 1.00 31.95 367 SER D O 1
ATOM 2893 N N . THR B 2 41 ? 9.203 40.838 -45.311 1.00 30.78 368 THR D N 1
ATOM 2894 C CA . THR B 2 41 ? 8.694 39.992 -44.197 1.00 31.02 368 THR D CA 1
ATOM 2895 C C . THR B 2 41 ? 9.617 40.126 -42.976 1.00 31.27 368 THR D C 1
ATOM 2896 O O . THR B 2 41 ? 9.087 40.340 -41.868 1.00 29.86 368 THR D O 1
ATOM 2900 N N . GLN B 2 42 ? 10.936 40.013 -43.165 1.00 31.61 369 GLN D N 1
ATOM 2901 C CA . GLN B 2 42 ? 11.921 40.006 -42.048 1.00 33.14 369 GLN D CA 1
ATOM 2902 C C . GLN B 2 42 ? 12.007 41.403 -41.416 1.00 32.61 369 GLN D C 1
ATOM 2903 O O . GLN B 2 42 ? 12.184 41.467 -40.191 1.00 33.50 369 GLN D O 1
ATOM 2909 N N . GLU B 2 43 ? 11.899 42.471 -42.216 1.00 32.95 370 GLU D N 1
ATOM 2910 C CA . GLU B 2 43 ? 11.841 43.877 -41.726 1.00 34.50 370 GLU D CA 1
ATOM 2911 C C . GLU B 2 43 ? 10.641 44.038 -40.783 1.00 32.04 370 GLU D C 1
ATOM 2912 O O . GLU B 2 43 ? 10.795 44.689 -39.739 1.00 31.57 370 GLU D O 1
ATOM 2918 N N . ALA B 2 44 ? 9.485 43.479 -41.148 1.00 30.77 371 ALA D N 1
ATOM 2919 C CA . ALA B 2 44 ? 8.233 43.561 -40.361 1.00 30.29 371 ALA D CA 1
ATOM 2920 C C . ALA B 2 44 ? 8.391 42.752 -39.070 1.00 30.22 371 ALA D C 1
ATOM 2921 O O . ALA B 2 44 ? 7.985 43.254 -38.003 1.00 29.47 371 ALA D O 1
ATOM 2923 N N . ILE B 2 45 ? 8.971 41.552 -39.160 1.00 30.99 372 ILE D N 1
ATOM 2924 C CA . ILE B 2 45 ? 9.235 40.669 -37.982 1.00 31.62 372 ILE D CA 1
ATOM 2925 C C . ILE B 2 45 ? 10.098 41.442 -36.975 1.00 31.56 372 ILE D C 1
ATOM 2926 O O . ILE B 2 45 ? 9.742 41.452 -35.784 1.00 32.02 372 ILE D O 1
ATOM 2931 N N . ASP B 2 46 ? 11.180 42.077 -37.437 1.00 33.10 373 ASP D N 1
ATOM 2932 C CA . ASP B 2 46 ? 12.126 42.831 -36.570 1.00 33.73 373 ASP D CA 1
ATOM 2933 C C . ASP B 2 46 ? 11.363 43.937 -35.831 1.00 32.22 373 ASP D C 1
ATOM 2934 O O . ASP B 2 46 ? 11.609 44.113 -34.627 1.00 32.18 373 ASP D O 1
ATOM 2939 N N . LYS B 2 47 ? 10.468 44.642 -36.527 1.00 32.15 374 LYS D N 1
ATOM 2940 C CA . LYS B 2 47 ? 9.724 45.809 -35.981 1.00 32.57 374 LYS D CA 1
ATOM 2941 C C . LYS B 2 47 ? 8.746 45.345 -34.896 1.00 31.17 374 LYS D C 1
ATOM 2942 O O . LYS B 2 47 ? 8.747 45.965 -33.817 1.00 30.13 374 LYS D O 1
ATOM 2948 N N . ILE B 2 48 ? 7.952 44.301 -35.155 1.00 29.57 375 ILE D N 1
ATOM 2949 C CA . ILE B 2 48 ? 6.950 43.788 -34.171 1.00 30.55 375 ILE D CA 1
ATOM 2950 C C . ILE B 2 48 ? 7.690 43.159 -32.985 1.00 30.65 375 ILE D C 1
ATOM 2951 O O . ILE B 2 48 ? 7.204 43.312 -31.853 1.00 30.55 375 ILE D O 1
ATOM 2956 N N . THR B 2 49 ? 8.826 42.496 -33.230 1.00 31.09 376 THR D N 1
ATOM 2957 C CA . THR B 2 49 ? 9.700 41.909 -32.178 1.00 31.07 376 THR D CA 1
ATOM 2958 C C . THR B 2 49 ? 10.184 43.032 -31.254 1.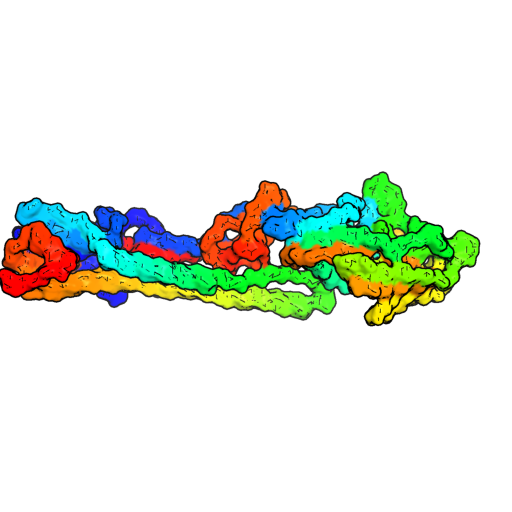00 30.35 376 THR D C 1
ATOM 2959 O O . THR B 2 49 ? 10.093 42.858 -30.031 1.00 30.06 376 THR D O 1
ATOM 2963 N N . ASN B 2 50 ? 10.662 44.139 -31.831 1.00 30.88 377 ASN D N 1
ATOM 2964 C CA . ASN B 2 50 ? 11.137 45.333 -31.081 1.00 30.80 377 ASN D CA 1
ATOM 2965 C C . ASN B 2 50 ? 9.977 45.882 -30.242 1.00 29.76 377 ASN D C 1
ATOM 2966 O O . ASN B 2 50 ? 10.200 46.167 -29.057 1.00 29.91 377 ASN D O 1
ATOM 2971 N N . LYS B 2 51 ? 8.788 46.008 -30.838 1.00 28.89 378 LYS D N 1
ATOM 2972 C CA . LYS B 2 51 ? 7.566 46.533 -30.170 1.00 29.43 378 LYS D CA 1
ATOM 2973 C C . LYS B 2 51 ? 7.232 45.647 -28.965 1.00 28.54 378 LYS D C 1
ATOM 2974 O O . LYS B 2 51 ? 7.079 46.189 -27.856 1.00 27.97 378 LYS D O 1
ATOM 2980 N N . VAL B 2 52 ? 7.122 44.335 -29.180 1.00 28.53 379 VAL D N 1
ATOM 2981 C CA . VAL B 2 52 ? 6.743 43.353 -28.120 1.00 29.60 379 VAL D CA 1
ATOM 2982 C C . VAL B 2 52 ? 7.753 43.453 -26.971 1.00 29.48 379 VAL D C 1
ATOM 2983 O O . VAL B 2 52 ? 7.307 43.585 -25.822 1.00 29.82 379 VAL D O 1
ATOM 2987 N N . ASN B 2 53 ? 9.055 43.421 -27.276 1.00 29.80 380 ASN D N 1
ATOM 2988 C CA . ASN B 2 53 ? 10.149 43.472 -26.267 1.00 30.56 380 ASN D CA 1
ATOM 2989 C C . ASN B 2 53 ? 10.053 44.782 -25.470 1.00 30.74 380 AS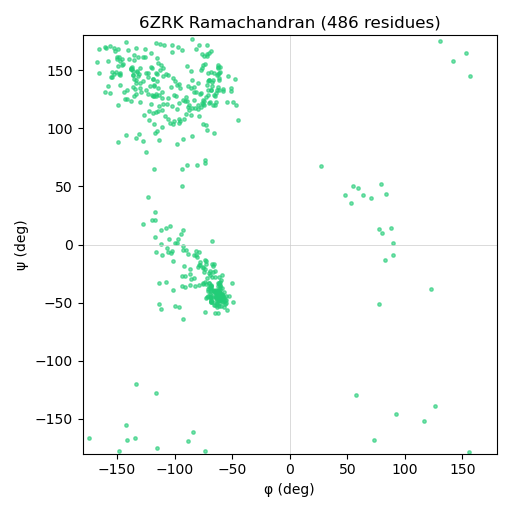N D C 1
ATOM 2990 O O . ASN B 2 53 ? 10.324 44.754 -24.257 1.00 31.06 380 ASN D O 1
ATOM 2995 N N . ASN B 2 54 ? 9.687 45.886 -26.125 1.00 30.23 381 ASN D N 1
ATOM 2996 C CA . ASN B 2 54 ? 9.529 47.213 -25.473 1.00 31.10 381 ASN D CA 1
ATOM 2997 C C . ASN B 2 54 ? 8.327 47.172 -24.523 1.00 31.25 381 ASN D C 1
ATOM 2998 O O . ASN B 2 54 ? 8.458 47.673 -23.394 1.00 31.80 381 ASN D O 1
ATOM 3003 N N . ILE B 2 55 ? 7.206 46.599 -24.966 1.00 31.71 382 ILE D N 1
ATOM 3004 C CA . ILE B 2 55 ? 5.953 46.469 -24.160 1.00 33.36 382 ILE D CA 1
ATOM 3005 C C . ILE B 2 55 ? 6.256 45.644 -22.900 1.00 34.48 382 ILE D C 1
ATOM 3006 O O . ILE B 2 55 ? 5.872 46.087 -21.801 1.00 34.73 382 ILE D O 1
ATOM 3011 N N . VAL B 2 56 ? 6.938 44.505 -23.049 1.00 36.06 383 VAL D N 1
ATOM 3012 C CA . VAL B 2 56 ? 7.305 43.595 -21.920 1.00 37.64 383 VAL D CA 1
ATOM 3013 C C . VAL B 2 56 ? 8.276 44.318 -20.971 1.00 38.33 383 VAL D C 1
ATOM 3014 O O . VAL B 2 56 ? 8.063 44.232 -19.746 1.00 38.42 383 VAL D O 1
ATOM 3018 N N . ASP B 2 57 ? 9.285 45.021 -21.501 1.00 39.21 384 ASP D N 1
ATOM 3019 C CA . ASP B 2 57 ? 10.305 45.750 -20.694 1.00 40.72 384 ASP D CA 1
ATOM 3020 C C . ASP B 2 57 ? 9.650 46.885 -19.892 1.00 39.90 384 ASP D C 1
ATOM 3021 O O . ASP B 2 57 ? 10.071 47.103 -18.748 1.00 40.76 384 ASP D O 1
ATOM 3026 N N . LYS B 2 58 ? 8.683 47.603 -20.471 1.00 38.75 385 LYS D N 1
ATOM 3027 C CA . LYS B 2 58 ? 8.063 48.800 -19.833 1.00 39.59 385 LYS D CA 1
ATOM 3028 C C . LYS B 2 58 ? 7.043 48.363 -18.770 1.00 38.41 385 LYS D C 1
ATOM 3029 O O . LYS B 2 58 ? 6.685 49.212 -17.933 1.00 37.29 385 LYS D O 1
ATOM 3035 N N . MET B 2 59 ? 6.632 47.089 -18.766 1.00 38.37 386 MET D N 1
ATOM 3036 C CA . MET B 2 59 ? 5.620 46.535 -17.824 1.00 40.23 386 MET D CA 1
ATOM 3037 C C . MET B 2 59 ? 6.259 45.642 -16.748 1.00 41.24 386 MET D C 1
ATOM 3038 O O . MET B 2 59 ? 5.501 45.185 -15.869 1.00 43.18 386 MET D O 1
ATOM 3043 N N . ASN B 2 60 ? 7.576 45.403 -16.780 1.00 42.76 387 ASN D N 1
ATOM 3044 C CA . ASN B 2 60 ? 8.241 44.419 -15.877 1.00 43.42 387 ASN D CA 1
ATOM 3045 C C . ASN B 2 60 ? 9.154 45.123 -14.865 1.00 43.19 387 ASN D C 1
ATOM 3046 O O . ASN B 2 60 ? 9.932 44.410 -14.195 1.00 42.75 387 ASN D O 1
ATOM 3051 N N . ARG B 2 61 ? 9.063 46.450 -14.730 1.00 41.79 388 ARG D N 1
ATOM 3052 C CA . ARG B 2 61 ? 9.837 47.202 -13.706 1.00 43.06 388 ARG D CA 1
ATOM 3053 C C . ARG B 2 61 ? 9.323 46.771 -12.330 1.00 42.08 388 ARG D C 1
ATOM 3054 O O . ARG B 2 61 ? 8.125 46.422 -12.225 1.00 41.08 388 ARG D O 1
ATOM 3062 N N . GLU B 2 62 ? 10.208 46.759 -11.330 1.00 41.67 389 GLU D N 1
ATOM 3063 C CA . GLU B 2 62 ? 9.947 46.140 -10.005 1.00 42.14 389 GLU D CA 1
ATOM 3064 C C . GLU B 2 62 ? 8.755 46.847 -9.349 1.00 39.64 389 GLU D C 1
ATOM 3065 O O . GLU B 2 62 ? 8.687 48.097 -9.381 1.00 37.19 389 GLU D O 1
ATOM 3071 N N . PHE B 2 63 ? 7.825 46.049 -8.827 1.00 35.18 390 PHE D N 1
ATOM 3072 C CA . PHE B 2 63 ? 6.553 46.500 -8.213 1.00 34.43 390 PHE D CA 1
ATOM 3073 C C . PHE B 2 63 ? 6.110 45.438 -7.207 1.00 34.43 390 PHE D C 1
ATOM 3074 O O . PHE B 2 63 ? 6.299 44.238 -7.476 1.00 33.04 390 PHE D O 1
ATOM 3082 N N . GLU B 2 64 ? 5.516 45.882 -6.102 1.00 35.94 391 GLU D N 1
ATOM 3083 C CA . GLU B 2 64 ? 5.215 45.046 -4.916 1.00 37.62 391 GLU D CA 1
ATOM 3084 C C . GLU B 2 64 ? 4.136 45.738 -4.080 1.00 35.40 391 GLU D C 1
ATOM 3085 O O . GLU B 2 64 ? 4.293 46.934 -3.821 1.00 34.32 391 GLU D O 1
ATOM 3091 N N . VAL B 2 65 ? 3.089 45.014 -3.681 1.00 35.75 392 VAL D N 1
ATOM 3092 C CA . VAL B 2 65 ? 2.088 45.502 -2.686 1.00 34.72 392 VAL D CA 1
ATOM 3093 C C . VAL B 2 65 ? 2.142 44.588 -1.459 1.00 34.29 392 VAL D C 1
ATOM 3094 O O . VAL B 2 65 ? 1.495 43.525 -1.479 1.00 34.25 392 VAL D O 1
ATOM 3098 N N . VAL B 2 66 ? 2.895 44.999 -0.437 1.00 34.64 393 VAL D N 1
ATOM 3099 C CA . VAL B 2 66 ? 2.891 44.373 0.917 1.00 34.88 393 VAL D CA 1
ATOM 3100 C C . VAL B 2 66 ? 1.545 44.719 1.559 1.00 35.10 393 VAL D C 1
ATOM 3101 O O . VAL B 2 66 ? 1.235 45.920 1.647 1.00 35.71 393 VAL D O 1
ATOM 3105 N N . ASN B 2 67 ? 0.761 43.711 1.946 1.00 35.91 394 ASN D N 1
ATOM 3106 C CA . ASN B 2 67 ? -0.492 43.909 2.722 1.00 36.14 394 ASN D CA 1
ATOM 3107 C C . ASN B 2 67 ? -0.106 44.359 4.135 1.00 36.47 394 ASN D C 1
ATOM 3108 O O . ASN B 2 67 ? 0.920 43.870 4.659 1.00 36.65 394 ASN D O 1
ATOM 3113 N N . HIS B 2 68 ? -0.877 45.282 4.714 1.00 35.80 395 HIS D N 1
ATOM 3114 C CA . HIS B 2 68 ? -0.638 45.842 6.070 1.00 36.54 395 HIS D CA 1
ATOM 3115 C C . HIS B 2 68 ? -1.847 45.555 6.961 1.00 36.13 395 HIS D C 1
ATOM 3116 O O . HIS B 2 68 ? -2.962 45.400 6.421 1.00 35.94 395 HIS D O 1
ATOM 3123 N N . GLU B 2 69 ? -1.604 45.475 8.269 1.00 35.95 396 GLU D N 1
ATOM 3124 C CA . GLU B 2 69 ? -2.630 45.300 9.327 1.00 36.54 396 GLU D CA 1
ATOM 3125 C C . GLU B 2 69 ? -2.720 46.605 10.119 1.00 35.55 396 GLU D C 1
ATOM 3126 O O . GLU B 2 69 ? -1.677 47.259 10.296 1.00 35.87 396 GLU D O 1
ATOM 3132 N N . PHE B 2 70 ? -3.924 46.964 10.566 1.00 35.75 397 PHE D N 1
ATOM 3133 C CA . PHE B 2 70 ? -4.219 48.224 11.292 1.00 35.93 397 PHE D CA 1
ATOM 3134 C C . PHE B 2 70 ? -5.143 47.915 12.472 1.00 37.55 397 PHE D C 1
ATOM 3135 O O . PHE B 2 70 ? -5.984 47.004 12.349 1.00 36.96 397 PHE D O 1
ATOM 3143 N N . SER B 2 71 ? -4.968 48.643 13.578 1.00 39.06 398 SER D N 1
ATOM 3144 C CA . SER B 2 71 ? -5.830 48.566 14.785 1.00 42.57 398 SER D CA 1
ATOM 3145 C C . SER B 2 71 ? -7.184 49.213 14.474 1.00 43.13 398 SER D C 1
ATOM 3146 O O . SER B 2 71 ? -7.304 49.862 13.412 1.00 42.25 398 SER D O 1
ATOM 3149 N N . GLU B 2 72 ? -8.148 49.079 15.386 1.00 45.43 399 GLU D N 1
ATOM 3150 C CA . GLU B 2 72 ? -9.514 49.651 15.241 1.00 47.63 399 GLU D CA 1
ATOM 3151 C C . GLU B 2 72 ? -9.466 51.175 15.424 1.00 45.37 399 GLU D C 1
ATOM 3152 O O . GLU B 2 72 ? -10.463 51.827 15.075 1.00 46.25 399 GLU D O 1
ATOM 3158 N N . VAL B 2 73 ? -8.362 51.727 15.945 1.00 43.83 400 VAL D N 1
ATOM 3159 C CA . VAL B 2 73 ? -8.163 53.201 16.107 1.00 44.04 400 VAL D CA 1
ATOM 3160 C C . VAL B 2 73 ? -7.201 53.720 15.023 1.00 42.39 400 VAL D C 1
ATOM 3161 O O . VAL B 2 73 ? -6.705 54.852 15.170 1.00 40.81 400 VAL D O 1
ATOM 3165 N N . GLU B 2 74 ? -6.966 52.938 13.963 1.00 40.14 401 GLU D N 1
ATOM 3166 C CA . GLU B 2 74 ? -6.138 53.338 12.792 1.00 39.97 401 GLU D CA 1
ATOM 3167 C C . GLU B 2 74 ? -6.975 53.224 11.512 1.00 38.08 401 GLU D C 1
ATOM 3168 O O . GLU B 2 74 ? -6.432 52.765 10.492 1.00 36.78 401 GLU D O 1
ATOM 3174 N N . LYS B 2 75 ? -8.245 53.636 11.566 1.00 37.89 402 LYS D N 1
ATOM 3175 C CA . LYS B 2 75 ? -9.208 53.523 10.437 1.00 38.39 402 LYS D CA 1
ATOM 3176 C C . LYS B 2 75 ? -8.816 54.486 9.308 1.00 36.81 402 LYS D C 1
ATOM 3177 O O . LYS B 2 75 ? -8.931 54.082 8.140 1.00 35.95 402 LYS D O 1
ATOM 3183 N N . ARG B 2 76 ? -8.382 55.708 9.634 1.00 35.17 403 ARG D N 1
ATOM 3184 C CA . ARG B 2 76 ? -8.008 56.737 8.624 1.00 34.78 403 ARG D CA 1
ATOM 3185 C C . ARG B 2 76 ? -6.793 56.252 7.820 1.00 34.53 403 ARG D C 1
ATOM 3186 O O . ARG B 2 76 ? -6.847 56.323 6.578 1.00 35.01 403 ARG D O 1
ATOM 3194 N N . ILE B 2 77 ? -5.745 55.784 8.507 1.00 35.73 404 ILE D N 1
ATOM 3195 C CA . ILE B 2 77 ? -4.485 55.257 7.898 1.00 36.61 404 ILE D CA 1
ATOM 3196 C C . ILE B 2 77 ? -4.822 54.036 7.035 1.00 35.31 404 ILE D C 1
ATOM 3197 O O . ILE B 2 77 ? -4.259 53.923 5.930 1.00 34.49 404 ILE D O 1
ATOM 3202 N N . ASN B 2 78 ? -5.671 53.139 7.548 1.00 34.36 405 ASN D N 1
ATOM 3203 C CA . ASN B 2 78 ? -6.139 51.918 6.839 1.00 35.06 405 ASN D CA 1
ATOM 3204 C C . ASN B 2 78 ? -6.776 52.332 5.504 1.00 34.99 405 ASN D C 1
ATOM 3205 O O . ASN B 2 78 ? -6.426 51.725 4.477 1.00 33.35 405 ASN D O 1
ATOM 3210 N N . MET B 2 79 ? -7.663 53.334 5.521 1.00 35.17 406 MET D N 1
ATOM 3211 C CA . MET B 2 79 ? -8.373 53.856 4.320 1.00 35.88 406 MET D CA 1
ATOM 3212 C C . MET B 2 79 ? -7.364 54.507 3.364 1.00 34.57 406 MET D C 1
ATOM 3213 O O . MET B 2 79 ? -7.514 54.334 2.136 1.00 33.71 406 MET D O 1
ATOM 3218 N N . ILE B 2 80 ? -6.380 55.231 3.900 1.00 33.84 407 ILE D N 1
ATOM 3219 C CA . ILE B 2 80 ? -5.332 55.925 3.092 1.00 34.33 407 ILE D CA 1
ATOM 3220 C C . ILE B 2 80 ? -4.487 54.865 2.374 1.00 33.36 407 ILE D C 1
ATOM 3221 O O . ILE B 2 80 ? -4.231 55.038 1.175 1.00 34.09 407 ILE D O 1
ATOM 3226 N N . ASN B 2 81 ? -4.089 53.801 3.074 1.00 34.17 408 ASN D N 1
ATOM 3227 C CA . ASN B 2 81 ? -3.288 52.692 2.489 1.00 33.53 408 ASN D CA 1
ATOM 3228 C C . ASN B 2 81 ? -4.086 52.026 1.361 1.00 33.80 408 ASN D C 1
ATOM 3229 O O . ASN B 2 81 ? -3.501 51.794 0.286 1.00 33.79 408 ASN D O 1
ATOM 3234 N N . ASP B 2 82 ? -5.368 51.735 1.602 1.00 33.88 409 ASP D N 1
ATOM 3235 C CA . ASP B 2 82 ? -6.281 51.092 0.617 1.00 35.33 409 ASP D CA 1
ATOM 3236 C C . ASP B 2 82 ? -6.417 51.992 -0.618 1.00 33.61 409 ASP D C 1
ATOM 3237 O O . ASP B 2 82 ? -6.406 51.449 -1.740 1.00 33.15 409 ASP D O 1
ATOM 3242 N N . LYS B 2 83 ? -6.523 53.311 -0.418 1.00 31.48 410 LYS D N 1
ATOM 3243 C CA . LYS B 2 83 ? -6.611 54.323 -1.507 1.00 31.41 410 LYS D CA 1
ATOM 3244 C C . LYS B 2 83 ? -5.369 54.231 -2.404 1.00 30.49 410 LYS D C 1
ATOM 3245 O O . LYS B 2 83 ? -5.544 54.210 -3.631 1.00 29.94 410 LYS D O 1
ATOM 3251 N N . ILE B 2 84 ? -4.167 54.203 -1.817 1.00 29.61 411 ILE D N 1
ATOM 3252 C CA . ILE B 2 84 ? -2.879 54.121 -2.573 1.00 30.19 411 ILE D CA 1
ATOM 3253 C C . ILE B 2 84 ? -2.952 52.905 -3.499 1.00 29.37 411 ILE D C 1
ATOM 3254 O O . ILE B 2 84 ? -2.778 53.075 -4.714 1.00 29.64 411 ILE D O 1
ATOM 3259 N N . ASP B 2 85 ? -3.210 51.725 -2.929 1.00 30.59 412 ASP D N 1
ATOM 3260 C CA . ASP B 2 85 ? -3.180 50.425 -3.651 1.00 30.87 412 ASP D CA 1
ATOM 3261 C C . ASP B 2 85 ? -4.241 50.436 -4.763 1.00 30.17 412 ASP D C 1
ATOM 3262 O O . ASP B 2 85 ? -3.909 50.020 -5.879 1.00 29.49 412 ASP D O 1
ATOM 3267 N N . ASP B 2 86 ? -5.458 50.914 -4.482 1.00 31.03 413 ASP D N 1
ATOM 3268 C CA . ASP B 2 86 ? -6.573 50.987 -5.469 1.00 30.63 413 ASP D CA 1
ATOM 3269 C C . ASP B 2 86 ? -6.211 51.947 -6.611 1.00 30.23 413 ASP D C 1
ATOM 3270 O O . ASP B 2 86 ? -6.450 51.588 -7.774 1.00 29.27 413 ASP D O 1
ATOM 3275 N N . GLN B 2 87 ? -5.683 53.134 -6.299 1.00 28.97 414 GLN D N 1
ATOM 3276 C CA . GLN B 2 87 ? -5.527 54.234 -7.289 1.00 28.57 414 GLN D CA 1
ATOM 3277 C C . GLN B 2 87 ? -4.299 53.978 -8.173 1.00 28.23 414 GLN D C 1
ATOM 3278 O O . GLN B 2 87 ? -4.363 54.323 -9.359 1.00 28.28 414 GLN D O 1
ATOM 3284 N N . ILE B 2 88 ? -3.230 53.385 -7.635 1.00 28.34 415 ILE D N 1
ATOM 3285 C CA . ILE B 2 88 ? -2.026 52.998 -8.432 1.00 28.51 415 ILE D CA 1
ATOM 3286 C C . ILE B 2 88 ? -2.399 51.833 -9.359 1.00 28.18 415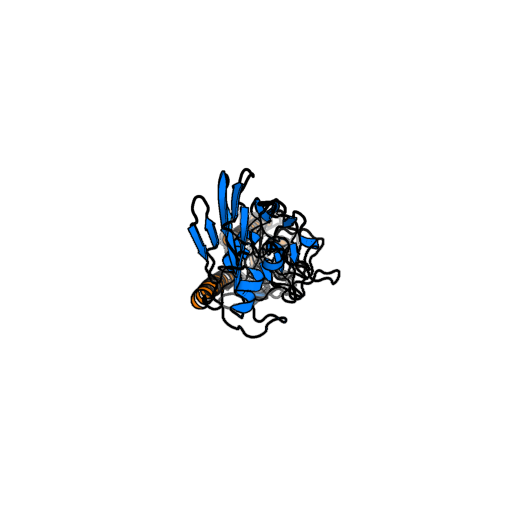 ILE D C 1
ATOM 3287 O O . ILE B 2 88 ? -2.038 51.892 -10.549 1.00 28.56 415 ILE D O 1
ATOM 3292 N N . GLU B 2 89 ? -3.105 50.829 -8.838 1.00 28.08 416 GLU D N 1
ATOM 3293 C CA . GLU B 2 89 ? -3.601 49.662 -9.618 1.00 29.06 416 GLU D CA 1
ATOM 3294 C C . GLU B 2 89 ? -4.482 50.161 -10.770 1.00 28.32 416 GLU D C 1
ATOM 3295 O O . GLU B 2 89 ? -4.378 49.617 -11.876 1.00 27.96 416 GLU D O 1
ATOM 3301 N N . ASP B 2 90 ? -5.311 51.169 -10.494 1.00 28.45 417 ASP D N 1
ATOM 3302 C CA . ASP B 2 90 ? -6.251 51.802 -11.452 1.00 29.44 417 ASP D CA 1
ATOM 3303 C C . ASP B 2 90 ? -5.454 52.505 -12.563 1.00 27.69 417 ASP D C 1
ATOM 3304 O O . ASP B 2 90 ? -5.871 52.415 -13.726 1.00 26.51 417 ASP D O 1
ATOM 3309 N N . LEU B 2 91 ? -4.344 53.173 -12.234 1.00 26.26 418 LEU D N 1
ATOM 3310 C CA . LEU B 2 91 ? -3.517 53.897 -13.243 1.00 26.50 418 LEU D CA 1
ATOM 3311 C C . LEU B 2 91 ? -2.795 52.882 -14.138 1.00 26.10 418 LEU D C 1
ATOM 3312 O O . LEU B 2 91 ? -2.699 53.138 -15.354 1.00 26.06 418 LEU D O 1
ATOM 3317 N N . TRP B 2 92 ? -2.328 51.766 -13.570 1.00 26.13 419 TRP D N 1
ATOM 3318 C CA . TRP B 2 92 ? -1.668 50.670 -14.329 1.00 26.33 419 TRP D CA 1
ATOM 3319 C C . TRP B 2 92 ? -2.674 49.961 -15.240 1.00 26.00 419 TRP D C 1
ATOM 3320 O O . TRP B 2 92 ? -2.261 49.566 -16.338 1.00 26.92 419 TRP D O 1
ATOM 3331 N N . ALA B 2 93 ? -3.934 49.810 -14.813 1.00 26.30 420 ALA D N 1
ATOM 3332 C CA . ALA B 2 93 ? -5.023 49.209 -15.622 1.00 26.76 420 ALA D CA 1
ATOM 3333 C C . ALA B 2 93 ? -5.258 50.067 -16.871 1.00 26.75 420 ALA D C 1
ATOM 3334 O O . ALA B 2 93 ? -5.410 49.499 -17.963 1.00 27.39 420 ALA D O 1
ATOM 3336 N N . TYR B 2 94 ? -5.299 51.389 -16.708 1.00 27.48 421 TYR D N 1
ATOM 3337 C CA . TYR B 2 94 ? -5.409 52.375 -17.815 1.00 27.86 421 TYR D CA 1
ATOM 3338 C C . TYR B 2 94 ? -4.250 52.166 -18.799 1.00 28.15 421 TYR D C 1
ATOM 3339 O O . TYR B 2 94 ? -4.505 51.997 -20.001 1.00 28.10 421 TYR D O 1
ATOM 3348 N N . ASN B 2 95 ? -3.014 52.170 -18.293 1.00 28.45 422 ASN D N 1
ATOM 3349 C CA . ASN B 2 95 ? -1.765 52.050 -19.096 1.00 28.37 422 ASN D CA 1
ATOM 3350 C C . ASN B 2 95 ? -1.796 50.775 -19.950 1.00 28.20 422 ASN D C 1
ATOM 3351 O O . ASN B 2 95 ? -1.501 50.867 -21.148 1.00 28.16 422 ASN D O 1
ATOM 3356 N N . ALA B 2 96 ? -2.105 49.627 -19.344 1.00 28.69 423 ALA D N 1
ATOM 3357 C CA . ALA B 2 96 ? -2.076 48.294 -19.992 1.00 28.56 423 ALA D CA 1
ATOM 3358 C C . ALA B 2 96 ? -3.150 48.228 -21.084 1.00 29.82 423 ALA D C 1
ATOM 3359 O O . ALA B 2 96 ? -2.810 47.863 -22.227 1.00 28.84 423 ALA D O 1
ATOM 3361 N N . GLU B 2 97 ? -4.393 48.578 -20.742 1.00 31.27 424 GLU D N 1
ATOM 3362 C CA . GLU B 2 97 ? -5.557 48.505 -21.665 1.00 33.34 424 GLU D CA 1
ATOM 3363 C C . GLU B 2 97 ? -5.336 49.458 -22.841 1.00 31.81 424 GLU D C 1
ATOM 3364 O O . GLU B 2 97 ? -5.488 49.010 -23.986 1.00 29.97 424 GLU D O 1
ATOM 3370 N N . LEU B 2 98 ? -4.993 50.717 -22.559 1.00 30.88 425 LEU D N 1
ATOM 3371 C CA . LEU B 2 98 ? -4.816 51.766 -23.600 1.00 31.55 425 LEU D CA 1
ATOM 3372 C C . LEU B 2 98 ? -3.664 51.366 -24.532 1.00 29.56 425 LEU D C 1
ATOM 3373 O O . LEU B 2 98 ? -3.828 51.522 -25.745 1.00 28.50 425 LEU D O 1
ATOM 3378 N N . LEU B 2 99 ? -2.546 50.874 -23.987 1.00 28.30 426 LEU D N 1
ATOM 3379 C CA . LEU B 2 99 ? -1.338 50.508 -24.781 1.00 29.05 426 LEU D CA 1
ATOM 3380 C C . LEU B 2 99 ? -1.695 49.415 -25.796 1.00 28.32 426 LEU D C 1
ATOM 3381 O O . LEU B 2 99 ? -1.224 49.503 -26.942 1.00 29.26 426 LEU D O 1
ATOM 3386 N N . VAL B 2 100 ? -2.494 48.425 -25.394 1.00 28.43 427 VAL D N 1
ATOM 3387 C CA . VAL B 2 100 ? -2.906 47.294 -26.278 1.00 28.11 427 VAL D CA 1
ATOM 3388 C C . VAL B 2 100 ? -3.841 47.832 -27.370 1.00 27.19 427 VAL D C 1
ATOM 3389 O O . VAL B 2 100 ? -3.615 47.491 -28.531 1.00 27.83 427 VAL D O 1
ATOM 3393 N N . LEU B 2 101 ? -4.827 48.666 -27.023 1.00 27.41 428 LEU D N 1
ATOM 3394 C CA . LEU B 2 101 ? -5.784 49.261 -28.002 1.00 27.62 428 LEU D CA 1
ATOM 3395 C C . LEU B 2 101 ? -5.031 50.145 -29.007 1.00 27.35 428 LEU D C 1
ATOM 3396 O O . LEU B 2 101 ? -5.345 50.065 -30.208 1.00 25.80 428 LEU D O 1
ATOM 3401 N N . LEU B 2 102 ? -4.088 50.962 -28.526 1.00 27.66 429 LEU D N 1
ATOM 3402 C CA . LEU B 2 102 ? -3.288 51.916 -29.347 1.00 28.49 429 LEU D CA 1
ATOM 3403 C C . LEU B 2 102 ? -2.342 51.146 -30.276 1.00 27.76 429 LEU D C 1
ATOM 3404 O O . LEU B 2 102 ? -2.286 51.481 -31.473 1.00 26.58 429 LEU D O 1
ATOM 3409 N N . GLU B 2 103 ? -1.596 50.178 -29.736 1.00 27.43 430 GLU D N 1
ATOM 3410 C CA . GLU B 2 103 ? -0.542 49.451 -30.492 1.00 28.09 430 GLU D CA 1
ATOM 3411 C C . GLU B 2 103 ? -1.181 48.446 -31.456 1.00 27.02 430 GLU D C 1
ATOM 3412 O O . GLU B 2 103 ? -0.605 48.250 -32.547 1.00 27.05 430 GLU D O 1
ATOM 3418 N N . ASN B 2 104 ? -2.321 47.846 -31.097 1.00 25.17 431 ASN D N 1
ATOM 3419 C CA . ASN B 2 104 ? -3.095 46.984 -32.033 1.00 25.72 431 ASN D CA 1
ATOM 3420 C C . ASN B 2 104 ? -3.527 47.816 -33.247 1.00 26.30 431 ASN D C 1
ATOM 3421 O O . ASN B 2 104 ? -3.424 47.301 -34.376 1.00 25.99 431 ASN D O 1
ATOM 3426 N N . GLN B 2 105 ? -3.973 49.059 -33.035 1.00 27.24 432 GLN D N 1
ATOM 3427 C CA . GLN B 2 105 ? -4.376 49.968 -34.144 1.00 27.80 432 GLN D CA 1
ATOM 3428 C C . GLN B 2 105 ? -3.173 50.203 -35.065 1.00 27.45 432 GLN D C 1
ATOM 3429 O O . GLN B 2 105 ? -3.327 50.094 -36.296 1.00 27.43 432 GLN D O 1
ATOM 3435 N N . LYS B 2 106 ? -2.012 50.507 -34.486 1.00 27.11 433 LYS D N 1
ATOM 3436 C CA . LYS B 2 106 ? -0.783 50.857 -35.243 1.00 27.63 433 LYS D CA 1
ATOM 3437 C C . LYS B 2 106 ? -0.221 49.616 -35.942 1.00 25.86 433 LYS D C 1
ATOM 3438 O O . LYS B 2 106 ? 0.158 49.744 -37.106 1.00 27.05 433 LYS D O 1
ATOM 3444 N N . THR B 2 107 ? -0.152 48.472 -35.257 1.00 25.20 434 THR D N 1
ATOM 3445 C CA . THR B 2 107 ? 0.416 47.211 -35.808 1.00 24.90 434 THR D CA 1
ATOM 3446 C C . THR B 2 107 ? -0.307 46.848 -37.108 1.00 24.85 434 THR D C 1
ATOM 3447 O O . THR B 2 107 ? 0.381 46.519 -38.088 1.00 25.09 434 THR D O 1
ATOM 3451 N N . LEU B 2 108 ? -1.640 46.893 -37.108 1.00 26.07 435 LEU D N 1
ATOM 3452 C CA . LEU B 2 108 ? -2.466 46.508 -38.283 1.00 27.88 435 LEU D CA 1
ATOM 3453 C C . LEU B 2 108 ? -2.236 47.514 -39.420 1.00 28.35 435 LEU D C 1
ATOM 3454 O O . LEU B 2 108 ? -2.118 47.071 -40.571 1.00 27.78 435 LEU D O 1
ATOM 3459 N N . ASP B 2 109 ? -2.120 48.806 -39.098 1.00 29.11 436 ASP D N 1
ATOM 3460 C CA . ASP B 2 109 ? -1.835 49.887 -40.081 1.00 29.88 436 ASP D CA 1
ATOM 3461 C C . ASP B 2 109 ? -0.399 49.745 -40.613 1.00 28.68 436 ASP D C 1
ATOM 3462 O O . ASP B 2 109 ? -0.207 49.971 -41.817 1.00 28.39 436 ASP D O 1
ATOM 3467 N N . GLU B 2 110 ? 0.567 49.382 -39.758 1.00 29.72 437 GLU D N 1
ATOM 3468 C CA . GLU B 2 110 ? 1.995 49.197 -40.144 1.00 29.76 437 GLU D CA 1
ATOM 3469 C C . GLU B 2 110 ? 2.097 48.072 -41.186 1.00 27.82 437 GLU D C 1
ATOM 3470 O O . GLU B 2 110 ? 2.827 48.258 -42.170 1.00 27.76 437 GLU D O 1
ATOM 3476 N N . HIS B 2 111 ? 1.381 46.959 -40.990 1.00 26.70 438 HIS D N 1
ATOM 3477 C CA . HIS B 2 111 ? 1.276 45.838 -41.970 1.00 26.20 438 HIS D CA 1
ATOM 3478 C C . HIS B 2 111 ? 0.703 46.346 -43.301 1.00 26.72 438 HIS D C 1
ATOM 3479 O O . HIS B 2 111 ? 1.226 45.950 -44.364 1.00 27.20 438 HIS D O 1
ATOM 3486 N N . ASP B 2 112 ? -0.341 47.178 -43.239 1.00 26.60 439 ASP D N 1
ATOM 3487 C CA . ASP B 2 112 ? -1.038 47.770 -44.414 1.00 26.23 439 ASP D CA 1
ATOM 3488 C C . ASP B 2 112 ? -0.027 48.607 -45.207 1.00 26.06 439 ASP D C 1
ATOM 3489 O O . ASP B 2 112 ? 0.038 48.451 -46.440 1.00 25.35 439 ASP D O 1
ATOM 3494 N N . SER B 2 113 ? 0.752 49.437 -44.505 1.00 25.97 440 SER D N 1
ATOM 3495 C CA . SER B 2 113 ? 1.858 50.263 -45.052 1.00 25.82 440 SER D CA 1
ATOM 3496 C C . SER B 2 113 ? 2.902 49.376 -45.740 1.00 25.89 440 SER D C 1
ATOM 3497 O O . SER B 2 113 ? 3.371 49.755 -46.824 1.00 26.33 440 SER D O 1
ATOM 3500 N N . ASN B 2 114 ? 3.281 48.263 -45.109 1.00 26.40 441 ASN D N 1
ATOM 3501 C CA . ASN B 2 114 ? 4.324 47.334 -45.620 1.00 27.44 441 ASN D CA 1
ATOM 3502 C C . ASN B 2 114 ? 3.878 46.762 -46.970 1.00 27.00 441 ASN D C 1
ATOM 3503 O O . ASN B 2 114 ? 4.726 46.665 -47.873 1.00 27.57 441 ASN D O 1
ATOM 3508 N N . VAL B 2 115 ? 2.596 46.412 -47.104 1.00 26.73 442 VAL D N 1
ATOM 3509 C CA . VAL B 2 115 ? 2.026 45.834 -48.359 1.00 27.26 442 VAL D CA 1
ATOM 3510 C C . VAL B 2 115 ? 2.036 46.917 -49.444 1.00 27.84 442 VAL D C 1
ATOM 3511 O O . VAL B 2 115 ? 2.528 46.639 -50.546 1.00 26.77 442 VAL D O 1
ATOM 3515 N N . LYS B 2 116 ? 1.523 48.110 -49.133 1.00 29.11 443 LYS D N 1
ATOM 3516 C CA . LYS B 2 116 ? 1.464 49.259 -50.077 1.00 30.24 443 LYS D CA 1
ATOM 3517 C C . LYS B 2 116 ? 2.875 49.583 -50.584 1.00 30.17 443 LYS D C 1
ATOM 3518 O O . LYS B 2 116 ? 3.018 49.799 -51.797 1.00 30.59 443 LYS D O 1
ATOM 3524 N N . ASN B 2 117 ? 3.867 49.634 -49.688 1.00 30.46 444 ASN D N 1
ATOM 3525 C CA . ASN B 2 117 ? 5.275 49.992 -50.017 1.00 31.70 444 ASN D CA 1
ATOM 3526 C C . ASN B 2 117 ? 5.872 48.945 -50.966 1.00 31.55 444 ASN D C 1
ATOM 3527 O O . ASN B 2 117 ? 6.578 49.343 -51.906 1.00 30.75 444 ASN D O 1
ATOM 3532 N N . LEU B 2 118 ? 5.604 47.660 -50.727 1.00 31.52 445 LEU D N 1
ATOM 3533 C CA . LEU B 2 118 ? 6.091 46.552 -51.594 1.00 32.47 445 LEU D CA 1
ATOM 3534 C C . LEU B 2 118 ? 5.486 46.719 -52.993 1.00 32.20 445 LEU D C 1
ATOM 3535 O O . LEU B 2 118 ? 6.252 46.680 -53.976 1.00 31.64 445 LEU D O 1
ATOM 3540 N N . PHE B 2 119 ? 4.169 46.938 -53.073 1.00 31.25 446 PHE D N 1
ATOM 3541 C CA . PHE B 2 119 ? 3.428 47.182 -54.338 1.00 31.25 446 PHE D CA 1
ATOM 3542 C C . PHE B 2 119 ? 4.037 48.384 -55.072 1.00 32.93 446 PHE D C 1
ATOM 3543 O O . PHE B 2 119 ? 4.355 48.247 -56.264 1.00 31.19 446 PHE D O 1
ATOM 3551 N N . ASP B 2 120 ? 4.199 49.517 -54.379 1.00 34.21 447 ASP D N 1
ATOM 3552 C CA . ASP B 2 120 ? 4.732 50.781 -54.960 1.00 36.71 447 ASP D CA 1
ATOM 3553 C C . ASP B 2 120 ? 6.170 50.562 -55.448 1.00 37.05 447 ASP D C 1
ATOM 3554 O O . ASP B 2 120 ? 6.521 51.106 -56.510 1.00 38.22 447 ASP D O 1
ATOM 3559 N N . GLU B 2 121 ? 6.963 49.800 -54.691 1.00 38.93 448 GLU D N 1
ATOM 3560 C CA . GLU B 2 121 ? 8.381 49.471 -54.992 1.00 42.06 448 GLU D CA 1
ATOM 3561 C C . GLU B 2 121 ? 8.456 48.754 -56.347 1.00 41.16 448 GLU D C 1
ATOM 3562 O O . GLU B 2 121 ? 9.341 49.097 -57.154 1.00 41.58 448 GLU D O 1
ATOM 3568 N N . VAL B 2 122 ? 7.546 47.807 -56.591 1.00 39.55 449 VAL D N 1
ATOM 3569 C CA . VAL B 2 122 ? 7.472 47.019 -57.857 1.00 38.35 449 VAL D CA 1
ATOM 3570 C C . VAL B 2 122 ? 6.958 47.924 -58.982 1.00 39.22 449 VAL D C 1
ATOM 3571 O O . VAL B 2 122 ? 7.543 47.876 -60.081 1.00 37.44 449 VAL D O 1
ATOM 3575 N N . LYS B 2 123 ? 5.904 48.705 -58.722 1.00 38.50 450 LYS D N 1
ATOM 3576 C CA . LYS B 2 123 ? 5.269 49.602 -59.725 1.00 41.25 450 LYS D CA 1
ATOM 3577 C C . LYS B 2 123 ? 6.315 50.560 -60.314 1.00 42.70 450 LYS D C 1
ATOM 3578 O O . LYS B 2 123 ? 6.306 50.748 -61.544 1.00 42.58 450 LYS D O 1
ATOM 3584 N N . ARG B 2 124 ? 7.174 51.146 -59.472 1.00 44.88 451 ARG D N 1
ATOM 3585 C CA . ARG B 2 124 ? 8.221 52.115 -59.899 1.00 46.62 451 ARG D CA 1
ATOM 3586 C C . ARG B 2 124 ? 9.299 51.392 -60.710 1.00 47.21 451 ARG D C 1
ATOM 3587 O O . ARG B 2 124 ? 9.734 51.955 -61.728 1.00 48.21 451 ARG D O 1
ATOM 3595 N N . ARG B 2 125 ? 9.713 50.203 -60.267 1.00 47.11 452 ARG D N 1
ATOM 3596 C CA . ARG B 2 125 ? 10.806 49.416 -60.898 1.00 49.72 452 ARG D CA 1
ATOM 3597 C C . ARG B 2 125 ? 10.373 48.973 -62.302 1.00 48.47 452 ARG D C 1
ATOM 3598 O O . ARG B 2 125 ? 11.217 49.034 -63.218 1.00 48.67 452 ARG D O 1
ATOM 3606 N N . LEU B 2 126 ? 9.113 48.553 -62.460 1.00 46.33 453 LEU D N 1
ATOM 3607 C CA . LEU B 2 126 ? 8.517 48.148 -63.765 1.00 47.17 453 LEU D CA 1
ATOM 3608 C C . LEU B 2 126 ? 8.325 49.388 -64.643 1.00 47.52 453 LEU D C 1
ATOM 3609 O O . LEU B 2 126 ? 8.570 49.291 -65.861 1.00 46.44 453 LEU D O 1
ATOM 3614 N N . SER B 2 127 ? 7.886 50.497 -64.039 1.00 48.15 454 SER D N 1
ATOM 3615 C CA . SER B 2 127 ? 7.665 51.808 -64.700 1.00 47.73 454 SER D CA 1
ATOM 3616 C C . SER B 2 127 ? 6.660 51.640 -65.848 1.00 48.71 454 SER D C 1
ATOM 3617 O O . SER B 2 127 ? 5.599 51.032 -65.609 1.00 46.87 454 SER D O 1
ATOM 3620 N N . THR B 2 128 ? 6.994 52.128 -67.048 1.00 48.39 455 THR D N 1
ATOM 3621 C CA . THR B 2 128 ? 6.099 52.176 -68.236 1.00 48.32 455 THR D CA 1
ATOM 3622 C C . THR B 2 128 ? 6.016 50.802 -68.924 1.00 48.12 455 THR D C 1
ATOM 3623 O O . THR B 2 128 ? 5.189 50.673 -69.845 1.00 48.57 455 THR D O 1
ATOM 3627 N N . ASN B 2 129 ? 6.815 49.817 -68.490 1.00 48.75 456 ASN D N 1
ATOM 3628 C CA . ASN B 2 129 ? 6.908 48.465 -69.111 1.00 48.47 456 ASN D CA 1
ATOM 3629 C C . ASN B 2 129 ? 5.765 47.548 -68.647 1.00 49.65 456 ASN D C 1
ATOM 3630 O O . ASN B 2 129 ? 5.689 46.418 -69.170 1.00 50.41 456 ASN D O 1
ATOM 3635 N N . ALA B 2 130 ? 4.919 47.986 -67.708 1.00 49.00 457 ALA D N 1
ATOM 3636 C CA . ALA B 2 130 ? 3.811 47.175 -67.147 1.00 47.71 457 ALA D CA 1
ATOM 3637 C C . ALA B 2 130 ? 2.537 48.017 -67.031 1.00 47.55 457 ALA D C 1
ATOM 3638 O O . ALA B 2 130 ? 2.654 49.241 -66.826 1.00 47.56 457 ALA D O 1
ATOM 3640 N N . ILE B 2 131 ? 1.373 47.370 -67.166 1.00 47.45 458 ILE D N 1
ATOM 3641 C CA . ILE B 2 131 ? 0.019 47.963 -66.946 1.00 49.03 458 ILE D CA 1
ATOM 3642 C C . ILE B 2 131 ? -0.470 47.537 -65.557 1.00 49.22 458 ILE D C 1
ATOM 3643 O O . ILE B 2 131 ? -0.443 46.321 -65.266 1.00 46.34 458 ILE D O 1
ATOM 3648 N N . ASP B 2 132 ? -0.903 48.506 -64.743 1.00 48.68 459 ASP D N 1
ATOM 3649 C CA . ASP B 2 132 ? -1.524 48.289 -63.409 1.00 49.85 459 ASP D CA 1
ATOM 3650 C C . ASP B 2 132 ? -2.951 47.766 -63.626 1.00 50.30 459 ASP D C 1
ATOM 3651 O O . ASP B 2 132 ? -3.723 48.448 -64.326 1.00 49.29 459 ASP D O 1
ATOM 3656 N N . ALA B 2 133 ? -3.278 46.600 -63.055 1.00 50.47 460 ALA D N 1
ATOM 3657 C CA . ALA B 2 133 ? -4.611 45.951 -63.139 1.00 51.37 460 ALA D CA 1
ATOM 3658 C C . ALA B 2 133 ? -5.539 46.467 -62.027 1.00 53.21 460 ALA D C 1
ATOM 3659 O O . ALA B 2 133 ? -6.768 46.328 -62.188 1.00 56.75 460 ALA D O 1
ATOM 3661 N N . GLY B 2 134 ? -4.980 47.022 -60.942 1.00 53.38 461 GLY D N 1
ATOM 3662 C CA . GLY B 2 134 ? -5.730 47.670 -59.843 1.00 52.49 461 GLY D CA 1
ATOM 3663 C C . GLY B 2 134 ? -6.154 46.694 -58.752 1.00 51.62 461 GLY D C 1
ATOM 3664 O O . GLY B 2 134 ? -7.014 47.076 -57.923 1.00 50.75 461 GLY D O 1
ATOM 3665 N N . ASN B 2 135 ? -5.575 45.486 -58.744 1.00 48.45 462 ASN D N 1
ATOM 3666 C CA . ASN B 2 135 ? -5.842 44.403 -57.755 1.00 45.88 462 ASN D CA 1
ATOM 3667 C C . ASN B 2 135 ? -4.515 43.916 -57.153 1.00 42.29 462 ASN D C 1
ATOM 3668 O O . ASN B 2 135 ? -4.494 42.806 -56.584 1.00 42.58 462 ASN D O 1
ATOM 3673 N N . GLY B 2 136 ? -3.447 44.710 -57.283 1.00 39.71 463 GLY D N 1
ATOM 3674 C CA . GLY B 2 136 ? -2.087 44.364 -56.824 1.00 38.86 463 GLY D CA 1
ATOM 3675 C C . GLY B 2 136 ? -1.273 43.641 -57.886 1.00 36.84 463 GLY D C 1
ATOM 3676 O O . GLY B 2 136 ? -0.115 43.286 -57.587 1.00 35.80 463 GLY D O 1
ATOM 3677 N N . CYS B 2 137 ? -1.843 43.425 -59.078 1.00 36.80 464 CYS D N 1
ATOM 3678 C CA . CYS B 2 137 ? -1.208 42.686 -60.204 1.00 37.61 464 CYS D CA 1
ATOM 3679 C C . CYS B 2 137 ? -0.760 43.656 -61.304 1.00 37.92 464 CYS D C 1
ATOM 3680 O O . CYS B 2 137 ? -1.456 44.667 -61.534 1.00 35.68 464 CYS D O 1
ATOM 3683 N N . PHE B 2 138 ? 0.357 43.328 -61.959 1.00 38.08 465 PHE D N 1
ATOM 3684 C CA . PHE B 2 138 ? 0.925 44.047 -63.127 1.00 39.24 465 PHE D CA 1
ATOM 3685 C C . PHE B 2 138 ? 0.981 43.101 -64.330 1.00 41.16 465 PHE D C 1
ATOM 3686 O O . PHE B 2 138 ? 1.527 41.989 -64.188 1.00 39.37 465 PHE D O 1
ATOM 3694 N N . ASP B 2 139 ? 0.420 43.529 -65.465 1.00 42.40 466 ASP D N 1
ATOM 3695 C CA . ASP B 2 139 ? 0.585 42.865 -66.786 1.00 44.34 466 ASP D CA 1
ATOM 3696 C C . ASP B 2 139 ? 1.809 43.480 -67.471 1.00 45.75 466 ASP D C 1
ATOM 3697 O O . ASP B 2 139 ? 1.754 44.679 -67.808 1.00 46.96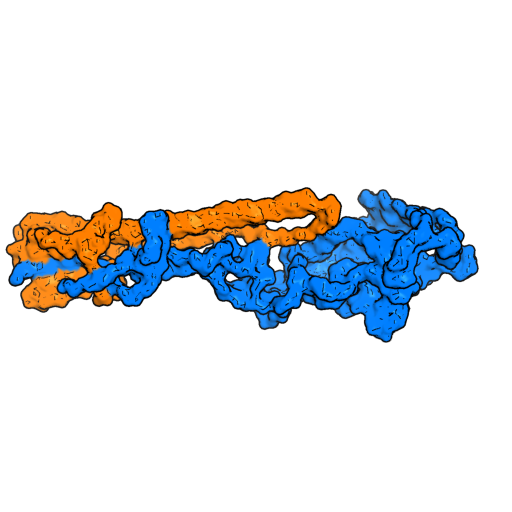 466 ASP D O 1
ATOM 3702 N N . ILE B 2 140 ? 2.870 42.688 -67.642 1.00 45.90 467 ILE D N 1
ATOM 3703 C CA . ILE B 2 140 ? 4.183 43.126 -68.203 1.00 48.34 467 ILE D CA 1
ATOM 3704 C C . ILE B 2 140 ? 4.062 43.137 -69.734 1.00 50.32 467 ILE D C 1
ATOM 3705 O O . ILE B 2 140 ? 3.572 42.137 -70.294 1.00 50.14 467 ILE D O 1
ATOM 3710 N N . LEU B 2 141 ? 4.478 44.235 -70.378 1.00 52.34 468 LEU D N 1
ATOM 3711 C CA . LEU B 2 141 ? 4.224 44.527 -71.818 1.00 53.19 468 LEU D CA 1
ATOM 3712 C C . LEU B 2 141 ? 5.233 43.796 -72.714 1.00 52.82 468 LEU D C 1
ATOM 3713 O O . LEU B 2 141 ? 5.039 43.822 -73.945 1.00 56.20 468 LEU D O 1
ATOM 3718 N N . HIS B 2 142 ? 6.270 43.192 -72.131 1.00 51.23 469 HIS D N 1
ATOM 3719 C CA . HIS B 2 142 ? 7.298 42.375 -72.829 1.00 51.36 469 HIS D CA 1
ATOM 3720 C C . HIS B 2 142 ? 7.304 40.959 -72.248 1.00 52.89 469 HIS D C 1
ATOM 3721 O O . HIS B 2 142 ? 6.740 40.768 -71.155 1.00 52.97 469 HIS D O 1
ATOM 3728 N N . LYS B 2 143 ? 7.931 40.009 -72.946 1.00 53.24 470 LYS D N 1
ATOM 3729 C CA . LYS B 2 143 ? 8.159 38.634 -72.434 1.00 53.78 470 LYS D CA 1
ATOM 3730 C C . LYS B 2 143 ? 9.091 38.727 -71.223 1.00 52.71 470 LYS D C 1
ATOM 3731 O O . LYS B 2 143 ? 10.150 39.364 -71.342 1.00 51.25 470 LYS D O 1
ATOM 3737 N N . CYS B 2 144 ? 8.693 38.121 -70.102 1.00 52.81 471 CYS D N 1
ATOM 3738 C CA . CYS B 2 144 ? 9.407 38.165 -68.799 1.00 52.60 471 CYS D CA 1
ATOM 3739 C C . CYS B 2 144 ? 9.549 36.734 -68.266 1.00 52.23 471 CYS D C 1
ATOM 3740 O O . CYS B 2 144 ? 8.595 36.236 -67.635 1.00 51.39 471 CYS D O 1
ATOM 3743 N N . ASN B 2 145 ? 10.695 36.100 -68.541 1.00 51.92 472 ASN D N 1
ATOM 3744 C CA . ASN B 2 145 ? 11.024 34.704 -68.135 1.00 51.70 472 ASN D CA 1
ATOM 3745 C C . ASN B 2 145 ? 11.319 34.674 -66.628 1.00 50.50 472 ASN D C 1
ATOM 3746 O O . ASN B 2 145 ? 11.190 35.730 -65.982 1.00 51.66 472 ASN D O 1
ATOM 3751 N N . ASN B 2 146 ? 11.688 33.508 -66.086 1.00 48.45 473 ASN D N 1
ATOM 3752 C CA . ASN B 2 146 ? 11.934 33.300 -64.632 1.00 49.23 473 ASN D CA 1
ATOM 3753 C C . ASN B 2 146 ? 13.098 34.186 -64.168 1.00 51.47 473 ASN D C 1
ATOM 3754 O O . ASN B 2 146 ? 13.049 34.671 -63.016 1.00 48.95 473 ASN D O 1
ATOM 3759 N N . GLU B 2 147 ? 14.101 34.382 -65.030 1.00 52.99 474 GLU D N 1
ATOM 3760 C CA . GLU B 2 147 ? 15.267 35.272 -64.782 1.00 55.73 474 GLU D CA 1
ATOM 3761 C C . GLU B 2 147 ? 14.766 36.709 -64.594 1.00 53.63 474 GLU D C 1
ATOM 3762 O O . GLU B 2 147 ? 15.151 37.335 -63.593 1.00 54.81 474 GLU D O 1
ATOM 3768 N N . CYS B 2 148 ? 13.932 37.191 -65.521 1.00 51.59 475 CYS D N 1
ATOM 3769 C CA . CYS B 2 148 ? 13.289 38.534 -65.499 1.00 52.85 475 CYS D CA 1
ATOM 3770 C C . CYS B 2 148 ? 12.436 38.688 -64.230 1.00 51.01 475 CYS D C 1
ATOM 3771 O O . CYS B 2 148 ? 12.515 39.759 -63.601 1.00 49.11 475 CYS D O 1
ATOM 3774 N N . MET B 2 149 ? 11.659 37.658 -63.872 1.00 48.44 476 MET D N 1
ATOM 3775 C CA . MET B 2 149 ? 10.742 37.660 -62.698 1.00 47.50 476 MET D CA 1
ATOM 3776 C C . MET B 2 149 ? 11.552 37.822 -61.405 1.00 48.28 476 MET D C 1
ATOM 3777 O O . MET B 2 149 ? 11.208 38.719 -60.612 1.00 45.88 476 MET D O 1
ATOM 3782 N N . GLU B 2 150 ? 12.581 36.992 -61.202 1.00 50.13 477 GLU D N 1
ATOM 3783 C CA . GLU B 2 150 ? 13.458 37.015 -59.996 1.00 52.14 477 GLU D CA 1
ATOM 3784 C C . GLU B 2 150 ? 14.150 38.379 -59.894 1.00 51.89 477 GLU D C 1
ATOM 3785 O O . GLU B 2 150 ? 14.413 38.831 -58.763 1.00 52.03 477 GLU D O 1
ATOM 3791 N N . THR B 2 151 ? 14.431 38.995 -61.044 1.00 51.59 478 THR D N 1
ATOM 3792 C CA . THR B 2 151 ? 15.084 40.324 -61.188 1.00 50.93 478 THR D CA 1
ATOM 3793 C C . THR B 2 151 ? 14.125 41.412 -60.678 1.00 50.35 478 THR D C 1
ATOM 3794 O O . THR B 2 151 ? 14.612 42.370 -60.047 1.00 48.95 478 THR D O 1
ATOM 3798 N N . ILE B 2 152 ? 12.818 41.268 -60.924 1.00 47.76 479 ILE D N 1
ATOM 3799 C CA . ILE B 2 152 ? 11.766 42.179 -60.377 1.00 46.67 479 ILE D CA 1
ATOM 3800 C C . ILE B 2 152 ? 11.676 41.971 -58.858 1.00 46.92 479 ILE D C 1
ATOM 3801 O O . ILE B 2 152 ? 11.666 42.980 -58.129 1.00 48.06 479 ILE D O 1
ATOM 3806 N N . LYS B 2 153 ? 11.622 40.714 -58.402 1.00 46.51 480 LYS D N 1
ATOM 3807 C CA . LYS B 2 153 ? 11.389 40.345 -56.978 1.00 47.05 480 LYS D CA 1
ATOM 3808 C C . LYS B 2 153 ? 12.543 40.843 -56.095 1.00 48.61 480 LYS D C 1
ATOM 3809 O O . LYS B 2 153 ? 12.246 41.401 -55.021 1.00 48.16 480 LYS D O 1
ATOM 3815 N N . ASN B 2 154 ? 13.799 40.646 -56.516 1.00 49.38 481 ASN D N 1
ATOM 3816 C CA . ASN B 2 154 ? 15.000 40.958 -55.690 1.00 52.12 481 ASN D CA 1
ATOM 3817 C C . ASN B 2 154 ? 15.498 42.379 -55.998 1.00 52.09 481 ASN D C 1
ATOM 3818 O O . ASN B 2 154 ? 16.448 42.819 -55.324 1.00 52.50 481 ASN D O 1
ATOM 3823 N N . GLY B 2 155 ? 14.893 43.056 -56.981 1.00 51.62 482 GLY D N 1
ATOM 3824 C CA . GLY B 2 155 ? 15.005 44.512 -57.194 1.00 52.34 482 GLY D CA 1
ATOM 3825 C C . GLY B 2 155 ? 16.246 44.921 -57.973 1.00 53.16 482 GLY D C 1
ATOM 3826 O O . GLY B 2 155 ? 16.869 45.928 -57.587 1.00 52.19 482 GLY D O 1
ATOM 3827 N N . THR B 2 156 ? 16.583 44.192 -59.043 1.00 54.01 483 THR D N 1
ATOM 3828 C CA . THR B 2 156 ? 17.686 44.525 -59.989 1.00 54.71 483 THR D CA 1
ATOM 3829 C C . THR B 2 156 ? 17.122 44.776 -61.394 1.00 54.71 483 THR D C 1
ATOM 3830 O O . THR B 2 156 ? 17.937 44.956 -62.318 1.00 56.90 483 THR D O 1
ATOM 3834 N N . TYR B 2 157 ? 15.792 44.806 -61.544 1.00 54.71 484 TYR D N 1
ATOM 3835 C CA . TYR B 2 157 ? 15.087 44.996 -62.841 1.00 54.02 484 TYR D CA 1
ATOM 3836 C C . TYR B 2 157 ? 15.352 46.410 -63.364 1.00 56.31 484 TYR D C 1
ATOM 3837 O O . TYR B 2 157 ? 14.993 47.385 -62.676 1.00 57.56 484 TYR D O 1
ATOM 3846 N N . ASN B 2 158 ? 15.959 46.495 -64.551 1.00 59.20 485 ASN D N 1
ATOM 3847 C CA . ASN B 2 158 ? 16.237 47.754 -65.289 1.00 61.04 485 ASN D CA 1
ATOM 3848 C C . ASN B 2 158 ? 15.256 47.840 -66.464 1.00 61.36 485 ASN D C 1
ATOM 3849 O O . ASN B 2 158 ? 15.424 47.071 -67.426 1.00 64.69 485 ASN D O 1
ATOM 3854 N N . HIS B 2 159 ? 14.275 48.744 -66.382 1.00 62.03 486 HIS D N 1
ATOM 3855 C CA . HIS B 2 159 ? 13.138 48.863 -67.336 1.00 63.74 486 HIS D CA 1
ATOM 3856 C C . HIS B 2 159 ? 13.623 49.310 -68.723 1.00 65.12 486 HIS D C 1
ATOM 3857 O O . HIS B 2 159 ? 12.864 49.113 -69.692 1.00 63.73 486 HIS D O 1
ATOM 3864 N N . LYS B 2 160 ? 14.826 49.886 -68.824 1.00 68.21 487 LYS D N 1
ATOM 3865 C CA . LYS B 2 160 ? 15.383 50.411 -70.102 1.00 69.90 487 LYS D CA 1
ATOM 3866 C C . LYS B 2 160 ? 15.846 49.257 -71.005 1.00 68.50 487 LYS D C 1
ATOM 3867 O O . LYS B 2 160 ? 15.970 49.493 -72.222 1.00 69.63 487 LYS D O 1
ATOM 3873 N N . GLU B 2 161 ? 16.080 48.062 -70.448 1.00 67.49 488 GLU D N 1
ATOM 3874 C CA . GLU B 2 161 ? 16.408 46.831 -71.223 1.00 66.61 488 GLU D CA 1
ATOM 3875 C C . GLU B 2 161 ? 15.252 46.486 -72.171 1.00 65.24 488 GLU D C 1
ATOM 3876 O O . GLU B 2 161 ? 15.535 45.983 -73.274 1.00 66.80 488 GLU D O 1
ATOM 3882 N N . TYR B 2 162 ? 14.007 46.741 -71.751 1.00 62.16 489 TYR D N 1
ATOM 3883 C CA . TYR B 2 162 ? 12.763 46.371 -72.476 1.00 60.76 489 TYR D CA 1
ATOM 3884 C C . TYR B 2 162 ? 11.988 47.639 -72.853 1.00 60.87 489 TYR D C 1
ATOM 3885 O O . TYR B 2 162 ? 12.560 48.692 -73.137 1.00 60.29 489 TYR D O 1
#

Nearest PDB structures (foldseek):
  6zrk-assembly1_C  TM=1.003E+00  e=1.336E-74  Influenza A virus (A/blue-winged teal/Guatemala/CIP049-14/2010(H8N4))
  6v46-assembly1_E  TM=9.799E-01  e=1.122E-61  Influenza A virus (A/turkey/Ontario/6118/1968(H8N4))
  1ru7-assembly2_G  TM=9.607E-01  e=6.796E-42  Influenza A virus (A/Puerto Rico/8/1934(H1N1))
  6v47-assembly1_E  TM=9.552E-01  e=4.998E-41  Influenza A virus (A/duck/Memphis/546/1974(H11N9))
  4mhi-assembly2_K  TM=9.507E-01  e=2.926E-40  Influenza A virus (A/goose/Guangdong/1/1996(H5N1))

Sequence (490 aa):
DPDRICIGYQSNNSTDTVNTLIEQNVPVTQTMELVETEKHPAYCNTDLGTPLELRDCKIEAVIYGNPKCDIHLKDQGWSYIVERPSAPEGMCYPGSVENLEELRFVFSNAASYKRIRLFDYSRWNVTSSGTSKACNASTGGQAFYRSINWLTKKKPDTYDFNEGSYVNNEDGDIIFLWGIHHPPNTKEQTTLYKNANTLSSVTTNTINRSFQPNIGPRPLVRGQQGRMDYYWGILKRGETLKIRTNGNLIAPEFGYLLKGESHGRIIQNEDIPIGNCHTKCQTYAGAINSSKPFQNASRHYMGECPKYVKKASLRLAVGLRNTPSIEPGLFGAIAGFIEGGWSGMIDGWYGFHHSNSEGTGMAADQKSTQEAIDKITNKVNNIVDKMNREFEVVNHEFSEVEKRINMINDKIDDQIEDLWAYNAELLVLLENQKTLDEHDSNVKNLFDEVKRRLSTNAIDAGNGCFDILHKCNNECMETIKNGTYNHKEY

Radius of gyration: 37.49 Å; Cα contacts (8 Å, |Δi|>4): 1104; chains: 2; bounding box: 42×39×127 Å

Solvent-accessible surface area: 23962 Å² total; per-residue (Å²): 186,77,14,72,0,4,2,0,0,6,3,54,150,35,130,48,55,4,69,4,97,122,68,137,103,3,51,0,5,64,25,70,36,4,2,14,72,136,84,99,78,5,0,1,40,9,110,89,29,77,7,18,52,1,130,55,0,73,0,13,0,5,0,0,1,1,0,73,3,55,112,17,51,118,83,25,45,6,0,0,0,0,8,3,85,72,5,102,24,11,33,4,5,8,28,87,15,68,87,44,42,110,0,14,92,39,2,2,45,5,18,21,3,117,44,24,114,10,13,64,3,89,206,40,92,13,56,29,77,19,65,9,154,5,0,45,15,86,139,49,49,85,11,11,8,74,0,0,8,20,0,24,34,82,181,97,86,39,4,95,93,9,106,16,64,28,78,0,131,53,125,5,54,0,0,0,0,0,0,2,1,10,0,12,78,88,140,51,0,49,69,41,0,84,34,63,84,2,66,0,17,0,36,20,108,105,43,136,68,66,24,100,9,98,62,24,106,52,106,121,64,120,54,36,84,3,44,0,50,0,25,39,9,54,0,119,145,52,17,42,0,93,0,84,0,16,0,1,0,0,0,0,26,34,0,1,10,28,115,46,148,14,37,6,2,12,5,107,28,72,124,25,76,58,14,163,31,110,13,140,3,0,0,29,24,0,8,4,156,39,110,69,10,2,0,55,21,16,52,38,7,0,42,156,30,13,11,28,4,164,73,82,50,11,77,0,0,24,0,0,62,15,11,121,63,74,163,73,82,137,86,32,0,7,53,29,61,2,137,0,0,9,75,48,3,139,124,6,21,0,0,5,19,22,36,20,90,106,33,107,19,58,54,26,21,102,136,17,2,82,86,6,63,70,129,14,64,91,29,21,86,77,10,46,54,103,9,95,148,179,74,106,14,46,40,87,49,50,34,147,136,67,144,193,91,55,145,79,26,70,103,84,24,75,104,70,32,96,117,66,39,139,65,1,70,49,48,8,45,62,20,0,45,102,3,18,23,74,7,3,24,28,0,75,86,8,12,29,74,2,96,172,55,0,44,113,19,16,99,57,50,49,70,0,13,4,29,3,113,38,146,0,63,67,139,7,1,108,37,1,44,113,28,94,12,78,62,152,122,109

B-factor: mean 44.24, std 11.52, range [22.45, 92.79]